Protein AF-0000000079723387 (afdb_homodimer)

InterPro domains:
  IPR004360 Glyoxalase/fosfomycin resistance/dioxygenase domain [PF00903] (166-286)
  IPR029068 Glyoxalase/Bleomycin resistance protein/Dihydroxybiphenyl dioxygenase [G3DSA:3.10.180.10] (162-319)
  IPR029068 Glyoxalase/Bleomycin resistance protein/Dihydroxybiphenyl dioxygenase [SSF54593] (18-131)
  IPR029068 Glyoxalase/Bleomycin resistance protein/Dihydroxybiphenyl dioxygenase [SSF54593] (160-302)
  IPR037523 Vicinal oxygen chelate (VOC), core domain [PS51819] (166-290)

Secondary structure (DSSP, 8-state):
------------SS-S--EEEEEEEEEEES--TTHHHHHHHHT-EEEEE-SSEEEEE-SSBSSEEEEEEE-SSSEEEEEEEEE--HHHHHHHHTSTT-EEETT-SSSSS-EEEEE-TT--EEEEEE--GGGGB----------BTTB--SBSSPPP---S-----EEEEEEEEESSHHHHHHHHHHHH--EEEEEEE-TTT--EEEEEEE---TTS-EES-SEEEEE-SS-EEEEEEEE-SSHHHHHHHHHHHHHTT-EEEEEEEE-SSS--EEEEEE-TTS-EEEEEE---EE-TTSPPEEEE--GGGS-SEESPPPTTTSTT---HHHHHHHHHHHHTT----HHHHHHHHHHHHS-S-TT---/------------SS-S--EEEEEEEEEEES--TTHHHHHHHHT-EEEEE-SSEEEEE-SSBSSEEEEEEE-SSSEEEEEEEEE--HHHHHHHHTSTT-EEETT-SSSSS-EEEEE-TT--EEEEEE--GGGGB----------BTTB--SBSSPPP---S-----EEEEEEEEESSHHHHHHHHHHHH--EEEEEEE-TTT--EEEEEEE---TTS-EES-SEEEEE-SS-EEEEEEEE-SSHHHHHHHHHHHHHTT-EEEEEEEE-SSS--EEEEEE-TTS-EEEEEE---EE-TTSPPEEEE--GGGS-SEESPPPTTTS-----HHHHHHHHHHHHTT----HHHHHHHHHHHHS-S-TT---

Radius of gyration: 29.68 Å; Cα contacts (8 Å, |Δi|>4): 1756; chains: 2; bounding box: 65×93×73 Å

Nearest PDB structures (foldseek):
  1mpy-assembly1_D  TM=8.059E-01  e=2.944E-20  Pseudomonas putida
  3hpv-assembly1_D  TM=8.175E-01  e=1.078E-18  Pseudomonas alkylphenolica
  5znh-assembly1_A  TM=8.063E-01  e=7.223E-19  Diaphorobacter sp. DS2
  5zsz-assembly1_A  TM=7.938E-01  e=6.443E-19  Diaphorobacter sp. DS2
  6l3w-assembly1_A  TM=8.016E-01  e=1.802E-18  metagenome

Solvent-accessible surface area (backbone atoms only — not comparable to full-atom values): 38103 Å² total; per-residue (Å²): 128,80,80,78,72,58,71,68,64,52,60,44,92,73,35,52,22,51,27,71,45,60,46,30,42,33,34,24,27,61,67,70,71,66,46,65,62,48,42,43,37,61,13,40,40,87,72,45,78,56,99,52,34,41,32,24,17,31,61,26,26,80,55,63,32,43,34,45,26,64,35,98,46,76,46,68,61,31,38,30,29,28,28,76,45,67,67,34,54,55,48,46,58,65,39,87,83,40,42,79,31,77,46,28,98,82,66,80,35,33,25,32,32,38,61,48,85,87,61,48,40,36,30,42,28,52,45,74,68,77,81,30,60,35,92,70,80,82,88,75,69,65,26,35,88,90,42,79,66,38,71,66,44,69,65,82,80,74,83,49,50,22,66,25,36,36,73,46,31,39,34,31,27,22,62,58,40,52,65,40,48,31,46,46,7,38,46,34,24,23,31,42,40,37,34,28,19,39,78,82,84,52,35,62,42,35,36,30,25,10,50,41,51,51,86,44,71,31,51,36,39,34,39,32,41,26,58,32,96,48,75,43,68,55,34,42,31,31,28,30,65,38,68,67,42,48,45,35,18,49,49,34,28,32,70,72,67,47,44,82,48,33,68,60,28,24,28,49,74,44,26,26,34,36,37,34,27,34,48,93,88,59,47,42,38,29,42,30,26,40,46,22,28,29,35,63,80,62,68,65,41,78,40,69,58,43,52,67,53,53,41,67,38,56,66,72,82,44,79,74,57,53,77,62,69,65,42,70,66,51,52,49,49,53,51,53,40,56,72,68,67,51,80,62,58,55,67,57,51,53,50,50,49,60,44,60,67,50,72,75,52,79,62,68,76,130,129,79,82,78,72,59,71,68,64,52,62,43,93,74,34,52,23,52,26,71,45,61,45,30,43,33,34,24,27,61,67,69,71,66,46,64,61,48,42,44,38,62,14,40,40,84,72,45,78,56,98,52,33,41,33,23,17,32,62,25,27,78,57,63,32,43,34,45,28,64,35,98,46,75,44,69,62,31,38,31,30,29,27,71,46,68,67,36,53,55,49,46,57,64,40,88,82,40,43,79,31,76,45,28,97,82,65,79,36,34,24,33,33,39,61,48,88,87,60,50,40,36,29,41,29,50,45,73,72,77,82,34,61,37,92,72,80,84,90,77,69,66,26,35,87,90,43,80,66,39,73,68,43,69,64,80,82,76,84,50,50,22,68,26,38,36,72,46,32,39,32,30,27,23,62,59,39,54,64,40,47,30,46,46,7,38,46,33,25,22,32,43,39,38,34,28,20,40,79,81,84,53,36,63,42,34,37,29,24,11,49,42,50,50,86,43,71,32,51,37,38,34,39,31,42,24,55,33,93,49,75,46,69,55,35,41,30,31,30,28,66,39,69,67,42,47,44,35,18,50,48,34,28,31,71,72,66,47,44,82,49,35,68,59,30,25,28,50,75,45,25,27,35,35,36,33,27,36,48,93,88,61,48,41,38,30,43,30,24,42,47,22,28,30,35,63,81,62,69,65,42,79,39,69,59,42,54,68,52,53,39,67,37,55,66,70,82,42,81,75,59,54,79,64,71,71,41,71,65,52,51,48,49,50,50,53,40,53,72,69,69,50,79,62,55,56,66,56,50,51,51,50,49,60,45,60,69,51,72,76,52,82,62,65,76,131

Organism: NCBI:txid2484901

Structure (mmCIF, N/CA/C/O backbone):
data_AF-0000000079723387-model_v1
#
loop_
_entity.id
_entity.type
_entity.pdbx_description
1 polymer 'Extradiol dioxygenase'
#
loop_
_atom_site.group_PDB
_atom_site.id
_atom_site.type_symbol
_atom_site.label_atom_id
_atom_site.label_alt_id
_atom_site.label_comp_id
_atom_site.label_asym_id
_atom_site.label_entity_id
_atom_site.label_seq_id
_atom_site.pdbx_PDB_ins_code
_atom_site.Cartn_x
_atom_site.Cartn_y
_atom_site.Cartn_z
_atom_site.occupancy
_atom_site.B_iso_or_equiv
_atom_site.auth_seq_id
_atom_site.auth_comp_id
_atom_site.auth_asym_id
_atom_site.auth_atom_id
_atom_site.pdbx_PDB_model_num
ATOM 1 N N . MET A 1 1 ? -34.625 -29.281 -24.125 1 26.25 1 MET A N 1
ATOM 2 C CA . MET A 1 1 ? -33.219 -28.984 -24.266 1 26.25 1 MET A CA 1
ATOM 3 C C . MET A 1 1 ? -32.5 -29.141 -22.938 1 26.25 1 MET A C 1
ATOM 5 O O . MET A 1 1 ? -32.844 -28.5 -21.938 1 26.25 1 MET A O 1
ATOM 9 N N . ARG A 1 2 ? -32.062 -30.219 -22.562 1 32.34 2 ARG A N 1
ATOM 10 C CA . ARG A 1 2 ? -31.438 -30.516 -21.281 1 32.34 2 ARG A CA 1
ATOM 11 C C . ARG A 1 2 ? -30.359 -29.484 -20.938 1 32.34 2 ARG A C 1
ATOM 13 O O . ARG A 1 2 ? -29.5 -29.188 -21.766 1 32.34 2 ARG A O 1
ATOM 20 N N . LYS A 1 3 ? -30.641 -28.562 -20.141 1 44.81 3 LYS A N 1
ATOM 21 C CA . LYS A 1 3 ? -29.734 -27.531 -19.641 1 44.81 3 LYS A CA 1
ATOM 22 C C . LYS A 1 3 ? -28.344 -28.125 -19.359 1 44.81 3 LYS A C 1
ATOM 24 O O . LYS A 1 3 ? -28.203 -28.969 -18.469 1 44.81 3 LYS A O 1
ATOM 29 N N . HIS A 1 4 ? -27.547 -28.531 -20.391 1 45.47 4 HIS A N 1
ATOM 30 C CA . HIS A 1 4 ? -26.172 -29.016 -20.266 1 45.47 4 HIS A CA 1
ATOM 31 C C . HIS A 1 4 ? -25.391 -28.172 -19.25 1 45.47 4 HIS A C 1
ATOM 33 O O . HIS A 1 4 ? -25.109 -27 -19.5 1 45.47 4 HIS A O 1
ATOM 39 N N . ILE A 1 5 ? -25.422 -28.5 -18.031 1 60.56 5 ILE A N 1
ATOM 40 C CA . ILE A 1 5 ? -24.656 -27.828 -16.984 1 60.56 5 ILE A CA 1
ATOM 41 C C . ILE A 1 5 ? -23.172 -28.203 -17.109 1 60.56 5 ILE A C 1
ATOM 43 O O . ILE A 1 5 ? -22.828 -29.391 -17.062 1 60.56 5 ILE A O 1
ATOM 47 N N . SER A 1 6 ? -22.328 -27.328 -17.672 1 78.06 6 SER A N 1
ATOM 48 C CA . SER A 1 6 ? -20.891 -27.547 -17.766 1 78.06 6 SER A CA 1
ATOM 49 C C . SER A 1 6 ? -20.312 -28.016 -16.438 1 78.06 6 SER A C 1
ATOM 51 O O . SER A 1 6 ? -20.672 -27.5 -15.375 1 78.06 6 SER A O 1
ATOM 53 N N . PRO A 1 7 ? -19.609 -29.141 -16.5 1 89.62 7 PRO A N 1
ATOM 54 C CA . PRO A 1 7 ? -19.062 -29.656 -15.25 1 89.62 7 PRO A CA 1
ATOM 55 C C . PRO A 1 7 ? -18.094 -28.688 -14.594 1 89.62 7 PRO A C 1
ATOM 57 O O . PRO A 1 7 ? -17.406 -27.922 -15.281 1 89.62 7 PRO A O 1
ATOM 60 N N . CYS A 1 8 ? -18.062 -28.734 -13.289 1 93.25 8 CYS A N 1
ATOM 61 C CA . CYS A 1 8 ? -17.141 -27.953 -12.484 1 93.25 8 CYS A CA 1
ATOM 62 C C . CYS A 1 8 ? -16.094 -28.844 -11.836 1 93.25 8 CYS A C 1
ATOM 64 O O . CYS A 1 8 ? -16.406 -29.922 -11.352 1 93.25 8 CYS A O 1
ATOM 66 N N . PRO A 1 9 ? -14.875 -28.375 -11.883 1 97.19 9 PRO A N 1
ATOM 67 C CA . PRO A 1 9 ? -13.852 -29.125 -11.156 1 97.19 9 PRO A CA 1
ATOM 68 C C . PRO A 1 9 ? -14.18 -29.281 -9.672 1 97.19 9 PRO A C 1
ATOM 70 O O . PRO A 1 9 ? -14.75 -28.375 -9.062 1 97.19 9 PRO A O 1
ATOM 73 N N . LYS A 1 10 ? -13.828 -30.375 -9.125 1 97.94 10 LYS A N 1
ATOM 74 C CA . LYS A 1 10 ? -14.125 -30.656 -7.719 1 97.94 10 LYS A CA 1
ATOM 75 C C . LYS A 1 10 ? -12.984 -31.438 -7.07 1 97.94 10 LYS A C 1
ATOM 77 O O . LYS A 1 10 ? -12.172 -32.062 -7.762 1 97.94 10 LYS A O 1
ATOM 82 N N . LYS A 1 11 ? -12.953 -31.391 -5.836 1 98.19 11 LYS A N 1
ATOM 83 C CA . LYS A 1 11 ? -12.031 -32.219 -5.055 1 98.19 11 LYS A CA 1
ATOM 84 C C . LYS A 1 11 ? -12.211 -33.688 -5.359 1 98.19 11 LYS A C 1
ATOM 86 O O . LYS A 1 11 ? -13.336 -34.188 -5.41 1 98.19 11 LYS A O 1
ATOM 91 N N . SER A 1 12 ? -11.109 -34.344 -5.586 1 97.69 12 SER A N 1
ATOM 92 C CA . SER A 1 12 ? -11.156 -35.781 -5.871 1 97.69 12 SER A CA 1
ATOM 93 C C . SER A 1 12 ? -11.336 -36.594 -4.594 1 97.69 12 SER A C 1
ATOM 95 O O . SER A 1 12 ? -10.719 -36.281 -3.57 1 97.69 12 SER A O 1
ATOM 97 N N . ASP A 1 13 ? -12.094 -37.625 -4.672 1 96.75 13 ASP A N 1
ATOM 98 C CA . ASP A 1 13 ? -12.266 -38.531 -3.541 1 96.75 13 ASP A CA 1
ATOM 99 C C . ASP A 1 13 ? -11.031 -39.375 -3.332 1 96.75 13 ASP A C 1
ATOM 101 O O . ASP A 1 13 ? -10.703 -39.75 -2.199 1 96.75 13 ASP A O 1
ATOM 105 N N . HIS A 1 14 ? -10.383 -39.719 -4.367 1 95.75 14 HIS A N 1
ATOM 106 C CA . HIS A 1 14 ? -9.219 -40.594 -4.32 1 95.75 14 HIS A CA 1
ATOM 107 C C . HIS A 1 14 ? -8.125 -40.125 -5.266 1 95.75 14 HIS A C 1
ATOM 109 O O . HIS A 1 14 ? -7.84 -40.75 -6.277 1 95.75 14 HIS A O 1
ATOM 115 N N . PRO A 1 15 ? -7.496 -39.062 -4.879 1 96.69 15 PRO A N 1
ATOM 116 C CA . PRO A 1 15 ? -6.402 -38.594 -5.738 1 96.69 15 PRO A CA 1
ATOM 117 C C . PRO A 1 15 ? -5.215 -39.562 -5.75 1 96.69 15 PRO A C 1
ATOM 119 O O . PRO A 1 15 ? -5.035 -40.344 -4.809 1 96.69 15 PRO A O 1
ATOM 122 N N . SER A 1 16 ? -4.469 -39.5 -6.824 1 95.69 16 SER A N 1
ATOM 123 C CA . SER A 1 16 ? -3.291 -40.344 -6.934 1 95.69 16 SER A CA 1
ATOM 124 C C . SER A 1 16 ? -2.275 -40.031 -5.84 1 95.69 16 SER A C 1
ATOM 126 O O . SER A 1 16 ? -1.616 -40.938 -5.316 1 95.69 16 SER A O 1
ATOM 128 N N . CYS A 1 17 ? -2.096 -38.812 -5.551 1 95.38 17 CYS A N 1
ATOM 129 C CA . CYS A 1 17 ? -1.263 -38.312 -4.457 1 95.38 17 CYS A CA 1
ATOM 130 C C . CYS A 1 17 ? -1.723 -36.938 -3.994 1 95.38 17 CYS A C 1
ATOM 132 O O . CYS A 1 17 ? -2.623 -36.344 -4.594 1 95.38 17 CYS A O 1
ATOM 134 N N . LYS A 1 18 ? -1.138 -36.531 -2.902 1 95.81 18 LYS A N 1
ATOM 135 C CA . LYS A 1 18 ? -1.377 -35.156 -2.424 1 95.81 18 LYS A CA 1
ATOM 136 C C . LYS A 1 18 ? -0.082 -34.344 -2.385 1 95.81 18 LYS A C 1
ATOM 138 O O . LYS A 1 18 ? 0.837 -34.688 -1.631 1 95.81 18 LYS A O 1
ATOM 143 N N . VAL A 1 19 ? -0.05 -33.344 -3.229 1 96 19 VAL A N 1
ATOM 144 C CA . VAL A 1 19 ? 1.096 -32.438 -3.215 1 96 19 VAL A CA 1
ATOM 145 C C . VAL A 1 19 ? 0.913 -31.406 -2.121 1 96 19 VAL A C 1
ATOM 147 O O . VAL A 1 19 ? -0.211 -31.141 -1.686 1 96 19 VAL A O 1
ATOM 150 N N . TYR A 1 20 ? 2.014 -30.734 -1.664 1 94.31 20 TYR A N 1
ATOM 151 C CA . TYR A 1 20 ? 1.826 -29.812 -0.544 1 94.31 20 TYR A CA 1
ATOM 152 C C . TYR A 1 20 ? 2.238 -28.406 -0.924 1 94.31 20 TYR A C 1
ATOM 154 O O . TYR A 1 20 ? 1.963 -27.453 -0.19 1 94.31 20 TYR A O 1
ATOM 162 N N . ASP A 1 21 ? 2.885 -28.297 -2.113 1 95.44 21 ASP A N 1
ATOM 163 C CA . ASP A 1 21 ? 3.242 -26.953 -2.566 1 95.44 21 ASP A CA 1
ATOM 164 C C . ASP A 1 21 ? 3.799 -26.984 -3.988 1 95.44 21 ASP A C 1
ATOM 166 O O . ASP A 1 21 ? 4.156 -28.047 -4.496 1 95.44 21 ASP A O 1
ATOM 170 N N . ILE A 1 22 ? 3.789 -25.844 -4.629 1 97.25 22 ILE A N 1
ATOM 171 C CA . ILE A 1 22 ? 4.496 -25.688 -5.895 1 97.25 22 ILE A CA 1
ATOM 172 C C . ILE A 1 22 ? 6 -25.609 -5.641 1 97.25 22 ILE A C 1
ATOM 174 O O . ILE A 1 22 ? 6.441 -24.984 -4.672 1 97.25 22 ILE A O 1
ATOM 178 N N . ALA A 1 23 ? 6.758 -26.219 -6.516 1 95.56 23 ALA A N 1
ATOM 179 C CA . ALA A 1 23 ? 8.203 -26.297 -6.312 1 95.56 23 ALA A CA 1
ATOM 180 C C . ALA A 1 23 ? 8.938 -25.328 -7.23 1 95.56 23 ALA A C 1
ATOM 182 O O . ALA A 1 23 ? 9.781 -24.547 -6.777 1 95.56 23 ALA A O 1
ATOM 183 N N . TYR A 1 24 ? 8.656 -25.422 -8.508 1 97.31 24 TYR A N 1
ATOM 184 C CA . TYR A 1 24 ? 9.367 -24.594 -9.461 1 97.31 24 TYR A CA 1
ATOM 185 C C . TYR A 1 24 ? 8.602 -24.469 -10.773 1 97.31 24 TYR A C 1
ATOM 187 O O . TYR A 1 24 ? 7.668 -25.234 -11.023 1 97.31 24 TYR A O 1
ATOM 195 N N . ILE A 1 25 ? 8.977 -23.484 -11.523 1 98.75 25 ILE A N 1
ATOM 196 C CA . ILE A 1 25 ? 8.547 -23.312 -12.906 1 98.75 25 ILE A CA 1
ATOM 197 C C . ILE A 1 25 ? 9.766 -23.297 -13.82 1 98.75 25 ILE A C 1
ATOM 199 O O . ILE A 1 25 ? 10.797 -22.719 -13.492 1 98.75 25 ILE A O 1
ATOM 203 N N . ARG A 1 26 ? 9.633 -23.969 -14.938 1 98.56 26 ARG A N 1
ATOM 204 C CA . ARG A 1 26 ? 10.641 -23.922 -15.992 1 98.56 26 ARG A CA 1
ATOM 205 C C . ARG A 1 26 ? 10.125 -23.188 -17.219 1 98.56 26 ARG A C 1
ATOM 207 O O . ARG A 1 26 ? 9.094 -23.547 -17.781 1 98.56 26 ARG A O 1
ATOM 214 N N . LEU A 1 27 ? 10.938 -22.203 -17.594 1 98.44 27 LEU A N 1
ATOM 215 C CA . LEU A 1 27 ? 10.57 -21.375 -18.75 1 98.44 27 LEU A CA 1
ATOM 216 C C . LEU A 1 27 ? 11.547 -21.578 -19.891 1 98.44 27 LEU A C 1
ATOM 218 O O . LEU A 1 27 ? 12.758 -21.688 -19.688 1 98.44 27 LEU A O 1
ATOM 222 N N . GLY A 1 28 ? 10.953 -21.672 -21.062 1 98.19 28 GLY A N 1
ATOM 223 C CA . GLY A 1 28 ? 11.742 -21.578 -22.281 1 98.19 28 GLY A CA 1
ATOM 224 C C . GLY A 1 28 ? 11.773 -20.188 -22.875 1 98.19 28 GLY A C 1
ATOM 225 O O . GLY A 1 28 ? 10.734 -19.531 -22.984 1 98.19 28 GLY A O 1
ATOM 226 N N . ARG A 1 29 ? 12.945 -19.719 -23.219 1 97.31 29 ARG A N 1
ATOM 227 C CA . ARG A 1 29 ? 13.094 -18.406 -23.844 1 97.31 29 ARG A CA 1
ATOM 228 C C . ARG A 1 29 ? 13.992 -18.5 -25.078 1 97.31 29 ARG A C 1
ATOM 230 O O . ARG A 1 29 ? 15.016 -19.188 -25.062 1 97.31 29 ARG A O 1
ATOM 237 N N . LYS A 1 30 ? 13.57 -17.766 -26.062 1 94.94 30 LYS A N 1
ATOM 238 C CA . LYS A 1 30 ? 14.383 -17.672 -27.266 1 94.94 30 LYS A CA 1
ATOM 239 C C . LYS A 1 30 ? 15.648 -16.859 -27.016 1 94.94 30 LYS A C 1
ATOM 241 O O . LYS A 1 30 ? 16.719 -17.188 -27.547 1 94.94 30 LYS A O 1
ATOM 246 N N . ASN A 1 31 ? 15.516 -15.805 -26.25 1 92.62 31 ASN A N 1
ATOM 247 C CA . ASN A 1 31 ? 16.594 -14.891 -25.906 1 92.62 31 ASN A CA 1
ATOM 248 C C . ASN A 1 31 ? 16.734 -14.719 -24.406 1 92.62 31 ASN A C 1
ATOM 250 O O . ASN A 1 31 ? 15.805 -14.242 -23.734 1 92.62 31 ASN A O 1
ATOM 254 N N . LEU A 1 32 ? 17.938 -15.07 -23.922 1 94.38 32 LEU A N 1
ATOM 255 C CA . LEU A 1 32 ? 18.156 -15 -22.469 1 94.38 32 LEU A CA 1
ATOM 256 C C . LEU A 1 32 ? 18.766 -13.648 -22.094 1 94.38 32 LEU A C 1
ATOM 258 O O . LEU A 1 32 ? 19.062 -13.406 -20.922 1 94.38 32 LEU A O 1
ATOM 262 N N . LYS A 1 33 ? 18.766 -12.766 -23.047 1 89.06 33 LYS A N 1
ATOM 263 C CA . LYS A 1 33 ? 19.359 -11.453 -22.781 1 89.06 33 LYS A CA 1
ATOM 264 C C . LYS A 1 33 ? 18.609 -10.719 -21.672 1 89.06 33 LYS A C 1
ATOM 266 O O . LYS A 1 33 ? 17.391 -10.703 -21.656 1 89.06 33 LYS A O 1
ATOM 271 N N . ASN A 1 34 ? 19.25 -10.133 -20.703 1 93.25 34 ASN A N 1
ATOM 272 C CA . ASN A 1 34 ? 18.781 -9.281 -19.625 1 93.25 34 ASN A CA 1
ATOM 273 C C . ASN A 1 34 ? 17.969 -10.07 -18.594 1 93.25 34 ASN A C 1
ATOM 275 O O . ASN A 1 34 ? 17.438 -9.5 -17.641 1 93.25 34 ASN A O 1
ATOM 279 N N . THR A 1 35 ? 17.859 -11.367 -18.875 1 96.31 35 THR A N 1
ATOM 280 C CA . THR A 1 35 ? 17.062 -12.203 -17.984 1 96.31 35 THR A CA 1
ATOM 281 C C . THR A 1 35 ? 17.688 -12.281 -16.594 1 96.31 35 THR A C 1
ATOM 283 O O . THR A 1 35 ? 17 -12.117 -15.586 1 96.31 35 THR A O 1
ATOM 286 N N . LEU A 1 36 ? 18.953 -12.531 -16.625 1 97.5 36 LEU A N 1
ATOM 287 C CA . LEU A 1 36 ? 19.641 -12.664 -15.352 1 97.5 36 LEU A CA 1
ATOM 288 C C . LEU A 1 36 ? 19.469 -11.406 -14.5 1 97.5 36 LEU A C 1
ATOM 290 O O . LEU A 1 36 ? 18.984 -11.477 -13.375 1 97.5 36 LEU A O 1
ATOM 294 N N . GLN A 1 37 ? 19.812 -10.273 -15.047 1 98.06 37 GLN A N 1
ATOM 295 C CA . GLN A 1 37 ? 19.766 -9.031 -14.297 1 98.06 37 GLN A CA 1
ATOM 296 C C . GLN A 1 37 ? 18.344 -8.711 -13.852 1 98.06 37 GLN A C 1
ATOM 298 O O . GLN A 1 37 ? 18.125 -8.219 -12.742 1 98.06 37 GLN A O 1
ATOM 303 N N . TYR A 1 38 ? 17.422 -8.961 -14.703 1 98.25 38 TYR A N 1
ATOM 304 C CA . TYR A 1 38 ? 16.031 -8.664 -14.367 1 98.25 38 TYR A CA 1
ATOM 305 C C . TYR A 1 38 ? 15.602 -9.422 -13.117 1 98.25 38 TYR A C 1
ATOM 307 O O . TYR A 1 38 ? 15.023 -8.836 -12.195 1 98.25 38 TYR A O 1
ATOM 315 N N . TYR A 1 39 ? 15.875 -10.68 -13.109 1 98.69 39 TYR A N 1
ATOM 316 C CA . TYR A 1 39 ? 15.336 -11.477 -12.016 1 98.69 39 TYR A CA 1
ATOM 317 C C . TYR A 1 39 ? 16.156 -11.305 -10.75 1 98.69 39 TYR A C 1
ATOM 319 O O . TYR A 1 39 ? 15.68 -11.555 -9.641 1 98.69 39 TYR A O 1
ATOM 327 N N . LEU A 1 40 ? 17.422 -10.875 -10.875 1 98.62 40 LEU A N 1
ATOM 328 C CA . LEU A 1 40 ? 18.141 -10.391 -9.703 1 98.62 40 LEU A CA 1
ATOM 329 C C . LEU A 1 40 ? 17.484 -9.148 -9.125 1 98.62 40 LEU A C 1
ATOM 331 O O . LEU A 1 40 ? 17.266 -9.055 -7.914 1 98.62 40 LEU A O 1
ATOM 335 N N . ASP A 1 41 ? 17.094 -8.234 -10.016 1 98.38 41 ASP A N 1
ATOM 336 C CA . ASP A 1 41 ? 16.422 -7.012 -9.594 1 98.38 41 ASP A CA 1
ATOM 337 C C . ASP A 1 41 ? 15.008 -7.309 -9.086 1 98.38 41 ASP A C 1
ATOM 339 O O . ASP A 1 41 ? 14.492 -6.594 -8.227 1 98.38 41 ASP A O 1
ATOM 343 N N . PHE A 1 42 ? 14.469 -8.359 -9.617 1 98.56 42 PHE A N 1
ATOM 344 C CA . PHE A 1 42 ? 13.148 -8.805 -9.195 1 98.56 42 PHE A CA 1
ATOM 345 C C . PHE A 1 42 ? 13.18 -9.328 -7.766 1 98.56 42 PHE A C 1
ATOM 347 O O . PHE A 1 42 ? 12.188 -9.234 -7.043 1 98.56 42 PHE A O 1
ATOM 354 N N . GLY A 1 43 ? 14.266 -9.852 -7.414 1 98.44 43 GLY A N 1
ATOM 355 C CA . GLY A 1 43 ? 14.414 -10.211 -6.012 1 98.44 43 GLY A CA 1
ATOM 356 C C . GLY A 1 43 ? 14.797 -11.664 -5.809 1 98.44 43 GLY A C 1
ATOM 357 O O . GLY A 1 43 ? 14.805 -12.156 -4.68 1 98.44 43 GLY A O 1
ATOM 358 N N . LEU A 1 44 ? 15.125 -12.352 -6.863 1 98.56 44 LEU A N 1
ATOM 359 C CA . LEU A 1 44 ? 15.562 -13.742 -6.75 1 98.56 44 LEU A CA 1
ATOM 360 C C . LEU A 1 44 ? 17.078 -13.82 -6.602 1 98.56 44 LEU A C 1
ATOM 362 O O . LEU A 1 44 ? 17.781 -12.812 -6.727 1 98.56 44 LEU A O 1
ATOM 366 N N . ILE A 1 45 ? 17.547 -15.023 -6.25 1 97.75 45 ILE A N 1
ATOM 367 C CA . ILE A 1 45 ? 18.969 -15.273 -6.055 1 97.75 45 ILE A CA 1
ATOM 368 C C . ILE A 1 45 ? 19.469 -16.234 -7.121 1 97.75 45 ILE A C 1
ATOM 370 O O . ILE A 1 45 ? 18.844 -17.266 -7.391 1 97.75 45 ILE A O 1
ATOM 374 N N . LEU A 1 46 ? 20.625 -15.961 -7.711 1 98.19 46 LEU A N 1
ATOM 375 C CA . LEU A 1 46 ? 21.219 -16.828 -8.727 1 98.19 46 LEU A CA 1
ATOM 376 C C . LEU A 1 46 ? 21.75 -18.109 -8.109 1 98.19 46 LEU A C 1
ATOM 378 O O . LEU A 1 46 ? 22.5 -18.062 -7.133 1 98.19 46 LEU A O 1
ATOM 382 N N . CYS A 1 47 ? 21.359 -19.219 -8.719 1 96 47 CYS A N 1
ATOM 383 C CA . CYS A 1 47 ? 21.906 -20.516 -8.336 1 96 47 CYS A CA 1
ATOM 384 C C . CYS A 1 47 ? 22.984 -20.953 -9.32 1 96 47 CYS A C 1
ATOM 386 O O . CYS A 1 47 ? 24.047 -21.438 -8.914 1 96 47 CYS A O 1
ATOM 388 N N . GLU A 1 48 ? 22.609 -20.844 -10.555 1 95.69 48 GLU A N 1
ATOM 389 C CA . GLU A 1 48 ? 23.469 -21.312 -11.633 1 95.69 48 GLU A CA 1
ATOM 390 C C . GLU A 1 48 ? 23.203 -20.562 -12.93 1 95.69 48 GLU A C 1
ATOM 392 O O . GLU A 1 48 ? 22.062 -20.234 -13.242 1 95.69 48 GLU A O 1
ATOM 397 N N . GLU A 1 49 ? 24.312 -20.312 -13.641 1 96.81 49 GLU A N 1
ATOM 398 C CA . GLU A 1 49 ? 24.203 -19.734 -14.984 1 96.81 49 GLU A CA 1
ATOM 399 C C . GLU A 1 49 ? 25.047 -20.516 -15.984 1 96.81 49 GLU A C 1
ATOM 401 O O . GLU A 1 49 ? 26.25 -20.656 -15.805 1 96.81 49 GLU A O 1
ATOM 406 N N . THR A 1 50 ? 24.391 -21.031 -16.922 1 95.56 50 THR A N 1
ATOM 407 C CA . THR A 1 50 ? 25.047 -21.672 -18.047 1 95.56 50 THR A CA 1
ATOM 408 C C . THR A 1 50 ? 24.672 -20.984 -19.359 1 95.56 50 THR A C 1
ATOM 410 O O . THR A 1 50 ? 23.938 -19.984 -19.344 1 95.56 50 THR A O 1
ATOM 413 N N . GLU A 1 51 ? 25.234 -21.484 -20.469 1 94.5 51 GLU A N 1
ATOM 414 C CA . GLU A 1 51 ? 24.891 -20.938 -21.766 1 94.5 51 GLU A CA 1
ATOM 415 C C . GLU A 1 51 ? 23.422 -21.188 -22.109 1 94.5 51 GLU A C 1
ATOM 417 O O . GLU A 1 51 ? 22.812 -20.406 -22.859 1 94.5 51 GLU A O 1
ATOM 422 N N . SER A 1 52 ? 22.859 -22.219 -21.469 1 96.19 52 SER A N 1
ATOM 423 C CA . SER A 1 52 ? 21.516 -22.609 -21.922 1 96.19 52 SER A CA 1
ATOM 424 C C . SER A 1 52 ? 20.5 -22.469 -20.781 1 96.19 52 SER A C 1
ATOM 426 O O . SER A 1 52 ? 19.312 -22.703 -20.984 1 96.19 52 SER A O 1
ATOM 428 N N . ARG A 1 53 ? 20.969 -22.094 -19.562 1 97.12 53 ARG A N 1
ATOM 429 C CA . ARG A 1 53 ? 20.031 -22.047 -18.453 1 97.12 53 ARG A CA 1
ATOM 430 C C . ARG A 1 53 ? 20.484 -21.062 -17.391 1 97.12 53 ARG A C 1
ATOM 432 O O . ARG A 1 53 ? 21.672 -20.984 -17.062 1 97.12 53 ARG A O 1
ATOM 439 N N . ILE A 1 54 ? 19.578 -20.328 -16.891 1 98.44 54 ILE A N 1
ATOM 440 C CA . ILE A 1 54 ? 19.75 -19.531 -15.68 1 98.44 54 ILE A CA 1
ATOM 441 C C . ILE A 1 54 ? 18.812 -20.031 -14.594 1 98.44 54 ILE A C 1
ATOM 443 O O . ILE A 1 54 ? 17.594 -20.094 -14.789 1 98.44 54 ILE A O 1
ATOM 447 N N . LEU A 1 55 ? 19.375 -20.469 -13.508 1 97.81 55 LEU A N 1
ATOM 448 C CA . LEU A 1 55 ? 18.625 -21.047 -12.406 1 97.81 55 LEU A CA 1
ATOM 449 C C . LEU A 1 55 ? 18.625 -20.125 -11.195 1 97.81 55 LEU A C 1
ATOM 451 O O . LEU A 1 55 ? 19.672 -19.625 -10.781 1 97.81 55 LEU A O 1
ATOM 455 N N . PHE A 1 56 ? 17.375 -19.859 -10.648 1 98.38 56 PHE A N 1
ATOM 456 C CA . PHE A 1 56 ? 17.234 -18.984 -9.492 1 98.38 56 PHE A CA 1
ATOM 457 C C . PHE A 1 56 ? 16.562 -19.703 -8.336 1 98.38 56 PHE A C 1
ATOM 459 O O . PHE A 1 56 ? 15.789 -20.641 -8.547 1 98.38 56 PHE A O 1
ATOM 466 N N . ARG A 1 57 ? 16.875 -19.219 -7.148 1 96.31 57 ARG A N 1
ATOM 467 C CA . ARG A 1 57 ? 16.156 -19.609 -5.938 1 96.31 57 ARG A CA 1
ATOM 468 C C . ARG A 1 57 ? 15.609 -18.375 -5.215 1 96.31 57 ARG A C 1
ATOM 470 O O . ARG A 1 57 ? 15.945 -17.25 -5.562 1 96.31 57 ARG A O 1
ATOM 477 N N . SER A 1 58 ? 14.719 -18.672 -4.305 1 96.38 58 SER A N 1
ATOM 478 C CA . SER A 1 58 ? 14.227 -17.609 -3.432 1 96.38 58 SER A CA 1
ATOM 479 C C . SER A 1 58 ? 15.094 -17.484 -2.18 1 96.38 58 SER A C 1
ATOM 481 O O . SER A 1 58 ? 16.031 -18.25 -1.984 1 96.38 58 SER A O 1
ATOM 483 N N . HIS A 1 59 ? 14.797 -16.453 -1.343 1 95.19 59 HIS A N 1
ATOM 484 C CA . HIS A 1 59 ? 15.5 -16.266 -0.075 1 95.19 59 HIS A CA 1
ATOM 485 C C . HIS A 1 59 ? 15.016 -17.266 0.969 1 95.19 59 HIS A C 1
ATOM 487 O O . HIS A 1 59 ? 15.711 -17.531 1.952 1 95.19 59 HIS A O 1
ATOM 493 N N . GLY A 1 60 ? 13.883 -17.844 0.73 1 93.06 60 GLY A N 1
ATOM 494 C CA . GLY A 1 60 ? 13.281 -18.703 1.742 1 93.06 60 GLY A CA 1
ATOM 495 C C . GLY A 1 60 ? 13.656 -20.172 1.58 1 93.06 60 GLY A C 1
ATOM 496 O O . GLY A 1 60 ? 13.32 -21 2.428 1 93.06 60 GLY A O 1
ATOM 497 N N . SER A 1 61 ? 14.32 -20.484 0.506 1 90.88 61 SER A N 1
ATOM 498 C CA . SER A 1 61 ? 14.664 -21.875 0.248 1 90.88 61 SER A CA 1
ATOM 499 C C . SER A 1 61 ? 15.953 -21.984 -0.558 1 90.88 61 SER A C 1
ATOM 501 O O . SER A 1 61 ? 16.219 -21.172 -1.441 1 90.88 61 SER A O 1
ATOM 503 N N . SER A 1 62 ? 16.656 -23.047 -0.296 1 90.62 62 SER A N 1
ATOM 504 C CA . SER A 1 62 ? 17.844 -23.312 -1.085 1 90.62 62 SER A CA 1
ATOM 505 C C . SER A 1 62 ? 17.5 -24.078 -2.365 1 90.62 62 SER A C 1
ATOM 507 O O . SER A 1 62 ? 18.344 -24.188 -3.268 1 90.62 62 SER A O 1
ATOM 509 N N . PHE A 1 63 ? 16.328 -24.609 -2.445 1 92.62 63 PHE A N 1
ATOM 510 C CA . PHE A 1 63 ? 15.898 -25.312 -3.641 1 92.62 63 PHE A CA 1
ATOM 511 C C . PHE A 1 63 ? 15.539 -24.328 -4.754 1 92.62 63 PHE A C 1
ATOM 513 O O . PHE A 1 63 ? 14.82 -23.359 -4.523 1 92.62 63 PHE A O 1
ATOM 520 N N . PRO A 1 64 ? 16 -24.562 -6.016 1 94.88 64 PRO A N 1
ATOM 521 C CA . PRO A 1 64 ? 15.648 -23.656 -7.109 1 94.88 64 PRO A CA 1
ATOM 522 C C . PRO A 1 64 ? 14.148 -23.625 -7.391 1 94.88 64 PRO A C 1
ATOM 524 O O . PRO A 1 64 ? 13.484 -24.672 -7.309 1 94.88 64 PRO A O 1
ATOM 527 N N . CYS A 1 65 ? 13.672 -22.438 -7.668 1 96.75 65 CYS A N 1
ATOM 528 C CA . CYS A 1 65 ? 12.234 -22.344 -7.898 1 96.75 65 CYS A CA 1
ATOM 529 C C . CYS A 1 65 ? 11.93 -21.703 -9.25 1 96.75 65 CYS A C 1
ATOM 531 O O . CYS A 1 65 ? 10.781 -21.656 -9.672 1 96.75 65 CYS A O 1
ATOM 533 N N . TRP A 1 66 ? 12.914 -21.203 -9.938 1 98.44 66 TRP A N 1
ATOM 534 C CA . TRP A 1 66 ? 12.727 -20.469 -11.18 1 98.44 66 TRP A CA 1
ATOM 535 C C . TRP A 1 66 ? 13.844 -20.797 -12.172 1 98.44 66 TRP A C 1
ATOM 537 O O . TRP A 1 66 ? 15 -20.422 -11.961 1 98.44 66 TRP A O 1
ATOM 547 N N . SER A 1 67 ? 13.516 -21.531 -13.219 1 98.38 67 SER A N 1
ATOM 548 C CA . SER A 1 67 ? 14.477 -21.938 -14.242 1 98.38 67 SER A CA 1
ATOM 549 C C . SER A 1 67 ? 14.133 -21.312 -15.594 1 98.38 67 SER A C 1
ATOM 551 O O . SER A 1 67 ? 13.031 -21.516 -16.109 1 98.38 67 SER A O 1
ATOM 553 N N . VAL A 1 68 ? 15.055 -20.547 -16.125 1 98.5 68 VAL A N 1
ATOM 554 C CA . VAL A 1 68 ? 14.906 -20 -17.469 1 98.5 68 VAL A CA 1
ATOM 555 C C . VAL A 1 68 ? 15.898 -20.656 -18.422 1 98.5 68 VAL A C 1
ATOM 557 O O . VAL A 1 68 ? 17.109 -20.531 -18.25 1 98.5 68 VAL A O 1
ATOM 560 N N . GLU A 1 69 ? 15.336 -21.328 -19.422 1 98.25 69 GLU A N 1
ATOM 561 C CA . GLU A 1 69 ? 16.141 -22.188 -20.281 1 98.25 69 GLU A CA 1
ATOM 562 C C . GLU A 1 69 ? 16 -21.766 -21.75 1 98.25 69 GLU A C 1
ATOM 564 O O . GLU A 1 69 ? 14.922 -21.375 -22.188 1 98.25 69 GLU A O 1
ATOM 569 N N . LYS A 1 70 ? 17.141 -21.922 -22.453 1 97.75 70 LYS A N 1
ATOM 570 C CA . LYS A 1 70 ? 17.109 -21.641 -23.891 1 97.75 70 LYS A CA 1
ATOM 571 C C . LYS A 1 70 ? 16.156 -22.578 -24.625 1 97.75 70 LYS A C 1
ATOM 573 O O . LYS A 1 70 ? 16.156 -23.781 -24.375 1 97.75 70 LYS A O 1
ATOM 578 N N . SER A 1 71 ? 15.32 -21.953 -25.453 1 97.44 71 SER A N 1
ATOM 579 C CA . SER A 1 71 ? 14.328 -22.703 -26.234 1 97.44 71 SER A CA 1
ATOM 580 C C . SER A 1 71 ? 14.094 -22.047 -27.594 1 97.44 71 SER A C 1
ATOM 582 O O . SER A 1 71 ? 14.602 -20.953 -27.859 1 97.44 71 SER A O 1
ATOM 584 N N . ASP A 1 72 ? 13.398 -22.781 -28.516 1 96.19 72 ASP A N 1
ATOM 585 C CA . ASP A 1 72 ? 13.141 -22.297 -29.875 1 96.19 72 ASP A CA 1
ATOM 586 C C . ASP A 1 72 ? 12.109 -21.172 -29.875 1 96.19 72 ASP A C 1
ATOM 588 O O . ASP A 1 72 ? 12.062 -20.359 -30.797 1 96.19 72 ASP A O 1
ATOM 592 N N . ARG A 1 73 ? 11.258 -21.109 -28.797 1 95 73 ARG A N 1
ATOM 593 C CA . ARG A 1 73 ? 10.258 -20.062 -28.609 1 95 73 ARG A CA 1
ATOM 594 C C . ARG A 1 73 ? 9.977 -19.828 -27.125 1 95 73 ARG A C 1
ATOM 596 O O . ARG A 1 73 ? 10.391 -20.625 -26.281 1 95 73 ARG A O 1
ATOM 603 N N . ASP A 1 74 ? 9.383 -18.734 -26.891 1 95.5 74 ASP A N 1
ATOM 604 C CA . ASP A 1 74 ? 8.961 -18.469 -25.531 1 95.5 74 ASP A CA 1
ATOM 605 C C . ASP A 1 74 ? 7.789 -19.375 -25.141 1 95.5 74 ASP A C 1
ATOM 607 O O . ASP A 1 74 ? 6.73 -19.328 -25.766 1 95.5 74 ASP A O 1
ATOM 611 N N . LYS A 1 75 ? 7.977 -20.188 -24.141 1 96.38 75 LYS A N 1
ATOM 612 C CA . LYS A 1 75 ? 6.949 -21.125 -23.672 1 96.38 75 LYS A CA 1
ATOM 613 C C . LYS A 1 75 ? 7.25 -21.625 -22.266 1 96.38 75 LYS A C 1
ATOM 615 O O . LYS A 1 75 ? 8.344 -21.406 -21.75 1 96.38 75 LYS A O 1
ATOM 620 N N . VAL A 1 76 ? 6.277 -22.203 -21.656 1 98.12 76 VAL A N 1
ATOM 621 C CA . VAL A 1 76 ? 6.52 -22.922 -20.406 1 98.12 76 VAL A CA 1
ATOM 622 C C . VAL A 1 76 ? 6.992 -24.344 -20.703 1 98.12 76 VAL A C 1
ATOM 624 O O . VAL A 1 76 ? 6.434 -25.016 -21.562 1 98.12 76 VAL A O 1
ATOM 627 N N . LEU A 1 77 ? 8.016 -24.719 -20.031 1 98.19 77 LEU A N 1
ATOM 628 C CA . LEU A 1 77 ? 8.594 -26.047 -20.266 1 98.19 77 LEU A CA 1
ATOM 629 C C . LEU A 1 77 ? 8.023 -27.062 -19.281 1 98.19 77 LEU A C 1
ATOM 631 O O . LEU A 1 77 ? 8.031 -28.266 -19.562 1 98.19 77 LEU A O 1
ATOM 635 N N . GLY A 1 78 ? 7.598 -26.609 -18.188 1 98.31 78 GLY A N 1
ATOM 636 C CA . GLY A 1 78 ? 7.027 -27.5 -17.188 1 98.31 78 GLY A CA 1
ATOM 637 C C . GLY A 1 78 ? 6.945 -26.859 -15.812 1 98.31 78 GLY A C 1
ATOM 638 O O . GLY A 1 78 ? 7.363 -25.719 -15.625 1 98.31 78 GLY A O 1
ATOM 639 N N . LEU A 1 79 ? 6.348 -27.625 -14.852 1 98.12 79 LEU A N 1
ATOM 640 C CA . LEU A 1 79 ? 6.297 -27.203 -13.461 1 98.12 79 LEU A CA 1
ATOM 641 C C . LEU A 1 79 ? 6.609 -28.359 -12.523 1 98.12 79 LEU A C 1
ATOM 643 O O . LEU A 1 79 ? 6.527 -29.531 -12.93 1 98.12 79 LEU A O 1
ATOM 647 N N . GLY A 1 80 ? 7.078 -28 -11.375 1 97.19 80 GLY A N 1
ATOM 648 C CA . GLY A 1 80 ? 7.289 -28.953 -10.312 1 97.19 80 GLY A CA 1
ATOM 649 C C . GLY A 1 80 ? 6.336 -28.781 -9.148 1 97.19 80 GLY A C 1
ATOM 650 O O . GLY A 1 80 ? 5.992 -27.656 -8.781 1 97.19 80 GLY A O 1
ATOM 651 N N . LEU A 1 81 ? 5.914 -29.906 -8.57 1 97.06 81 LEU A N 1
ATOM 652 C CA . LEU A 1 81 ? 5.094 -29.953 -7.363 1 97.06 81 LEU A CA 1
ATOM 653 C C . LEU A 1 81 ? 5.734 -30.828 -6.297 1 97.06 81 LEU A C 1
ATOM 655 O O . LEU A 1 81 ? 6.219 -31.922 -6.598 1 97.06 81 LEU A O 1
ATOM 659 N N . PHE A 1 82 ? 5.68 -30.375 -5.07 1 94.69 82 PHE A N 1
ATOM 660 C CA . PHE A 1 82 ? 6.277 -31.125 -3.975 1 94.69 82 PHE A CA 1
ATOM 661 C C . PHE A 1 82 ? 5.293 -32.156 -3.422 1 94.69 82 PHE A C 1
ATOM 663 O O . PHE A 1 82 ? 4.105 -31.859 -3.26 1 94.69 82 PHE A O 1
ATOM 670 N N . VAL A 1 83 ? 5.801 -33.312 -3.174 1 93.38 83 VAL A N 1
ATOM 671 C CA . VAL A 1 83 ? 5.121 -34.281 -2.318 1 93.38 83 VAL A CA 1
ATOM 672 C C . VAL A 1 83 ? 5.957 -34.531 -1.065 1 93.38 83 VAL A C 1
ATOM 674 O O . VAL A 1 83 ? 7.188 -34.531 -1.121 1 93.38 83 VAL A O 1
ATOM 677 N N . SER A 1 84 ? 5.266 -34.75 0.026 1 83.62 84 SER A N 1
ATOM 678 C CA . SER A 1 84 ? 6.012 -34.938 1.266 1 83.62 84 SER A CA 1
ATOM 679 C C . SER A 1 84 ? 6.039 -36.406 1.688 1 83.62 84 SER A C 1
ATOM 681 O O . SER A 1 84 ? 6.895 -36.812 2.475 1 83.62 84 SER A O 1
ATOM 683 N N . SER A 1 85 ? 5.227 -37.188 1.192 1 87.88 85 SER A N 1
ATOM 684 C CA . SER A 1 85 ? 5.133 -38.562 1.63 1 87.88 85 SER A CA 1
ATOM 685 C C . SER A 1 85 ? 5.785 -39.531 0.623 1 87.88 85 SER A C 1
ATOM 687 O O . SER A 1 85 ? 5.527 -39.438 -0.58 1 87.88 85 SER A O 1
ATOM 689 N N . GLN A 1 86 ? 6.551 -40.375 1.155 1 88.69 86 GLN A N 1
ATOM 690 C CA . GLN A 1 86 ? 7.121 -41.406 0.308 1 88.69 86 GLN A CA 1
ATOM 691 C C . GLN A 1 86 ? 6.027 -42.281 -0.328 1 88.69 86 GLN A C 1
ATOM 693 O O . GLN A 1 86 ? 6.152 -42.688 -1.479 1 88.69 86 GLN A O 1
ATOM 698 N N . LYS A 1 87 ? 5.094 -42.469 0.452 1 91.38 87 LYS A N 1
ATOM 699 C CA . LYS A 1 87 ? 3.959 -43.25 -0.047 1 91.38 87 LYS A CA 1
ATOM 700 C C . LYS A 1 87 ? 3.355 -42.594 -1.286 1 91.38 87 LYS A C 1
ATOM 702 O O . LYS A 1 87 ? 3.131 -43.25 -2.299 1 91.38 87 LYS A O 1
ATOM 707 N N . ASP A 1 88 ? 3.152 -41.344 -1.263 1 92.12 88 ASP A N 1
ATOM 708 C CA . ASP A 1 88 ? 2.588 -40.594 -2.385 1 92.12 88 ASP A CA 1
ATOM 709 C C . ASP A 1 88 ? 3.518 -40.656 -3.594 1 92.12 88 ASP A C 1
ATOM 711 O O . ASP A 1 88 ? 3.064 -40.812 -4.727 1 92.12 88 ASP A O 1
ATOM 715 N N . PHE A 1 89 ? 4.777 -40.5 -3.289 1 93.44 89 PHE A N 1
ATOM 716 C CA . PHE A 1 89 ? 5.762 -40.5 -4.367 1 93.44 89 PHE A CA 1
ATOM 717 C C . PHE A 1 89 ? 5.766 -41.844 -5.086 1 93.44 89 PHE A C 1
ATOM 719 O O . PHE A 1 89 ? 5.793 -41.906 -6.316 1 93.44 89 PHE A O 1
ATOM 726 N N . ILE A 1 90 ? 5.66 -42.938 -4.355 1 91.88 90 ILE A N 1
ATOM 727 C CA . ILE A 1 90 ? 5.633 -44.281 -4.926 1 91.88 90 ILE A CA 1
ATOM 728 C C . ILE A 1 90 ? 4.355 -44.469 -5.738 1 91.88 90 ILE A C 1
ATOM 730 O O . ILE A 1 90 ? 4.395 -45 -6.848 1 91.88 90 ILE A O 1
ATOM 734 N N . GLU A 1 91 ? 3.254 -44.031 -5.227 1 92.69 91 GLU A N 1
ATOM 735 C CA . GLU A 1 91 ? 1.969 -44.188 -5.895 1 92.69 91 GLU A CA 1
ATOM 736 C C . GLU A 1 91 ? 1.955 -43.469 -7.25 1 92.69 91 GLU A C 1
ATOM 738 O O . GLU A 1 91 ? 1.466 -44.031 -8.234 1 92.69 91 GLU A O 1
ATOM 743 N N . ILE A 1 92 ? 2.463 -42.312 -7.227 1 93.12 92 ILE A N 1
ATOM 744 C CA . ILE A 1 92 ? 2.449 -41.531 -8.469 1 93.12 92 ILE A CA 1
ATOM 745 C C . ILE A 1 92 ? 3.395 -42.188 -9.484 1 93.12 92 ILE A C 1
ATOM 747 O O . ILE A 1 92 ? 3.164 -42.094 -10.688 1 93.12 92 ILE A O 1
ATOM 751 N N . SER A 1 93 ? 4.418 -42.812 -9.039 1 92.69 93 SER A N 1
ATOM 752 C CA . SER A 1 93 ? 5.398 -43.438 -9.906 1 92.69 93 SER A CA 1
ATOM 753 C C . SER A 1 93 ? 4.797 -44.656 -10.633 1 92.69 93 SER A C 1
ATOM 755 O O . SER A 1 93 ? 5.344 -45.125 -11.633 1 92.69 93 SER A O 1
ATOM 757 N N . LYS A 1 94 ? 3.66 -45.094 -10.195 1 93.5 94 LYS A N 1
ATOM 758 C CA . LYS A 1 94 ? 3.031 -46.281 -10.766 1 93.5 94 LYS A CA 1
ATOM 759 C C . LYS A 1 94 ? 2.053 -45.906 -11.875 1 93.5 94 LYS A C 1
ATOM 761 O O . LYS A 1 94 ? 1.577 -46.75 -12.609 1 93.5 94 LYS A O 1
ATOM 766 N N . ILE A 1 95 ? 1.782 -44.719 -11.898 1 93.31 95 ILE A N 1
ATOM 767 C CA . ILE A 1 95 ? 0.818 -44.25 -12.898 1 93.31 95 ILE A CA 1
ATOM 768 C C . ILE A 1 95 ? 1.348 -44.562 -14.297 1 93.31 95 ILE A C 1
ATOM 770 O O . ILE A 1 95 ? 2.547 -44.406 -14.555 1 93.31 95 ILE A O 1
ATOM 774 N N . LYS A 1 96 ? 0.373 -44.781 -15.188 1 90.75 96 LYS A N 1
ATOM 775 C CA . LYS A 1 96 ? 0.728 -45.062 -16.578 1 90.75 96 LYS A CA 1
ATOM 776 C C . LYS A 1 96 ? 1.412 -43.875 -17.234 1 90.75 96 LYS A C 1
ATOM 778 O O . LYS A 1 96 ? 0.972 -42.719 -17.062 1 90.75 96 LYS A O 1
ATOM 783 N N . ASN A 1 97 ? 2.543 -44.062 -17.875 1 91.56 97 ASN A N 1
ATOM 784 C CA . ASN A 1 97 ? 3.297 -43.094 -18.672 1 91.56 97 ASN A CA 1
ATOM 785 C C . ASN A 1 97 ? 4.082 -42.156 -17.781 1 91.56 97 ASN A C 1
ATOM 787 O O . ASN A 1 97 ? 4.625 -41.156 -18.266 1 91.56 97 ASN A O 1
ATOM 791 N N . ALA A 1 98 ? 4.039 -42.469 -16.484 1 95.88 98 ALA A N 1
ATOM 792 C CA . ALA A 1 98 ? 4.918 -41.688 -15.617 1 95.88 98 ALA A CA 1
ATOM 793 C C . ALA A 1 98 ? 6.387 -41.969 -15.938 1 95.88 98 ALA A C 1
ATOM 795 O O . ALA A 1 98 ? 6.77 -43.094 -16.203 1 95.88 98 ALA A O 1
ATOM 796 N N . VAL A 1 99 ? 7.219 -40.906 -15.969 1 96.56 99 VAL A N 1
ATOM 797 C CA . VAL A 1 99 ? 8.641 -41.031 -16.281 1 96.56 99 VAL A CA 1
ATOM 798 C C . VAL A 1 99 ? 9.477 -40.688 -15.055 1 96.56 99 VAL A C 1
ATOM 800 O O . VAL A 1 99 ? 9.523 -39.5 -14.648 1 96.56 99 VAL A O 1
ATOM 803 N N . PRO A 1 100 ? 10.188 -41.625 -14.516 1 94.31 100 PRO A N 1
ATOM 804 C CA . PRO A 1 100 ? 11.023 -41.344 -13.352 1 94.31 100 PRO A CA 1
ATOM 805 C C . PRO A 1 100 ? 12.281 -40.531 -13.711 1 94.31 100 PRO A C 1
ATOM 807 O O . PRO A 1 100 ? 12.867 -40.75 -14.773 1 94.31 100 PRO A O 1
ATOM 810 N N . ASN A 1 101 ? 12.586 -39.594 -12.875 1 93.81 101 ASN A N 1
ATOM 811 C CA . ASN A 1 101 ? 13.836 -38.844 -12.906 1 93.81 101 ASN A CA 1
ATOM 812 C C . ASN A 1 101 ? 14.594 -38.969 -11.586 1 93.81 101 ASN A C 1
ATOM 814 O O . ASN A 1 101 ? 14.43 -38.125 -10.703 1 93.81 101 ASN A O 1
ATOM 818 N N . PRO A 1 102 ? 15.484 -39.875 -11.508 1 90.75 102 PRO A N 1
ATOM 819 C CA . PRO A 1 102 ? 16.125 -40.156 -10.219 1 90.75 102 PRO A CA 1
ATOM 820 C C . PRO A 1 102 ? 16.938 -39 -9.695 1 90.75 102 PRO A C 1
ATOM 822 O O . PRO A 1 102 ? 17.031 -38.781 -8.477 1 90.75 102 PRO A O 1
ATOM 825 N N . SER A 1 103 ? 17.562 -38.281 -10.516 1 90.56 103 SER A N 1
ATOM 826 C CA . SER A 1 103 ? 18.375 -37.156 -10.07 1 90.56 103 SER A CA 1
ATOM 827 C C . SER A 1 103 ? 17.547 -35.875 -10 1 90.56 103 SER A C 1
ATOM 829 O O . SER A 1 103 ? 17.969 -34.875 -9.414 1 90.56 103 SER A O 1
ATOM 831 N N . GLY A 1 104 ? 16.391 -35.938 -10.555 1 91.5 104 GLY A N 1
ATOM 832 C CA . GLY A 1 104 ? 15.547 -34.75 -10.633 1 91.5 104 GLY A CA 1
ATOM 833 C C . GLY A 1 104 ? 16 -33.75 -11.68 1 91.5 104 GLY A C 1
ATOM 834 O O . GLY A 1 104 ? 17.031 -33.938 -12.336 1 91.5 104 GLY A O 1
ATOM 835 N N . ARG A 1 105 ? 15.25 -32.688 -11.797 1 90.25 105 ARG A N 1
ATOM 836 C CA . ARG A 1 105 ? 15.508 -31.656 -12.82 1 90.25 105 ARG A CA 1
ATOM 837 C C . ARG A 1 105 ? 16.766 -30.875 -12.5 1 90.25 105 ARG A C 1
ATOM 839 O O . ARG A 1 105 ? 17.469 -30.422 -13.406 1 90.25 105 ARG A O 1
ATOM 846 N N . PHE A 1 106 ? 17.016 -30.766 -11.18 1 89.94 106 PHE A N 1
ATOM 847 C CA . PHE A 1 106 ? 18.109 -29.891 -10.789 1 89.94 106 PHE A CA 1
ATOM 848 C C . PHE A 1 106 ? 19.156 -30.656 -9.992 1 89.94 106 PHE A C 1
ATOM 850 O O . PHE A 1 106 ? 20 -30.047 -9.328 1 89.94 106 PHE A O 1
ATOM 857 N N . GLY A 1 107 ? 19.188 -32 -9.984 1 80.56 107 GLY A N 1
ATOM 858 C CA . GLY A 1 107 ? 20.234 -32.844 -9.461 1 80.56 107 GLY A CA 1
ATOM 859 C C . GLY A 1 107 ? 20.109 -33.125 -7.973 1 80.56 107 GLY A C 1
ATOM 860 O O . GLY A 1 107 ? 20.953 -33.781 -7.375 1 80.56 107 GLY A O 1
ATOM 861 N N . ASN A 1 108 ? 19.031 -32.75 -7.324 1 76.69 108 ASN A N 1
ATOM 862 C CA . ASN A 1 108 ? 19.078 -32.812 -5.871 1 76.69 108 ASN A CA 1
ATOM 863 C C . ASN A 1 108 ? 17.781 -33.406 -5.293 1 76.69 108 ASN A C 1
ATOM 865 O O . ASN A 1 108 ? 17.656 -33.562 -4.082 1 76.69 108 ASN A O 1
ATOM 869 N N . ALA A 1 109 ? 16.859 -33.781 -6.137 1 87.12 109 ALA A N 1
ATOM 870 C CA . ALA A 1 109 ? 15.586 -34.281 -5.633 1 87.12 109 ALA A CA 1
ATOM 871 C C . ALA A 1 109 ? 14.898 -35.156 -6.668 1 87.12 109 ALA A C 1
ATOM 873 O O . ALA A 1 109 ? 14.438 -34.688 -7.703 1 87.12 109 ALA A O 1
ATOM 874 N N . PRO A 1 110 ? 14.82 -36.438 -6.402 1 91.94 110 PRO A N 1
ATOM 875 C CA . PRO A 1 110 ? 14.148 -37.281 -7.371 1 91.94 110 PRO A CA 1
ATOM 876 C C . PRO A 1 110 ? 12.742 -36.812 -7.723 1 91.94 110 PRO A C 1
ATOM 878 O O . PRO A 1 110 ? 12.055 -36.219 -6.875 1 91.94 110 PRO A O 1
ATOM 881 N N . SER A 1 111 ? 12.367 -37.031 -8.953 1 95.12 111 SER A N 1
ATOM 882 C CA . SER A 1 111 ? 11.039 -36.625 -9.406 1 95.12 111 SER A CA 1
ATOM 883 C C . SER A 1 111 ? 10.453 -37.625 -10.383 1 95.12 111 SER A C 1
ATOM 885 O O . SER A 1 111 ? 11.164 -38.531 -10.867 1 95.12 111 SER A O 1
ATOM 887 N N . VAL A 1 112 ? 9.195 -37.625 -10.508 1 96.44 112 VAL A N 1
ATOM 888 C CA . VAL A 1 112 ? 8.438 -38.344 -11.523 1 96.44 112 VAL A CA 1
ATOM 889 C C . VAL A 1 112 ? 7.648 -37.375 -12.391 1 96.44 112 VAL A C 1
ATOM 891 O O . VAL A 1 112 ? 6.977 -36.469 -11.867 1 96.44 112 VAL A O 1
ATOM 894 N N . THR A 1 113 ? 7.781 -37.5 -13.703 1 97.88 113 THR A N 1
ATOM 895 C CA . THR A 1 113 ? 7.121 -36.562 -14.602 1 97.88 113 THR A CA 1
ATOM 896 C C . THR A 1 113 ? 5.859 -37.188 -15.195 1 97.88 113 THR A C 1
ATOM 898 O O . THR A 1 113 ? 5.891 -38.312 -15.703 1 97.88 113 THR A O 1
ATOM 901 N N . LEU A 1 114 ? 4.77 -36.531 -15.07 1 97.69 114 LEU A N 1
ATOM 902 C CA . LEU A 1 114 ? 3.537 -36.75 -15.805 1 97.69 114 LEU A CA 1
ATOM 903 C C . LEU A 1 114 ? 3.264 -35.625 -16.797 1 97.69 114 LEU A C 1
ATOM 905 O O . LEU A 1 114 ? 3.916 -34.594 -16.75 1 97.69 114 LEU A O 1
ATOM 909 N N . ASN A 1 115 ? 2.404 -35.875 -17.734 1 97.81 115 ASN A N 1
ATOM 910 C CA . ASN A 1 115 ? 1.93 -34.812 -18.641 1 97.81 115 ASN A CA 1
ATOM 911 C C . ASN A 1 115 ? 0.453 -34.5 -18.406 1 97.81 115 ASN A C 1
ATOM 913 O O . ASN A 1 115 ? -0.374 -35.438 -18.344 1 97.81 115 ASN A O 1
ATOM 917 N N . ASP A 1 116 ? 0.17 -33.281 -18.234 1 97.62 116 ASP A N 1
ATOM 918 C CA . ASP A 1 116 ? -1.244 -32.938 -18.078 1 97.62 116 ASP A CA 1
ATOM 919 C C . ASP A 1 116 ? -1.988 -33.094 -19.406 1 97.62 116 ASP A C 1
ATOM 921 O O . ASP A 1 116 ? -1.383 -33.438 -20.422 1 97.62 116 ASP A O 1
ATOM 925 N N . PRO A 1 117 ? -3.32 -32.906 -19.422 1 97.12 117 PRO A N 1
ATOM 926 C CA . PRO A 1 117 ? -4.098 -33.188 -20.625 1 97.12 117 PRO A CA 1
ATOM 927 C C . PRO A 1 117 ? -3.664 -32.344 -21.812 1 97.12 117 PRO A C 1
ATOM 929 O O . PRO A 1 117 ? -3.852 -32.75 -22.969 1 97.12 117 PRO A O 1
ATOM 932 N N . SER A 1 118 ? -3.049 -31.219 -21.562 1 96.62 118 SER A N 1
ATOM 933 C CA . SER A 1 118 ? -2.602 -30.328 -22.625 1 96.62 118 SER A CA 1
ATOM 934 C C . SER A 1 118 ? -1.165 -30.641 -23.031 1 96.62 118 SER A C 1
ATOM 936 O O . SER A 1 118 ? -0.61 -29.984 -23.922 1 96.62 118 SER A O 1
ATOM 938 N N . GLY A 1 119 ? -0.581 -31.531 -22.359 1 97.19 119 GLY A N 1
ATOM 939 C CA . GLY A 1 119 ? 0.754 -31.969 -22.734 1 97.19 119 GLY A CA 1
ATOM 940 C C . GLY A 1 119 ? 1.851 -31.281 -21.938 1 97.19 119 GLY A C 1
ATOM 941 O O . GLY A 1 119 ? 3.037 -31.5 -22.203 1 97.19 119 GLY A O 1
ATOM 942 N N . LEU A 1 120 ? 1.569 -30.531 -21.016 1 97.94 120 LEU A N 1
ATOM 943 C CA . LEU A 1 120 ? 2.572 -29.875 -20.188 1 97.94 120 LEU A CA 1
ATOM 944 C C . LEU A 1 120 ? 3.199 -30.859 -19.203 1 97.94 120 LEU A C 1
ATOM 946 O O . LEU A 1 120 ? 2.49 -31.5 -18.438 1 97.94 120 LEU A O 1
ATOM 950 N N . PRO A 1 121 ? 4.543 -30.938 -19.219 1 98.25 121 PRO A N 1
ATOM 951 C CA . PRO A 1 121 ? 5.199 -31.797 -18.219 1 98.25 121 PRO A CA 1
ATOM 952 C C . PRO A 1 121 ? 5.027 -31.266 -16.797 1 98.25 121 PRO A C 1
ATOM 954 O O . PRO A 1 121 ? 5.25 -30.078 -16.547 1 98.25 121 PRO A O 1
ATOM 957 N N . VAL A 1 122 ? 4.629 -32.156 -15.867 1 98.38 122 VAL A N 1
ATOM 958 C CA . VAL A 1 122 ? 4.484 -31.859 -14.445 1 98.38 122 VAL A CA 1
ATOM 959 C C . VAL A 1 122 ? 5.332 -32.812 -13.625 1 98.38 122 VAL A C 1
ATOM 961 O O . VAL A 1 122 ? 5.082 -34.031 -13.625 1 98.38 122 VAL A O 1
ATOM 964 N N . ASP A 1 123 ? 6.328 -32.25 -12.961 1 97.19 123 ASP A N 1
ATOM 965 C CA . ASP A 1 123 ? 7.215 -33.062 -12.125 1 97.19 123 ASP A CA 1
ATOM 966 C C . ASP A 1 123 ? 6.688 -33.156 -10.695 1 97.19 123 ASP A C 1
ATOM 968 O O . ASP A 1 123 ? 6.387 -32.125 -10.07 1 97.19 123 ASP A O 1
ATOM 972 N N . VAL A 1 124 ? 6.547 -34.312 -10.211 1 96.94 124 VAL A N 1
ATOM 973 C CA . VAL A 1 124 ? 6.312 -34.531 -8.789 1 96.94 124 VAL A CA 1
ATOM 974 C C . VAL A 1 124 ? 7.641 -34.75 -8.078 1 96.94 124 VAL A C 1
ATOM 976 O O . VAL A 1 124 ? 8.305 -35.781 -8.305 1 96.94 124 VAL A O 1
ATOM 979 N N . VAL A 1 125 ? 7.988 -33.875 -7.23 1 95.19 125 VAL A N 1
ATOM 980 C CA . VAL A 1 125 ? 9.312 -33.844 -6.613 1 95.19 125 VAL A CA 1
ATOM 981 C C . VAL A 1 125 ? 9.219 -34.344 -5.172 1 95.19 125 VAL A C 1
ATOM 983 O O . VAL A 1 125 ? 8.414 -33.812 -4.383 1 95.19 125 VAL A O 1
ATOM 986 N N . TYR A 1 126 ? 10.031 -35.375 -4.898 1 91.38 126 TYR A N 1
ATOM 987 C CA . TYR A 1 126 ? 10.094 -35.875 -3.523 1 91.38 126 TYR A CA 1
ATOM 988 C C . TYR A 1 126 ? 11.203 -35.156 -2.752 1 91.38 126 TYR A C 1
ATOM 990 O O . TYR A 1 126 ? 12.383 -35.312 -3.059 1 91.38 126 TYR A O 1
ATOM 998 N N . LYS A 1 127 ? 10.82 -34.219 -1.99 1 76 127 LYS A N 1
ATOM 999 C CA . LYS A 1 127 ? 11.781 -33.5 -1.162 1 76 127 LYS A CA 1
ATOM 1000 C C . LYS A 1 127 ? 11.281 -33.375 0.275 1 76 127 LYS A C 1
ATOM 1002 O O . LYS A 1 127 ? 10.102 -33.094 0.509 1 76 127 LYS A O 1
ATOM 1007 N N . HIS A 1 128 ? 12.258 -33.812 1.243 1 62.75 128 HIS A N 1
ATOM 1008 C CA . HIS A 1 128 ? 11.883 -33.531 2.627 1 62.75 128 HIS A CA 1
ATOM 1009 C C . HIS A 1 128 ? 11.859 -32.031 2.906 1 62.75 128 HIS A C 1
ATOM 1011 O O . HIS A 1 128 ? 12.797 -31.312 2.557 1 62.75 128 HIS A O 1
ATOM 1017 N N . GLN A 1 129 ? 10.68 -31.438 3.053 1 56.84 129 GLN A N 1
ATOM 1018 C CA . GLN A 1 129 ? 10.359 -30.016 3.203 1 56.84 129 GLN A CA 1
ATOM 1019 C C . GLN A 1 129 ? 11.391 -29.312 4.078 1 56.84 129 GLN A C 1
ATOM 1021 O O . GLN A 1 129 ? 11.805 -28.188 3.773 1 56.84 129 GLN A O 1
ATOM 1026 N N . VAL A 1 130 ? 11.797 -29.969 5.203 1 53.66 130 VAL A N 1
ATOM 1027 C CA . VAL A 1 130 ? 12.578 -29.312 6.258 1 53.66 130 VAL A CA 1
ATOM 1028 C C . VAL A 1 130 ? 13.922 -28.859 5.703 1 53.66 130 VAL A C 1
ATOM 1030 O O . VAL A 1 130 ? 14.438 -27.812 6.082 1 53.66 130 VAL A O 1
ATOM 1033 N N . ASP A 1 131 ? 14.445 -29.469 4.766 1 55.91 131 ASP A N 1
ATOM 1034 C CA . ASP A 1 131 ? 15.836 -29.234 4.398 1 55.91 131 ASP A CA 1
ATOM 1035 C C . ASP A 1 131 ? 15.961 -28.031 3.451 1 55.91 131 ASP A C 1
ATOM 1037 O O . ASP A 1 131 ? 17.062 -27.594 3.139 1 55.91 131 ASP A O 1
ATOM 1041 N N . LEU A 1 132 ? 14.828 -27.359 3.266 1 58.88 132 LEU A N 1
ATOM 1042 C CA . LEU A 1 132 ? 14.906 -26.406 2.168 1 58.88 132 LEU A CA 1
ATOM 1043 C C . LEU A 1 132 ? 14.531 -25 2.643 1 58.88 132 LEU A C 1
ATOM 1045 O O . LEU A 1 132 ? 14.797 -24.016 1.95 1 58.88 132 LEU A O 1
ATOM 1049 N N . GLU A 1 133 ? 14.242 -25 3.99 1 64.94 133 GLU A N 1
ATOM 1050 C CA . GLU A 1 133 ? 13.688 -23.703 4.375 1 64.94 133 GLU A CA 1
ATOM 1051 C C . GLU A 1 133 ? 14.711 -22.859 5.125 1 64.94 133 GLU A C 1
ATOM 1053 O O . GLU A 1 133 ? 15.477 -23.391 5.941 1 64.94 133 GLU A O 1
ATOM 1058 N N . HIS A 1 134 ? 14.977 -21.703 4.672 1 72 134 HIS A N 1
ATOM 1059 C CA . HIS A 1 134 ? 15.742 -20.656 5.328 1 72 134 HIS A CA 1
ATOM 1060 C C . HIS A 1 134 ? 14.828 -19.547 5.836 1 72 134 HIS A C 1
ATOM 1062 O O . HIS A 1 134 ? 14.516 -18.594 5.098 1 72 134 HIS A O 1
ATOM 1068 N N . PRO A 1 135 ? 14.43 -19.797 7.055 1 67.94 135 PRO A N 1
ATOM 1069 C CA . PRO A 1 135 ? 13.523 -18.75 7.516 1 67.94 135 PRO A CA 1
ATOM 1070 C C . PRO A 1 135 ? 14.133 -17.359 7.414 1 67.94 135 PRO A C 1
ATOM 1072 O O . PRO A 1 135 ? 15.305 -17.172 7.766 1 67.94 135 PRO A O 1
ATOM 1075 N N . PHE A 1 136 ? 13.539 -16.625 6.691 1 72.81 136 PHE A N 1
ATOM 1076 C CA . PHE A 1 136 ? 13.93 -15.234 6.453 1 72.81 136 PHE A CA 1
ATOM 1077 C C . PHE A 1 136 ? 12.789 -14.281 6.805 1 72.81 136 PHE A C 1
ATOM 1079 O O . PHE A 1 136 ? 11.648 -14.508 6.41 1 72.81 136 PHE A O 1
ATOM 1086 N N . GLU A 1 137 ? 12.984 -13.445 7.855 1 73.12 137 GLU A N 1
ATOM 1087 C CA . GLU A 1 137 ? 11.969 -12.453 8.195 1 73.12 137 GLU A CA 1
ATOM 1088 C C . GLU A 1 137 ? 12.555 -11.039 8.18 1 73.12 137 GLU A C 1
ATOM 1090 O O . GLU A 1 137 ? 13.68 -10.82 8.633 1 73.12 137 GLU A O 1
ATOM 1095 N N . ILE A 1 138 ? 11.805 -10.273 7.488 1 79.12 138 ILE A N 1
ATOM 1096 C CA . ILE A 1 138 ? 12.133 -8.852 7.578 1 79.12 138 ILE A CA 1
ATOM 1097 C C . ILE A 1 138 ? 11.414 -8.234 8.773 1 79.12 138 ILE A C 1
ATOM 1099 O O . ILE A 1 138 ? 10.188 -8.242 8.844 1 79.12 138 ILE A O 1
ATOM 1103 N N . LYS A 1 139 ? 12.172 -7.805 9.672 1 81.06 139 LYS A N 1
ATOM 1104 C CA . LYS A 1 139 ? 11.586 -7.219 10.867 1 81.06 139 LYS A CA 1
ATOM 1105 C C . LYS A 1 139 ? 11.273 -5.738 10.664 1 81.06 139 LYS A C 1
ATOM 1107 O O . LYS A 1 139 ? 12.188 -4.926 10.516 1 81.06 139 LYS A O 1
ATOM 1112 N N . ARG A 1 140 ? 10.031 -5.434 10.453 1 88.38 140 ARG A N 1
ATOM 1113 C CA . ARG A 1 140 ? 9.555 -4.055 10.367 1 88.38 140 ARG A CA 1
ATOM 1114 C C . ARG A 1 140 ? 8.508 -3.771 11.453 1 88.38 140 ARG A C 1
ATOM 1116 O O . ARG A 1 140 ? 7.645 -4.605 11.719 1 88.38 140 ARG A O 1
ATOM 1123 N N . GLU A 1 141 ? 8.734 -2.66 12.094 1 91.88 141 GLU A N 1
ATOM 1124 C CA . GLU A 1 141 ? 7.754 -2.23 13.094 1 91.88 141 GLU A CA 1
ATOM 1125 C C . GLU A 1 141 ? 6.859 -1.119 12.547 1 91.88 141 GLU A C 1
ATOM 1127 O O . GLU A 1 141 ? 7.348 -0.185 11.906 1 91.88 141 GLU A O 1
ATOM 1132 N N . TRP A 1 142 ? 5.598 -1.258 12.758 1 92.44 142 TRP A N 1
ATOM 1133 C CA . TRP A 1 142 ? 4.621 -0.288 12.266 1 92.44 142 TRP A CA 1
ATOM 1134 C C . TRP A 1 142 ? 4.027 0.513 13.422 1 92.44 142 TRP A C 1
ATOM 1136 O O . TRP A 1 142 ? 3.646 -0.055 14.445 1 92.44 142 TRP A O 1
ATOM 1146 N N . ASN A 1 143 ? 4.012 1.797 13.234 1 95.69 143 ASN A N 1
ATOM 1147 C CA . ASN A 1 143 ? 3.297 2.637 14.195 1 95.69 143 ASN A CA 1
ATOM 1148 C C . ASN A 1 143 ? 1.834 2.816 13.797 1 95.69 143 ASN A C 1
ATOM 1150 O O . ASN A 1 143 ? 1.521 2.996 12.625 1 95.69 143 ASN A O 1
ATOM 1154 N N . LYS A 1 144 ? 0.999 2.689 14.789 1 91.56 144 LYS A N 1
ATOM 1155 C CA . LYS A 1 144 ? -0.435 2.939 14.672 1 91.56 144 LYS A CA 1
ATOM 1156 C C . LYS A 1 144 ? -0.875 4.059 15.609 1 91.56 144 LYS A C 1
ATOM 1158 O O . LYS A 1 144 ? -0.129 4.449 16.516 1 91.56 144 LYS A O 1
ATOM 1163 N N . PRO A 1 145 ? -2.066 4.555 15.367 1 89.56 145 PRO A N 1
ATOM 1164 C CA . PRO A 1 145 ? -2.523 5.637 16.234 1 89.56 145 PRO A CA 1
ATOM 1165 C C . PRO A 1 145 ? -2.492 5.258 17.719 1 89.56 145 PRO A C 1
ATOM 1167 O O . PRO A 1 145 ? -2.104 6.07 18.562 1 89.56 145 PRO A O 1
ATOM 1170 N N . HIS A 1 146 ? -2.729 4.02 18.062 1 86.38 146 HIS A N 1
ATOM 1171 C CA . HIS A 1 146 ? -2.883 3.641 19.453 1 86.38 146 HIS A CA 1
ATOM 1172 C C . HIS A 1 146 ? -1.729 2.76 19.922 1 86.38 146 HIS A C 1
ATOM 1174 O O . HIS A 1 146 ? -1.722 2.285 21.062 1 86.38 146 HIS A O 1
ATOM 1180 N N . LEU A 1 147 ? -0.862 2.496 19.047 1 87.75 147 LEU A N 1
ATOM 1181 C CA . LEU A 1 147 ? 0.238 1.603 19.391 1 87.75 147 LEU A CA 1
ATOM 1182 C C . LEU A 1 147 ? 1.525 2.033 18.703 1 87.75 147 LEU A C 1
ATOM 1184 O O . LEU A 1 147 ? 1.651 1.906 17.469 1 87.75 147 LEU A O 1
ATOM 1188 N N . THR A 1 148 ? 2.434 2.51 19.516 1 93.31 148 THR A N 1
ATOM 1189 C CA . THR A 1 148 ? 3.742 2.877 18.984 1 93.31 148 THR A CA 1
ATOM 1190 C C . THR A 1 148 ? 4.766 1.782 19.266 1 93.31 148 THR A C 1
ATOM 1192 O O . THR A 1 148 ? 5.051 1.473 20.422 1 93.31 148 THR A O 1
ATOM 1195 N N . LYS A 1 149 ? 5.312 1.219 18.25 1 94 149 LYS A N 1
ATOM 1196 C CA . LYS A 1 149 ? 6.344 0.193 18.375 1 94 149 LYS A CA 1
ATOM 1197 C C . LYS A 1 149 ? 7.707 0.731 17.969 1 94 149 LYS A C 1
ATOM 1199 O O . LYS A 1 149 ? 8.727 0.406 18.578 1 94 149 LYS A O 1
ATOM 1204 N N . ARG A 1 150 ? 7.699 1.521 17 1 96.06 150 ARG A N 1
ATOM 1205 C CA . ARG A 1 150 ? 8.914 2.172 16.516 1 96.06 150 ARG A CA 1
ATOM 1206 C C . ARG A 1 150 ? 9.117 3.52 17.188 1 96.06 150 ARG A C 1
ATOM 1208 O O . ARG A 1 150 ? 8.492 4.512 16.828 1 96.06 150 ARG A O 1
ATOM 1215 N N . ILE A 1 151 ? 10.07 3.549 18.141 1 97.38 151 ILE A N 1
ATOM 1216 C CA . ILE A 1 151 ? 10.234 4.691 19.031 1 97.38 151 ILE A CA 1
ATOM 1217 C C . ILE A 1 151 ? 11.508 5.445 18.688 1 97.38 151 ILE A C 1
ATOM 1219 O O . ILE A 1 151 ? 12.594 4.859 18.641 1 97.38 151 ILE A O 1
ATOM 1223 N N . ASN A 1 152 ? 11.375 6.695 18.344 1 98 152 ASN A N 1
ATOM 1224 C CA . ASN A 1 152 ? 12.477 7.641 18.203 1 98 152 ASN A CA 1
ATOM 1225 C C . ASN A 1 152 ? 13.375 7.27 17.031 1 98 152 ASN A C 1
ATOM 1227 O O . ASN A 1 152 ? 14.547 7.668 16.984 1 98 152 ASN A O 1
ATOM 1231 N N . ILE A 1 153 ? 12.867 6.426 16.172 1 95.38 153 ILE A N 1
ATOM 1232 C CA . ILE A 1 153 ? 13.602 6.07 14.969 1 95.38 153 ILE A CA 1
ATOM 1233 C C . ILE A 1 153 ? 12.648 6.043 13.773 1 95.38 153 ILE A C 1
ATOM 1235 O O . ILE A 1 153 ? 11.5 5.617 13.898 1 95.38 153 ILE A O 1
ATOM 1239 N N . PRO A 1 154 ? 13.117 6.504 12.656 1 94.81 154 PRO A N 1
ATOM 1240 C CA . PRO A 1 154 ? 12.273 6.445 11.461 1 94.81 154 PRO A CA 1
ATOM 1241 C C . PRO A 1 154 ? 12.117 5.027 10.914 1 94.81 154 PRO A C 1
ATOM 1243 O O . PRO A 1 154 ? 12.852 4.125 11.312 1 94.81 154 PRO A O 1
ATOM 1246 N N . GLN A 1 155 ? 11.062 4.852 10.109 1 93.75 155 GLN A N 1
ATOM 1247 C CA . GLN A 1 155 ? 11.039 3.639 9.297 1 93.75 155 GLN A CA 1
ATOM 1248 C C . GLN A 1 155 ? 12.227 3.598 8.328 1 93.75 155 GLN A C 1
ATOM 1250 O O . GLN A 1 155 ? 12.461 4.551 7.586 1 93.75 155 GLN A O 1
ATOM 1255 N N . PRO A 1 156 ? 12.969 2.586 8.375 1 86.62 156 PRO A N 1
ATOM 1256 C CA . PRO A 1 156 ? 14.156 2.537 7.523 1 86.62 156 PRO A CA 1
ATOM 1257 C C . PRO A 1 156 ? 13.828 2.648 6.039 1 86.62 156 PRO A C 1
ATOM 1259 O O . PRO A 1 156 ? 12.906 1.979 5.555 1 86.62 156 PRO A O 1
ATOM 1262 N N . ALA A 1 157 ? 14.539 3.59 5.438 1 85.25 157 ALA A N 1
ATOM 1263 C CA . ALA A 1 157 ? 14.469 3.678 3.98 1 85.25 157 ALA A CA 1
ATOM 1264 C C . ALA A 1 157 ? 15.406 2.672 3.322 1 85.25 157 ALA A C 1
ATOM 1266 O O . ALA A 1 157 ? 16.625 2.818 3.393 1 85.25 157 ALA A O 1
ATOM 1267 N N . GLU A 1 158 ? 14.852 1.626 2.84 1 84.06 158 GLU A N 1
ATOM 1268 C CA . GLU A 1 158 ? 15.672 0.592 2.213 1 84.06 158 GLU A CA 1
ATOM 1269 C C . GLU A 1 158 ? 15.578 0.663 0.692 1 84.06 158 GLU A C 1
ATOM 1271 O O . GLU A 1 158 ? 14.492 0.849 0.139 1 84.06 158 GLU A O 1
ATOM 1276 N N . PHE A 1 159 ? 16.734 0.652 0.115 1 86.62 159 PHE A N 1
ATOM 1277 C CA . PHE A 1 159 ? 16.812 0.645 -1.341 1 86.62 159 PHE A CA 1
ATOM 1278 C C . PHE A 1 159 ? 17.375 -0.675 -1.845 1 86.62 159 PHE A C 1
ATOM 1280 O O . PHE A 1 159 ? 18.219 -1.288 -1.183 1 86.62 159 PHE A O 1
ATOM 1287 N N . GLY A 1 160 ? 16.891 -1.082 -3.047 1 93.38 160 GLY A N 1
ATOM 1288 C CA . GLY A 1 160 ? 17.344 -2.34 -3.625 1 93.38 160 GLY A CA 1
ATOM 1289 C C . GLY A 1 160 ? 16.203 -3.268 -3.992 1 93.38 160 GLY A C 1
ATOM 1290 O O . GLY A 1 160 ? 15.031 -2.9 -3.863 1 93.38 160 GLY A O 1
ATOM 1291 N N . PRO A 1 161 ? 16.625 -4.453 -4.445 1 97.06 161 PRO A N 1
ATOM 1292 C CA . PRO A 1 161 ? 15.578 -5.402 -4.832 1 97.06 161 PRO A CA 1
ATOM 1293 C C . PRO A 1 161 ? 14.789 -5.926 -3.633 1 97.06 161 PRO A C 1
ATOM 1295 O O . PRO A 1 161 ? 15.297 -5.945 -2.512 1 97.06 161 PRO A O 1
ATOM 1298 N N . ALA A 1 162 ? 13.562 -6.25 -3.912 1 96.88 162 ALA A N 1
ATOM 1299 C CA . ALA A 1 162 ? 12.805 -6.98 -2.896 1 96.88 162 ALA A CA 1
ATOM 1300 C C . ALA A 1 162 ? 13.492 -8.297 -2.549 1 96.88 162 ALA A C 1
ATOM 1302 O O . ALA A 1 162 ? 14.367 -8.758 -3.279 1 96.88 162 ALA A O 1
ATOM 1303 N N . LYS A 1 163 ? 13.125 -8.828 -1.472 1 96.69 163 LYS A N 1
ATOM 1304 C CA . LYS A 1 163 ? 13.57 -10.172 -1.101 1 96.69 163 LYS A CA 1
ATOM 1305 C C . LYS A 1 163 ? 12.445 -11.188 -1.262 1 96.69 163 LYS A C 1
ATOM 1307 O O . LYS A 1 163 ? 11.609 -11.336 -0.374 1 96.69 163 LYS A O 1
ATOM 1312 N N . VAL A 1 164 ? 12.492 -11.898 -2.348 1 97.56 164 VAL A N 1
ATOM 1313 C CA . VAL A 1 164 ? 11.469 -12.898 -2.643 1 97.56 164 VAL A CA 1
ATOM 1314 C C . VAL A 1 164 ? 11.594 -14.07 -1.676 1 97.56 164 VAL A C 1
ATOM 1316 O O . VAL A 1 164 ? 12.664 -14.672 -1.554 1 97.56 164 VAL A O 1
ATOM 1319 N N . ILE A 1 165 ? 10.555 -14.453 -1.105 1 96.69 165 ILE A N 1
ATOM 1320 C CA . ILE A 1 165 ? 10.594 -15.492 -0.085 1 96.69 165 ILE A CA 1
ATOM 1321 C C . ILE A 1 165 ? 10.312 -16.859 -0.722 1 96.69 165 ILE A C 1
ATOM 1323 O O . ILE A 1 165 ? 10.93 -17.859 -0.364 1 96.69 165 ILE A O 1
ATOM 1327 N N . ARG A 1 166 ? 9.359 -16.859 -1.675 1 95.94 166 ARG A N 1
ATOM 1328 C CA . ARG A 1 166 ? 9.039 -18.125 -2.33 1 95.94 166 ARG A CA 1
ATOM 1329 C C . ARG A 1 166 ? 8.18 -17.891 -3.57 1 95.94 166 ARG A C 1
ATOM 1331 O O . ARG A 1 166 ? 7.555 -16.844 -3.713 1 95.94 166 ARG A O 1
ATOM 1338 N N . LEU A 1 167 ? 8.219 -18.938 -4.461 1 97.88 167 LEU A N 1
ATOM 1339 C CA . LEU A 1 167 ? 7.211 -19.062 -5.504 1 97.88 167 LEU A CA 1
ATOM 1340 C C . LEU A 1 167 ? 5.855 -19.438 -4.91 1 97.88 167 LEU A C 1
ATOM 1342 O O . LEU A 1 167 ? 5.742 -20.438 -4.195 1 97.88 167 LEU A O 1
ATOM 1346 N N . GLY A 1 168 ? 4.84 -18.609 -5.211 1 98.31 168 GLY A N 1
ATOM 1347 C CA . GLY A 1 168 ? 3.551 -18.812 -4.566 1 98.31 168 GLY A CA 1
ATOM 1348 C C . GLY A 1 168 ? 2.555 -19.547 -5.445 1 98.31 168 GLY A C 1
ATOM 1349 O O . GLY A 1 168 ? 1.888 -20.484 -4.992 1 98.31 168 GLY A O 1
ATOM 1350 N N . HIS A 1 169 ? 2.43 -19.047 -6.688 1 98.81 169 HIS A N 1
ATOM 1351 C CA . HIS A 1 169 ? 1.47 -19.719 -7.551 1 98.81 169 HIS A CA 1
ATOM 1352 C C . HIS A 1 169 ? 1.772 -19.469 -9.023 1 98.81 169 HIS A C 1
ATOM 1354 O O . HIS A 1 169 ? 2.584 -18.594 -9.352 1 98.81 169 HIS A O 1
ATOM 1360 N N . ALA A 1 170 ? 1.135 -20.297 -9.82 1 98.81 170 ALA A N 1
ATOM 1361 C CA . ALA A 1 170 ? 1.194 -20.172 -11.273 1 98.81 170 ALA A CA 1
ATOM 1362 C C . ALA A 1 170 ? -0.201 -20.234 -11.891 1 98.81 170 ALA A C 1
ATOM 1364 O O . ALA A 1 170 ? -1.049 -21 -11.438 1 98.81 170 ALA A O 1
ATOM 1365 N N . VAL A 1 171 ? -0.394 -19.422 -12.891 1 98.38 171 VAL A N 1
ATOM 1366 C CA . VAL A 1 171 ? -1.673 -19.359 -13.594 1 98.38 171 VAL A CA 1
ATOM 1367 C C . VAL A 1 171 ? -1.5 -19.844 -15.031 1 98.38 171 VAL A C 1
ATOM 1369 O O . VAL A 1 171 ? -0.672 -19.328 -15.773 1 98.38 171 VAL A O 1
ATOM 1372 N N . PHE A 1 172 ? -2.316 -20.797 -15.406 1 97.75 172 PHE A N 1
ATOM 1373 C CA . PHE A 1 172 ? -2.26 -21.391 -16.734 1 97.75 172 PHE A CA 1
ATOM 1374 C C . PHE A 1 172 ? -3.564 -21.156 -17.5 1 97.75 172 PHE A C 1
ATOM 1376 O O . PHE A 1 172 ? -4.648 -21.328 -16.938 1 97.75 172 PHE A O 1
ATOM 1383 N N . LEU A 1 173 ? -3.383 -20.766 -18.703 1 94.38 173 LEU A N 1
ATOM 1384 C CA . LEU A 1 173 ? -4.504 -20.781 -19.641 1 94.38 173 LEU A CA 1
ATOM 1385 C C . LEU A 1 173 ? -4.598 -22.125 -20.359 1 94.38 173 LEU A C 1
ATOM 1387 O O . LEU A 1 173 ? -3.58 -22.688 -20.781 1 94.38 173 LEU A O 1
ATOM 1391 N N . LYS A 1 174 ? -5.812 -22.547 -20.422 1 94.69 174 LYS A N 1
ATOM 1392 C CA . LYS A 1 174 ? -6.039 -23.844 -21.062 1 94.69 174 LYS A CA 1
ATOM 1393 C C . LYS A 1 174 ? -7.25 -23.797 -21.984 1 94.69 174 LYS A C 1
ATOM 1395 O O . LYS A 1 174 ? -8.289 -23.234 -21.625 1 94.69 174 LYS A O 1
ATOM 1400 N N . GLN A 1 175 ? -7.086 -24.375 -23.125 1 90.75 175 GLN A N 1
ATOM 1401 C CA . GLN A 1 175 ? -8.219 -24.516 -24.031 1 90.75 175 GLN A CA 1
ATOM 1402 C C . GLN A 1 175 ? -9.25 -25.5 -23.469 1 90.75 175 GLN A C 1
ATOM 1404 O O . GLN A 1 175 ? -10.461 -25.234 -23.547 1 90.75 175 GLN A O 1
ATOM 1409 N N . GLU A 1 176 ? -8.766 -26.594 -22.969 1 93.25 176 GLU A N 1
ATOM 1410 C CA . GLU A 1 176 ? -9.625 -27.562 -22.312 1 93.25 176 GLU A CA 1
ATOM 1411 C C . GLU A 1 176 ? -9.625 -27.359 -20.797 1 93.25 176 GLU A C 1
ATOM 1413 O O . GLU A 1 176 ? -9.039 -28.156 -20.062 1 93.25 176 GLU A O 1
ATOM 1418 N N . PHE A 1 177 ? -10.422 -26.453 -20.406 1 93.75 177 PHE A N 1
ATOM 1419 C CA . PHE A 1 177 ? -10.422 -25.969 -19.031 1 93.75 177 PHE A CA 1
ATOM 1420 C C . PHE A 1 177 ? -10.758 -27.078 -18.047 1 93.75 177 PHE A C 1
ATOM 1422 O O . PHE A 1 177 ? -9.953 -27.406 -17.172 1 93.75 177 PHE A O 1
ATOM 1429 N N . PHE A 1 178 ? -11.898 -27.672 -18.188 1 96.06 178 PHE A N 1
ATOM 1430 C CA . PHE A 1 178 ? -12.391 -28.625 -17.203 1 96.06 178 PHE A CA 1
ATOM 1431 C C . PHE A 1 178 ? -11.453 -29.828 -17.094 1 96.06 178 PHE A C 1
ATOM 1433 O O . PHE A 1 178 ? -11.078 -30.234 -15.992 1 96.06 178 PHE A O 1
ATOM 1440 N N . GLU A 1 179 ? -11.023 -30.359 -18.25 1 97.19 179 GLU A N 1
ATOM 1441 C CA . GLU A 1 179 ? -10.172 -31.547 -18.266 1 97.19 179 GLU A CA 1
ATOM 1442 C C . GLU A 1 179 ? -8.859 -31.297 -17.531 1 97.19 179 GLU A C 1
ATOM 1444 O O . GLU A 1 179 ? -8.359 -32.156 -16.812 1 97.19 179 GLU A O 1
ATOM 1449 N N . ASN A 1 180 ? -8.359 -30.141 -17.734 1 97.94 180 ASN A N 1
ATOM 1450 C CA . ASN A 1 180 ? -7.105 -29.812 -17.078 1 97.94 180 ASN A CA 1
ATOM 1451 C C . ASN A 1 180 ? -7.301 -29.562 -15.578 1 97.94 180 ASN A C 1
ATOM 1453 O O . ASN A 1 180 ? -6.594 -30.141 -14.75 1 97.94 180 ASN A O 1
ATOM 1457 N N . ALA A 1 181 ? -8.273 -28.797 -15.211 1 98.56 181 ALA A N 1
ATOM 1458 C CA . ALA A 1 181 ? -8.508 -28.484 -13.805 1 98.56 181 ALA A CA 1
ATOM 1459 C C . ALA A 1 181 ? -8.789 -29.766 -13.008 1 98.56 181 ALA A C 1
ATOM 1461 O O . ALA A 1 181 ? -8.211 -29.969 -11.938 1 98.56 181 ALA A O 1
ATOM 1462 N N . GLN A 1 182 ? -9.633 -30.562 -13.555 1 98.62 182 GLN A N 1
ATOM 1463 C CA . GLN A 1 182 ? -9.992 -31.781 -12.852 1 98.62 182 GLN A CA 1
ATOM 1464 C C . GLN A 1 182 ? -8.805 -32.75 -12.773 1 98.62 182 GLN A C 1
ATOM 1466 O O . GLN A 1 182 ? -8.648 -33.469 -11.789 1 98.62 182 GLN A O 1
ATOM 1471 N N . TRP A 1 183 ? -8.031 -32.75 -13.82 1 98.31 183 TRP A N 1
ATOM 1472 C CA . TRP A 1 183 ? -6.844 -33.594 -13.828 1 98.31 183 TRP A CA 1
ATOM 1473 C C . TRP A 1 183 ? -5.93 -33.281 -12.656 1 98.31 183 TRP A C 1
ATOM 1475 O O . TRP A 1 183 ? -5.418 -34.188 -11.992 1 98.31 183 TRP A O 1
ATOM 1485 N N . TYR A 1 184 ? -5.688 -32.062 -12.328 1 98.69 184 TYR A N 1
ATOM 1486 C CA . TYR A 1 184 ? -4.852 -31.656 -11.203 1 98.69 184 TYR A CA 1
ATOM 1487 C C . TYR A 1 184 ? -5.48 -32.062 -9.875 1 98.69 184 TYR A C 1
ATOM 1489 O O . TYR A 1 184 ? -4.773 -32.406 -8.93 1 98.69 184 TYR A O 1
ATOM 1497 N N . CYS A 1 185 ? -6.809 -32.031 -9.836 1 98.69 185 CYS A N 1
ATOM 1498 C CA . CYS A 1 185 ? -7.5 -32.5 -8.648 1 98.69 185 CYS A CA 1
ATOM 1499 C C . CYS A 1 185 ? -7.359 -34.031 -8.5 1 98.69 185 CYS A C 1
ATOM 1501 O O . CYS A 1 185 ? -7.062 -34.531 -7.414 1 98.69 185 CYS A O 1
ATOM 1503 N N . ASP A 1 186 ? -7.473 -34.688 -9.578 1 97.88 186 ASP A N 1
ATOM 1504 C CA . ASP A 1 186 ? -7.512 -36.156 -9.57 1 97.88 186 ASP A CA 1
ATOM 1505 C C . ASP A 1 186 ? -6.125 -36.719 -9.305 1 97.88 186 ASP A C 1
ATOM 1507 O O . ASP A 1 186 ? -5.996 -37.75 -8.625 1 97.88 186 ASP A O 1
ATOM 1511 N N . HIS A 1 187 ? -5.117 -36.125 -9.797 1 97.19 187 HIS A N 1
ATOM 1512 C CA . HIS A 1 187 ? -3.795 -36.719 -9.703 1 97.19 187 HIS A CA 1
ATOM 1513 C C . HIS A 1 187 ? -3.023 -36.156 -8.508 1 97.19 187 HIS A C 1
ATOM 1515 O O . HIS A 1 187 ? -2.221 -36.875 -7.898 1 97.19 187 HIS A O 1
ATOM 1521 N N . PHE A 1 188 ? -3.27 -34.906 -8.188 1 97.75 188 PHE A N 1
ATOM 1522 C CA . PHE A 1 188 ? -2.375 -34.281 -7.223 1 97.75 188 PHE A CA 1
ATOM 1523 C C . PHE A 1 188 ? -3.141 -33.844 -5.977 1 97.75 188 PHE A C 1
ATOM 1525 O O . PHE A 1 188 ? -2.559 -33.281 -5.047 1 97.75 188 PHE A O 1
ATOM 1532 N N . GLY A 1 189 ? -4.445 -34 -5.961 1 98 189 GLY A N 1
ATOM 1533 C CA . GLY A 1 189 ? -5.242 -33.781 -4.766 1 98 189 GLY A CA 1
ATOM 1534 C C . GLY A 1 189 ? -5.594 -32.312 -4.547 1 98 189 GLY A C 1
ATOM 1535 O O . GLY A 1 189 ? -5.941 -31.906 -3.434 1 98 189 GLY A O 1
ATOM 1536 N N . PHE A 1 190 ? -5.496 -31.5 -5.516 1 98.75 190 PHE A N 1
ATOM 1537 C CA . PHE A 1 190 ? -5.863 -30.109 -5.363 1 98.75 190 PHE A CA 1
ATOM 1538 C C . PHE A 1 190 ? -7.344 -29.969 -5.035 1 98.75 190 PHE A C 1
ATOM 1540 O O . PHE A 1 190 ? -8.156 -30.797 -5.441 1 98.75 190 PHE A O 1
ATOM 1547 N N . ILE A 1 191 ? -7.66 -28.891 -4.281 1 98.81 191 ILE A N 1
ATOM 1548 C CA . ILE A 1 191 ? -9.031 -28.516 -3.945 1 98.81 191 ILE A CA 1
ATOM 1549 C C . ILE A 1 191 ? -9.352 -27.156 -4.559 1 98.81 191 ILE A C 1
ATOM 1551 O O . ILE A 1 191 ? -8.625 -26.188 -4.336 1 98.81 191 ILE A O 1
ATOM 1555 N N . PRO A 1 192 ? -10.391 -27.094 -5.375 1 98.81 192 PRO A N 1
ATOM 1556 C CA . PRO A 1 192 ? -10.789 -25.75 -5.797 1 98.81 192 PRO A CA 1
ATOM 1557 C C . PRO A 1 192 ? -11.211 -24.859 -4.625 1 98.81 192 PRO A C 1
ATOM 1559 O O . PRO A 1 192 ? -12.188 -25.172 -3.932 1 98.81 192 PRO A O 1
ATOM 1562 N N . SER A 1 193 ? -10.492 -23.766 -4.395 1 98.62 193 SER A N 1
ATOM 1563 C CA . SER A 1 193 ? -10.914 -22.766 -3.408 1 98.62 193 SER A CA 1
ATOM 1564 C C . SER A 1 193 ? -12.078 -21.922 -3.926 1 98.62 193 SER A C 1
ATOM 1566 O O . SER A 1 193 ? -13.086 -21.766 -3.24 1 98.62 193 SER A O 1
ATOM 1568 N N . ASP A 1 194 ? -11.891 -21.406 -5.117 1 97.69 194 ASP A N 1
ATOM 1569 C CA . ASP A 1 194 ? -12.891 -20.609 -5.809 1 97.69 194 ASP A CA 1
ATOM 1570 C C . ASP A 1 194 ? -13.008 -21 -7.277 1 97.69 194 ASP A C 1
ATOM 1572 O O . ASP A 1 194 ? -12.008 -21.344 -7.906 1 97.69 194 ASP A O 1
ATOM 1576 N N . ILE A 1 195 ? -14.172 -20.984 -7.766 1 97.19 195 ILE A N 1
ATOM 1577 C CA . ILE A 1 195 ? -14.461 -21.172 -9.18 1 97.19 195 ILE A CA 1
ATOM 1578 C C . ILE A 1 195 ? -15.258 -19.984 -9.711 1 97.19 195 ILE A C 1
ATOM 1580 O O . ILE A 1 195 ? -16.234 -19.562 -9.094 1 97.19 195 ILE A O 1
ATOM 1584 N N . GLN A 1 196 ? -14.758 -19.453 -10.75 1 94.25 196 GLN A N 1
ATOM 1585 C CA . GLN A 1 196 ? -15.5 -18.375 -11.398 1 94.25 196 GLN A CA 1
ATOM 1586 C C . GLN A 1 196 ? -16.266 -18.891 -12.609 1 94.25 196 GLN A C 1
ATOM 1588 O O . GLN A 1 196 ? -15.75 -19.688 -13.391 1 94.25 196 GLN A O 1
ATOM 1593 N N . ILE A 1 197 ? -17.5 -18.391 -12.703 1 93.69 197 ILE A N 1
ATOM 1594 C CA . ILE A 1 197 ? -18.422 -18.859 -13.727 1 93.69 197 ILE A CA 1
ATOM 1595 C C . ILE A 1 197 ? -18.906 -17.688 -14.578 1 93.69 197 ILE A C 1
ATOM 1597 O O . ILE A 1 197 ? -19.047 -16.578 -14.078 1 93.69 197 ILE A O 1
ATOM 1601 N N . LEU A 1 198 ? -19.141 -17.938 -15.875 1 89.69 198 LEU A N 1
ATOM 1602 C CA . LEU A 1 198 ? -19.672 -16.938 -16.781 1 89.69 198 LEU A CA 1
ATOM 1603 C C . LEU A 1 198 ? -21.109 -16.594 -16.422 1 89.69 198 LEU A C 1
ATOM 1605 O O . LEU A 1 198 ? -21.891 -17.469 -16.062 1 89.69 198 LEU A O 1
ATOM 1609 N N . PRO A 1 199 ? -21.438 -15.352 -16.578 1 87.81 199 PRO A N 1
ATOM 1610 C CA . PRO A 1 199 ? -22.766 -14.922 -16.125 1 87.81 199 PRO A CA 1
ATOM 1611 C C . PRO A 1 199 ? -23.891 -15.469 -17 1 87.81 199 PRO A C 1
ATOM 1613 O O . PRO A 1 199 ? -24.984 -15.773 -16.5 1 87.81 199 PRO A O 1
ATOM 1616 N N . HIS A 1 200 ? -23.688 -15.594 -18.219 1 87.62 200 HIS A N 1
ATOM 1617 C CA . HIS A 1 200 ? -24.766 -15.984 -19.125 1 87.62 200 HIS A CA 1
ATOM 1618 C C . HIS A 1 200 ? -24.781 -17.5 -19.328 1 87.62 200 HIS A C 1
ATOM 1620 O O . HIS A 1 200 ? -25.75 -18.172 -18.984 1 87.62 200 HIS A O 1
ATOM 1626 N N . SER A 1 201 ? -23.688 -18.094 -19.75 1 87.44 201 SER A N 1
ATOM 1627 C CA . SER A 1 201 ? -23.625 -19.531 -20.062 1 87.44 201 SER A CA 1
ATOM 1628 C C . SER A 1 201 ? -23.516 -20.359 -18.781 1 87.44 201 SER A C 1
ATOM 1630 O O . SER A 1 201 ? -23.734 -21.578 -18.812 1 87.44 201 SER A O 1
ATOM 1632 N N . LYS A 1 202 ? -23.062 -19.703 -17.781 1 90.56 202 LYS A N 1
ATOM 1633 C CA . LYS A 1 202 ? -22.875 -20.344 -16.469 1 90.56 202 LYS A CA 1
ATOM 1634 C C . LYS A 1 202 ? -21.766 -21.391 -16.531 1 90.56 202 LYS A C 1
ATOM 1636 O O . LYS A 1 202 ? -21.734 -22.312 -15.719 1 90.56 202 LYS A O 1
ATOM 1641 N N . GLU A 1 203 ? -20.891 -21.281 -17.453 1 91.62 203 GLU A N 1
ATOM 1642 C CA . GLU A 1 203 ? -19.734 -22.172 -17.578 1 91.62 203 GLU A CA 1
ATOM 1643 C C . GLU A 1 203 ? -18.594 -21.734 -16.672 1 91.62 203 GLU A C 1
ATOM 1645 O O . GLU A 1 203 ? -18.266 -20.547 -16.609 1 91.62 203 GLU A O 1
ATOM 1650 N N . PRO A 1 204 ? -18.047 -22.781 -15.93 1 95.12 204 PRO A N 1
ATOM 1651 C CA . PRO A 1 204 ? -16.844 -22.438 -15.188 1 95.12 204 PRO A CA 1
ATOM 1652 C C . PRO A 1 204 ? -15.656 -22.109 -16.094 1 95.12 204 PRO A C 1
ATOM 1654 O O . PRO A 1 204 ? -15.438 -22.797 -17.094 1 95.12 204 PRO A O 1
ATOM 1657 N N . VAL A 1 205 ? -14.898 -21.047 -15.695 1 92.44 205 VAL A N 1
ATOM 1658 C CA . VAL A 1 205 ? -13.852 -20.641 -16.625 1 92.44 205 VAL A CA 1
ATOM 1659 C C . VAL A 1 205 ? -12.547 -20.406 -15.867 1 92.44 205 VAL A C 1
ATOM 1661 O O . VAL A 1 205 ? -11.477 -20.312 -16.469 1 92.44 205 VAL A O 1
ATOM 1664 N N . ILE A 1 206 ? -12.539 -20.25 -14.586 1 95.69 206 ILE A N 1
ATOM 1665 C CA . ILE A 1 206 ? -11.344 -20.109 -13.766 1 95.69 206 ILE A CA 1
ATOM 1666 C C . ILE A 1 206 ? -11.484 -20.953 -12.5 1 95.69 206 ILE A C 1
ATOM 1668 O O . ILE A 1 206 ? -12.531 -20.938 -11.859 1 95.69 206 ILE A O 1
ATOM 1672 N N . SER A 1 207 ? -10.516 -21.672 -12.195 1 98.25 207 SER A N 1
ATOM 1673 C CA . SER A 1 207 ? -10.461 -22.438 -10.953 1 98.25 207 SER A CA 1
ATOM 1674 C C . SER A 1 207 ? -9.18 -22.141 -10.18 1 98.25 207 SER A C 1
ATOM 1676 O O . SER A 1 207 ? -8.078 -22.297 -10.711 1 98.25 207 SER A O 1
ATOM 1678 N N . PHE A 1 208 ? -9.344 -21.672 -8.969 1 98.56 208 PHE A N 1
ATOM 1679 C CA . PHE A 1 208 ? -8.234 -21.5 -8.039 1 98.56 208 PHE A CA 1
ATOM 1680 C C . PHE A 1 208 ? -8.016 -22.766 -7.215 1 98.56 208 PHE A C 1
ATOM 1682 O O . PHE A 1 208 ? -8.867 -23.141 -6.402 1 98.56 208 PHE A O 1
ATOM 1689 N N . LEU A 1 209 ? -6.859 -23.375 -7.363 1 98.88 209 LEU A N 1
ATOM 1690 C CA . LEU A 1 209 ? -6.629 -24.703 -6.781 1 98.88 209 LEU A CA 1
ATOM 1691 C C . LEU A 1 209 ? -5.617 -24.625 -5.641 1 98.88 209 LEU A C 1
ATOM 1693 O O . LEU A 1 209 ? -4.496 -24.141 -5.836 1 98.88 209 LEU A O 1
ATOM 1697 N N . ARG A 1 210 ? -6.016 -25.094 -4.488 1 98.88 210 ARG A N 1
ATOM 1698 C CA . ARG A 1 210 ? -5.109 -25.188 -3.35 1 98.88 210 ARG A CA 1
ATOM 1699 C C . ARG A 1 210 ? -4.688 -26.625 -3.086 1 98.88 210 ARG A C 1
ATOM 1701 O O . ARG A 1 210 ? -5.41 -27.562 -3.434 1 98.88 210 ARG A O 1
ATOM 1708 N N . CYS A 1 211 ? -3.564 -26.781 -2.436 1 98.12 211 CYS A N 1
ATOM 1709 C CA . CYS A 1 211 ? -3.129 -28.109 -2.012 1 98.12 211 CYS A CA 1
ATOM 1710 C C . CYS A 1 211 ? -4.016 -28.656 -0.896 1 98.12 211 CYS A C 1
ATOM 1712 O O . CYS A 1 211 ? -4.535 -27.875 -0.085 1 98.12 211 CYS A O 1
ATOM 1714 N N . ASP A 1 212 ? -4.227 -29.953 -0.886 1 98.12 212 ASP A N 1
ATOM 1715 C CA . ASP A 1 212 ? -4.91 -30.609 0.223 1 98.12 212 ASP A CA 1
ATOM 1716 C C . ASP A 1 212 ? -3.908 -31.094 1.269 1 98.12 212 ASP A C 1
ATOM 1718 O O . ASP A 1 212 ? -3.297 -32.156 1.104 1 98.12 212 ASP A O 1
ATOM 1722 N N . ARG A 1 213 ? -3.891 -30.312 2.355 1 96.69 213 ARG A N 1
ATOM 1723 C CA . ARG A 1 213 ? -2.955 -30.672 3.42 1 96.69 213 ARG A CA 1
ATOM 1724 C C . ARG A 1 213 ? -3.697 -31.047 4.699 1 96.69 213 ARG A C 1
ATOM 1726 O O . ARG A 1 213 ? -3.199 -30.812 5.805 1 96.69 213 ARG A O 1
ATOM 1733 N N . GLY A 1 214 ? -4.891 -31.469 4.492 1 96.69 214 GLY A N 1
ATOM 1734 C CA . GLY A 1 214 ? -5.699 -31.781 5.656 1 96.69 214 GLY A CA 1
ATOM 1735 C C . GLY A 1 214 ? -5.984 -30.578 6.527 1 96.69 214 GLY A C 1
ATOM 1736 O O . GLY A 1 214 ? -6.484 -29.562 6.039 1 96.69 214 GLY A O 1
ATOM 1737 N N . ASP A 1 215 ? -5.559 -30.625 7.809 1 97.25 215 ASP A N 1
ATOM 1738 C CA . ASP A 1 215 ? -5.828 -29.547 8.75 1 97.25 215 ASP A CA 1
ATOM 1739 C C . ASP A 1 215 ? -4.719 -28.5 8.727 1 97.25 215 ASP A C 1
ATOM 1741 O O . ASP A 1 215 ? -4.832 -27.453 9.367 1 97.25 215 ASP A O 1
ATOM 1745 N N . GLN A 1 216 ? -3.719 -28.797 7.977 1 96.38 216 GLN A N 1
ATOM 1746 C CA . GLN A 1 216 ? -2.65 -27.812 7.848 1 96.38 216 GLN A CA 1
ATOM 1747 C C . GLN A 1 216 ? -3.008 -26.75 6.816 1 96.38 216 GLN A C 1
ATOM 1749 O O . GLN A 1 216 ? -3.555 -27.047 5.758 1 96.38 216 GLN A O 1
ATOM 1754 N N . LEU A 1 217 ? -2.707 -25.5 7.148 1 97.44 217 LEU A N 1
ATOM 1755 C CA . LEU A 1 217 ? -3.045 -24.375 6.281 1 97.44 217 LEU A CA 1
ATOM 1756 C C . LEU A 1 217 ? -2.135 -24.328 5.059 1 97.44 217 LEU A C 1
ATOM 1758 O O . LEU A 1 217 ? -0.957 -24.688 5.145 1 97.44 217 LEU A O 1
ATOM 1762 N N . THR A 1 218 ? -2.715 -23.953 3.98 1 97.38 218 THR A N 1
ATOM 1763 C CA . THR A 1 218 ? -1.995 -23.719 2.734 1 97.38 218 THR A CA 1
ATOM 1764 C C . THR A 1 218 ? -2.533 -22.484 2.02 1 97.38 218 THR A C 1
ATOM 1766 O O . THR A 1 218 ? -3.539 -21.906 2.436 1 97.38 218 THR A O 1
ATOM 1769 N N . ASP A 1 219 ? -1.84 -22.078 0.989 1 98.31 219 ASP A N 1
ATOM 1770 C CA . ASP A 1 219 ? -2.271 -20.922 0.21 1 98.31 219 ASP A CA 1
ATOM 1771 C C . ASP A 1 219 ? -3.678 -21.125 -0.348 1 98.31 219 ASP A C 1
ATOM 1773 O O . ASP A 1 219 ? -4.055 -22.25 -0.698 1 98.31 219 ASP A O 1
ATOM 1777 N N . HIS A 1 220 ? -4.391 -20.016 -0.488 1 98.62 220 HIS A N 1
ATOM 1778 C CA . HIS A 1 220 ? -5.676 -20.016 -1.177 1 98.62 220 HIS A CA 1
ATOM 1779 C C . HIS A 1 220 ? -5.574 -20.719 -2.529 1 98.62 220 HIS A C 1
ATOM 1781 O O . HIS A 1 220 ? -6.5 -21.422 -2.939 1 98.62 220 HIS A O 1
ATOM 1787 N N . HIS A 1 221 ? -4.488 -20.547 -3.189 1 98.75 221 HIS A N 1
ATOM 1788 C CA . HIS A 1 221 ? -4.219 -21.266 -4.426 1 98.75 221 HIS A CA 1
ATOM 1789 C C . HIS A 1 221 ? -2.719 -21.344 -4.699 1 98.75 221 HIS A C 1
ATOM 1791 O O . HIS A 1 221 ? -1.981 -20.406 -4.418 1 98.75 221 HIS A O 1
ATOM 1797 N N . SER A 1 222 ? -2.355 -22.438 -5.254 1 98.62 222 SER A N 1
ATOM 1798 C CA . SER A 1 222 ? -0.999 -22.641 -5.75 1 98.62 222 SER A CA 1
ATOM 1799 C C . SER A 1 222 ? -0.979 -22.766 -7.27 1 98.62 222 SER A C 1
ATOM 1801 O O . SER A 1 222 ? 0.043 -22.5 -7.906 1 98.62 222 SER A O 1
ATOM 1803 N N . ILE A 1 223 ? -2.115 -23.156 -7.785 1 98.81 223 ILE A N 1
ATOM 1804 C CA . ILE A 1 223 ? -2.314 -23.25 -9.227 1 98.81 223 ILE A CA 1
ATOM 1805 C C . ILE A 1 223 ? -3.662 -22.641 -9.602 1 98.81 223 ILE A C 1
ATOM 1807 O O . ILE A 1 223 ? -4.656 -22.828 -8.898 1 98.81 223 ILE A O 1
ATOM 1811 N N . VAL A 1 224 ? -3.625 -21.922 -10.68 1 98.69 224 VAL A N 1
ATOM 1812 C CA . VAL A 1 224 ? -4.875 -21.469 -11.273 1 98.69 224 VAL A CA 1
ATOM 1813 C C . VAL A 1 224 ? -4.992 -21.984 -12.703 1 98.69 224 VAL A C 1
ATOM 1815 O O . VAL A 1 224 ? -4.031 -21.922 -13.477 1 98.69 224 VAL A O 1
ATOM 1818 N N . ILE A 1 225 ? -6.102 -22.547 -13 1 98.25 225 ILE A N 1
ATOM 1819 C CA . ILE A 1 225 ? -6.434 -22.938 -14.367 1 98.25 225 ILE A CA 1
ATOM 1820 C C . ILE A 1 225 ? -7.562 -22.062 -14.898 1 98.25 225 ILE A C 1
ATOM 1822 O O . ILE A 1 225 ? -8.625 -21.969 -14.281 1 98.25 225 ILE A O 1
ATOM 1826 N N . ALA A 1 226 ? -7.273 -21.391 -15.969 1 95 226 ALA A N 1
ATOM 1827 C CA . ALA A 1 226 ? -8.258 -20.516 -16.594 1 95 226 ALA A CA 1
ATOM 1828 C C . ALA A 1 226 ? -8.461 -20.875 -18.062 1 95 226 ALA A C 1
ATOM 1830 O O . ALA A 1 226 ? -7.535 -21.359 -18.734 1 95 226 ALA A O 1
ATOM 1831 N N . THR A 1 227 ? -9.664 -20.609 -18.5 1 92.44 227 THR A N 1
ATOM 1832 C CA . THR A 1 227 ? -9.953 -20.797 -19.922 1 92.44 227 THR A CA 1
ATOM 1833 C C . THR A 1 227 ? -9.141 -19.828 -20.766 1 92.44 227 THR A C 1
ATOM 1835 O O . THR A 1 227 ? -9.039 -18.641 -20.438 1 92.44 227 THR A O 1
ATOM 1838 N N . GLY A 1 228 ? -8.539 -20.406 -21.797 1 88.88 228 GLY A N 1
ATOM 1839 C CA . GLY A 1 228 ? -7.781 -19.578 -22.719 1 88.88 228 GLY A CA 1
ATOM 1840 C C . GLY A 1 228 ? -7.938 -20 -24.172 1 88.88 228 GLY A C 1
ATOM 1841 O O . GLY A 1 228 ? -8.445 -21.094 -24.453 1 88.88 228 GLY A O 1
ATOM 1842 N N . ILE A 1 229 ? -7.484 -19.094 -25.047 1 83.94 229 ILE A N 1
ATOM 1843 C CA . ILE A 1 229 ? -7.527 -19.375 -26.484 1 83.94 229 ILE A CA 1
ATOM 1844 C C . ILE A 1 229 ? -6.402 -20.344 -26.844 1 83.94 229 ILE A C 1
ATOM 1846 O O . ILE A 1 229 ? -6.469 -21.016 -27.875 1 83.94 229 ILE A O 1
ATOM 1850 N N . ASP A 1 230 ? -5.395 -20.344 -26.047 1 86.94 230 ASP A N 1
ATOM 1851 C CA . ASP A 1 230 ? -4.266 -21.25 -26.188 1 86.94 230 ASP A CA 1
ATOM 1852 C C . ASP A 1 230 ? -3.803 -21.781 -24.844 1 86.94 230 ASP A C 1
ATOM 1854 O O . ASP A 1 230 ? -4.348 -21.391 -23.797 1 86.94 230 ASP A O 1
ATOM 1858 N N . ASP A 1 231 ? -2.98 -22.797 -24.938 1 93.5 231 ASP A N 1
ATOM 1859 C CA . ASP A 1 231 ? -2.375 -23.344 -23.719 1 93.5 231 ASP A CA 1
ATOM 1860 C C . ASP A 1 231 ? -1.059 -22.641 -23.391 1 93.5 231 ASP A C 1
ATOM 1862 O O . ASP A 1 231 ? -0.07 -22.797 -24.109 1 93.5 231 ASP A O 1
ATOM 1866 N N . ARG A 1 232 ? -1.038 -21.875 -22.328 1 94.19 232 ARG A N 1
ATOM 1867 C CA . ARG A 1 232 ? 0.194 -21.188 -21.969 1 94.19 232 ARG A CA 1
ATOM 1868 C C . ARG A 1 232 ? 0.188 -20.781 -20.5 1 94.19 232 ARG A C 1
ATOM 1870 O O . ARG A 1 232 ? -0.842 -20.875 -19.828 1 94.19 232 ARG A O 1
ATOM 1877 N N . LEU A 1 233 ? 1.357 -20.484 -20.047 1 97.25 233 LEU A N 1
ATOM 1878 C CA . LEU A 1 233 ? 1.521 -19.859 -18.734 1 97.25 233 LEU A CA 1
ATOM 1879 C C . LEU A 1 233 ? 1.183 -18.375 -18.797 1 97.25 233 LEU A C 1
ATOM 1881 O O . LEU A 1 233 ? 1.729 -17.641 -19.625 1 97.25 233 LEU A O 1
ATOM 1885 N N . GLU A 1 234 ? 0.238 -17.969 -18 1 95.75 234 GLU A N 1
ATOM 1886 C CA . GLU A 1 234 ? -0.12 -16.547 -17.969 1 95.75 234 GLU A CA 1
ATOM 1887 C C . GLU A 1 234 ? 0.851 -15.758 -17.094 1 95.75 234 GLU A C 1
ATOM 1889 O O . GLU A 1 234 ? 1.462 -14.797 -17.562 1 95.75 234 GLU A O 1
ATOM 1894 N N . HIS A 1 235 ? 0.972 -16.156 -15.844 1 97.38 235 HIS A N 1
ATOM 1895 C CA . HIS A 1 235 ? 1.954 -15.531 -14.969 1 97.38 235 HIS A CA 1
ATOM 1896 C C . HIS A 1 235 ? 2.279 -16.422 -13.773 1 97.38 235 HIS A C 1
ATOM 1898 O O . HIS A 1 235 ? 1.631 -17.453 -13.57 1 97.38 235 HIS A O 1
ATOM 1904 N N . CYS A 1 236 ? 3.318 -16.031 -13.078 1 98.56 236 CYS A N 1
ATOM 1905 C CA . CYS A 1 236 ? 3.678 -16.594 -11.781 1 98.56 236 CYS A CA 1
ATOM 1906 C C . CYS A 1 236 ? 3.783 -15.5 -10.719 1 98.56 236 CYS A C 1
ATOM 1908 O O . CYS A 1 236 ? 4.098 -14.352 -11.039 1 98.56 236 CYS A O 1
ATOM 1910 N N . ALA A 1 237 ? 3.502 -15.953 -9.531 1 98.81 237 ALA A N 1
ATOM 1911 C CA . ALA A 1 237 ? 3.508 -15 -8.43 1 98.81 237 ALA A CA 1
ATOM 1912 C C . ALA A 1 237 ? 4.504 -15.406 -7.344 1 98.81 237 ALA A C 1
ATOM 1914 O O . ALA A 1 237 ? 4.602 -16.594 -7.004 1 98.81 237 ALA A O 1
ATOM 1915 N N . PHE A 1 238 ? 5.191 -14.414 -6.836 1 98.88 238 PHE A N 1
ATOM 1916 C CA . PHE A 1 238 ? 6.215 -14.617 -5.82 1 98.88 238 PHE A CA 1
ATOM 1917 C C . PHE A 1 238 ? 5.871 -13.859 -4.543 1 98.88 238 PHE A C 1
ATOM 1919 O O . PHE A 1 238 ? 5.465 -12.695 -4.598 1 98.88 238 PHE A O 1
ATOM 1926 N N . GLU A 1 239 ? 6.035 -14.492 -3.438 1 98 239 GLU A N 1
ATOM 1927 C CA . GLU A 1 239 ? 5.574 -13.961 -2.158 1 98 239 GLU A CA 1
ATOM 1928 C C . GLU A 1 239 ? 6.652 -13.102 -1.499 1 98 239 GLU A C 1
ATOM 1930 O O . GLU A 1 239 ? 7.82 -13.484 -1.461 1 98 239 GLU A O 1
ATOM 1935 N N . LEU A 1 240 ? 6.254 -12 -1.06 1 97.44 240 LEU A N 1
ATOM 1936 C CA . LEU A 1 240 ? 7.086 -11.102 -0.261 1 97.44 240 LEU A CA 1
ATOM 1937 C C . LEU A 1 240 ? 6.543 -10.977 1.158 1 97.44 240 LEU A C 1
ATOM 1939 O O . LEU A 1 240 ? 5.453 -11.477 1.457 1 97.44 240 LEU A O 1
ATOM 1943 N N . ASP A 1 241 ? 7.273 -10.359 1.997 1 95.62 241 ASP A N 1
ATOM 1944 C CA . ASP A 1 241 ? 6.992 -10.352 3.43 1 95.62 241 ASP A CA 1
ATOM 1945 C C . ASP A 1 241 ? 5.762 -9.5 3.74 1 95.62 241 ASP A C 1
ATOM 1947 O O . ASP A 1 241 ? 4.922 -9.891 4.555 1 95.62 241 ASP A O 1
ATOM 1951 N N . ASP A 1 242 ? 5.758 -8.312 3.133 1 93.94 242 ASP A N 1
ATOM 1952 C CA . ASP A 1 242 ? 4.668 -7.375 3.402 1 93.94 242 ASP A CA 1
ATOM 1953 C C . ASP A 1 242 ? 4.547 -6.34 2.289 1 93.94 242 ASP A C 1
ATOM 1955 O O . ASP A 1 242 ? 5.273 -6.398 1.295 1 93.94 242 ASP A O 1
ATOM 1959 N N . MET A 1 243 ? 3.633 -5.473 2.436 1 94.06 243 MET A N 1
ATOM 1960 C CA . MET A 1 243 ? 3.334 -4.484 1.406 1 94.06 243 MET A CA 1
ATOM 1961 C C . MET A 1 243 ? 4.516 -3.541 1.199 1 94.06 243 MET A C 1
ATOM 1963 O O . MET A 1 243 ? 4.758 -3.082 0.082 1 94.06 243 MET A O 1
ATOM 1967 N N . GLU A 1 244 ? 5.234 -3.193 2.301 1 94.94 244 GLU A N 1
ATOM 1968 C CA . GLU A 1 244 ? 6.418 -2.346 2.178 1 94.94 244 GLU A CA 1
ATOM 1969 C C . GLU A 1 244 ? 7.445 -2.965 1.232 1 94.94 244 GLU A C 1
ATOM 1971 O O . GLU A 1 244 ? 8.062 -2.26 0.428 1 94.94 244 GLU A O 1
ATOM 1976 N N . GLU A 1 245 ? 7.594 -4.258 1.344 1 95.94 245 GLU A N 1
ATOM 1977 C CA . GLU A 1 245 ? 8.523 -4.965 0.469 1 95.94 245 GLU A CA 1
ATOM 1978 C C . GLU A 1 245 ? 8.062 -4.914 -0.984 1 95.94 245 GLU A C 1
ATOM 1980 O O . GLU A 1 245 ? 8.883 -4.82 -1.898 1 95.94 245 GLU A O 1
ATOM 1985 N N . ILE A 1 246 ? 6.77 -5.027 -1.187 1 97.06 246 ILE A N 1
ATOM 1986 C CA . ILE A 1 246 ? 6.223 -4.918 -2.535 1 97.06 246 ILE A CA 1
ATOM 1987 C C . ILE A 1 246 ? 6.527 -3.531 -3.104 1 97.06 246 ILE A C 1
ATOM 1989 O O . ILE A 1 246 ? 7.004 -3.41 -4.234 1 97.06 246 ILE A O 1
ATOM 1993 N N . ALA A 1 247 ? 6.281 -2.537 -2.307 1 94.81 247 ALA A N 1
ATOM 1994 C CA . ALA A 1 247 ? 6.508 -1.165 -2.756 1 94.81 247 ALA A CA 1
ATOM 1995 C C . ALA A 1 247 ? 7.984 -0.922 -3.057 1 94.81 247 ALA A C 1
ATOM 1997 O O . ALA A 1 247 ? 8.328 -0.323 -4.078 1 94.81 247 ALA A O 1
ATOM 1998 N N . LYS A 1 248 ? 8.789 -1.385 -2.17 1 93.62 248 LYS A N 1
ATOM 1999 C CA . LYS A 1 248 ? 10.234 -1.275 -2.352 1 93.62 248 LYS A CA 1
ATOM 2000 C C . LYS A 1 248 ? 10.68 -1.965 -3.639 1 93.62 248 LYS A C 1
ATOM 2002 O O . LYS A 1 248 ? 11.438 -1.393 -4.426 1 93.62 248 LYS A O 1
ATOM 2007 N N . GLY A 1 249 ? 10.25 -3.186 -3.795 1 96.12 249 GLY A N 1
ATOM 2008 C CA . GLY A 1 249 ? 10.602 -3.934 -4.992 1 96.12 249 GLY A CA 1
ATOM 2009 C C . GLY A 1 249 ? 10.133 -3.268 -6.27 1 96.12 249 GLY A C 1
ATOM 2010 O O . GLY A 1 249 ? 10.852 -3.258 -7.273 1 96.12 249 GLY A O 1
ATOM 2011 N N . ARG A 1 250 ? 8.953 -2.787 -6.215 1 94.94 250 ARG A N 1
ATOM 2012 C CA . ARG A 1 250 ? 8.414 -2.068 -7.367 1 94.94 250 ARG A CA 1
ATOM 2013 C C . ARG A 1 250 ? 9.289 -0.876 -7.727 1 94.94 250 ARG A C 1
ATOM 2015 O O . ARG A 1 250 ? 9.656 -0.698 -8.891 1 94.94 250 ARG A O 1
ATOM 2022 N N . ASP A 1 251 ? 9.555 -0.081 -6.734 1 91.62 251 ASP A N 1
ATOM 2023 C CA . ASP A 1 251 ? 10.367 1.108 -6.965 1 91.62 251 ASP A CA 1
ATOM 2024 C C . ASP A 1 251 ? 11.727 0.739 -7.562 1 91.62 251 ASP A C 1
ATOM 2026 O O . ASP A 1 251 ? 12.188 1.377 -8.508 1 91.62 251 ASP A O 1
ATOM 2030 N N . TRP A 1 252 ? 12.305 -0.246 -7.043 1 93.88 252 TRP A N 1
ATOM 2031 C CA . TRP A 1 252 ? 13.617 -0.682 -7.516 1 93.88 252 TRP A CA 1
ATOM 2032 C C . TRP A 1 252 ? 13.547 -1.152 -8.961 1 93.88 252 TRP A C 1
ATOM 2034 O O . TRP A 1 252 ? 14.359 -0.738 -9.797 1 93.88 252 TRP A O 1
ATOM 2044 N N . LEU A 1 253 ? 12.594 -2.008 -9.242 1 94.88 253 LEU A N 1
ATOM 2045 C CA . LEU A 1 253 ? 12.477 -2.57 -10.578 1 94.88 253 LEU A CA 1
ATOM 2046 C C . LEU A 1 253 ? 12.211 -1.474 -11.609 1 94.88 253 LEU A C 1
ATOM 2048 O O . LEU A 1 253 ? 12.766 -1.503 -12.711 1 94.88 253 LEU A O 1
ATOM 2052 N N . LEU A 1 254 ? 11.398 -0.557 -11.258 1 91 254 LEU A N 1
ATOM 2053 C CA . LEU A 1 254 ? 11.117 0.55 -12.172 1 91 254 LEU A CA 1
ATOM 2054 C C . LEU A 1 254 ? 12.367 1.399 -12.398 1 91 254 LEU A C 1
ATOM 2056 O O . LEU A 1 254 ? 12.641 1.817 -13.523 1 91 254 LEU A O 1
ATOM 2060 N N . ARG A 1 255 ? 13.086 1.62 -11.367 1 88.19 255 ARG A N 1
ATOM 2061 C CA . ARG A 1 255 ? 14.328 2.377 -11.461 1 88.19 255 ARG A CA 1
ATOM 2062 C C . ARG A 1 255 ? 15.312 1.694 -12.398 1 88.19 255 ARG A C 1
ATOM 2064 O O . ARG A 1 255 ? 16.078 2.363 -13.102 1 88.19 255 ARG A O 1
ATOM 2071 N N . LYS A 1 256 ? 15.211 0.45 -12.43 1 92.62 256 LYS A N 1
ATOM 2072 C CA . LYS A 1 256 ? 16.141 -0.33 -13.242 1 92.62 256 LYS A CA 1
ATOM 2073 C C . LYS A 1 256 ? 15.609 -0.53 -14.656 1 92.62 256 LYS A C 1
ATOM 2075 O O . LYS A 1 256 ? 16.172 -1.3 -15.43 1 92.62 256 LYS A O 1
ATOM 2080 N N . GLY A 1 257 ? 14.5 0.085 -14.922 1 89.44 257 GLY A N 1
ATOM 2081 C CA . GLY A 1 257 ? 13.977 0.049 -16.281 1 89.44 257 GLY A CA 1
ATOM 2082 C C . GLY A 1 257 ? 12.891 -0.993 -16.469 1 89.44 257 GLY A C 1
ATOM 2083 O O . GLY A 1 257 ? 12.477 -1.263 -17.594 1 89.44 257 GLY A O 1
ATOM 2084 N N . GLY A 1 258 ? 12.484 -1.566 -15.398 1 91.06 258 GLY A N 1
ATOM 2085 C CA . GLY A 1 258 ? 11.383 -2.514 -15.492 1 91.06 258 GLY A CA 1
ATOM 2086 C C . GLY A 1 258 ? 10.078 -1.876 -15.945 1 91.06 258 GLY A C 1
ATOM 2087 O O . GLY A 1 258 ? 9.898 -0.664 -15.812 1 91.06 258 GLY A O 1
ATOM 2088 N N . LYS A 1 259 ? 9.18 -2.721 -16.406 1 90.44 259 LYS A N 1
ATOM 2089 C CA . LYS A 1 259 ? 7.891 -2.258 -16.922 1 90.44 259 LYS A CA 1
ATOM 2090 C C . LYS A 1 259 ? 6.75 -2.68 -15.992 1 90.44 259 LYS A C 1
ATOM 2092 O O . LYS A 1 259 ? 6.57 -3.867 -15.727 1 90.44 259 LYS A O 1
ATOM 2097 N N . SER A 1 260 ? 6.031 -1.708 -15.57 1 91 260 SER A N 1
ATOM 2098 C CA . SER A 1 260 ? 4.836 -1.99 -14.781 1 91 260 SER A CA 1
ATOM 2099 C C . SER A 1 260 ? 3.711 -2.535 -15.648 1 91 260 SER A C 1
ATOM 2101 O O . SER A 1 260 ? 3.521 -2.08 -16.781 1 91 260 SER A O 1
ATOM 2103 N N . ALA A 1 261 ? 2.982 -3.471 -15.141 1 92.56 261 ALA A N 1
ATOM 2104 C CA . ALA A 1 261 ? 1.832 -4.02 -15.859 1 92.56 261 ALA A CA 1
ATOM 2105 C C . ALA A 1 261 ? 0.526 -3.643 -15.164 1 92.56 261 ALA A C 1
ATOM 2107 O O . ALA A 1 261 ? -0.456 -3.291 -15.82 1 92.56 261 ALA A O 1
ATOM 2108 N N . TRP A 1 262 ? 0.417 -3.773 -13.93 1 91.56 262 TRP A N 1
ATOM 2109 C CA . TRP A 1 262 ? -0.713 -3.438 -13.07 1 91.56 262 TRP A CA 1
ATOM 2110 C C . TRP A 1 262 ? -0.239 -3.053 -11.672 1 91.56 262 TRP A C 1
ATOM 2112 O O . TRP A 1 262 ? 0.351 -3.871 -10.961 1 91.56 262 TRP A O 1
ATOM 2122 N N . GLY A 1 263 ? -0.491 -1.863 -11.266 1 90.38 263 GLY A N 1
ATOM 2123 C CA . GLY A 1 263 ? 0.038 -1.311 -10.031 1 90.38 263 GLY A CA 1
ATOM 2124 C C . GLY A 1 263 ? -0.474 -2.021 -8.797 1 90.38 263 GLY A C 1
ATOM 2125 O O . GLY A 1 263 ? -1.217 -3 -8.898 1 90.38 263 GLY A O 1
ATOM 2126 N N . ILE A 1 264 ? -0.104 -1.511 -7.656 1 93.69 264 ILE A N 1
ATOM 2127 C CA . ILE A 1 264 ? -0.374 -2.16 -6.379 1 93.69 264 ILE A CA 1
ATOM 2128 C C . ILE A 1 264 ? -1.874 -2.143 -6.098 1 93.69 264 ILE A C 1
ATOM 2130 O O . ILE A 1 264 ? -2.533 -1.117 -6.277 1 93.69 264 ILE A O 1
ATOM 2134 N N . GLY A 1 265 ? -2.393 -3.248 -5.699 1 93.25 265 GLY A N 1
ATOM 2135 C CA . GLY A 1 265 ? -3.783 -3.426 -5.312 1 93.25 265 GLY A CA 1
ATOM 2136 C C . GLY A 1 265 ? -4.016 -4.684 -4.496 1 93.25 265 GLY A C 1
ATOM 2137 O O . GLY A 1 265 ? -3.066 -5.363 -4.102 1 93.25 265 GLY A O 1
ATOM 2138 N N . ARG A 1 266 ? -5.262 -4.922 -4.191 1 95.19 266 ARG A N 1
ATOM 2139 C CA . ARG A 1 266 ? -5.641 -6.129 -3.461 1 95.19 266 ARG A CA 1
ATOM 2140 C C . ARG A 1 266 ? -6.727 -6.898 -4.203 1 95.19 266 ARG A C 1
ATOM 2142 O O . ARG A 1 266 ? -7.734 -6.32 -4.613 1 95.19 266 ARG A O 1
ATOM 2149 N N . HIS A 1 267 ? -6.492 -8.18 -4.344 1 94.88 267 HIS A N 1
ATOM 2150 C CA . HIS A 1 267 ? -7.488 -9.055 -4.957 1 94.88 267 HIS A CA 1
ATOM 2151 C C . HIS A 1 267 ? -8.664 -9.289 -4.016 1 94.88 267 HIS A C 1
ATOM 2153 O O . HIS A 1 267 ? -8.5 -9.289 -2.793 1 94.88 267 HIS A O 1
ATOM 2159 N N . LEU A 1 268 ? -9.844 -9.5 -4.609 1 92.62 268 LEU A N 1
ATOM 2160 C CA . LEU A 1 268 ? -10.984 -9.953 -3.832 1 92.62 268 LEU A CA 1
ATOM 2161 C C . LEU A 1 268 ? -10.828 -11.422 -3.432 1 92.62 268 LEU A C 1
ATOM 2163 O O . LEU A 1 268 ? -10.828 -11.742 -2.242 1 92.62 268 LEU A O 1
ATOM 2167 N N . LEU A 1 269 ? -10.609 -12.273 -4.473 1 94.75 269 LEU A N 1
ATOM 2168 C CA . LEU A 1 269 ? -10.43 -13.695 -4.211 1 94.75 269 LEU A CA 1
ATOM 2169 C C . LEU A 1 269 ? -8.977 -14.008 -3.867 1 94.75 269 LEU A C 1
ATOM 2171 O O . LEU A 1 269 ? -8.07 -13.672 -4.633 1 94.75 269 LEU A O 1
ATOM 2175 N N . GLY A 1 270 ? -8.727 -14.57 -2.695 1 96.94 270 GLY A N 1
ATOM 2176 C CA . GLY A 1 270 ? -7.395 -14.883 -2.211 1 96.94 270 GLY A CA 1
ATOM 2177 C C . GLY A 1 270 ? -6.781 -13.766 -1.392 1 96.94 270 GLY A C 1
ATOM 2178 O O . GLY A 1 270 ? -5.785 -13.977 -0.691 1 96.94 270 GLY A O 1
ATOM 2179 N N . SER A 1 271 ? -7.285 -12.523 -1.528 1 97.06 271 SER A N 1
ATOM 2180 C CA . SER A 1 271 ? -6.996 -11.352 -0.711 1 97.06 271 SER A CA 1
ATOM 2181 C C . SER A 1 271 ? -5.578 -10.844 -0.948 1 97.06 271 SER A C 1
ATOM 2183 O O . SER A 1 271 ? -5.102 -9.961 -0.237 1 97.06 271 SER A O 1
ATOM 2185 N N . GLN A 1 272 ? -4.848 -11.352 -1.858 1 97.62 272 GLN A N 1
ATOM 2186 C CA . GLN A 1 272 ? -3.449 -10.984 -2.041 1 97.62 272 GLN A CA 1
ATOM 2187 C C . GLN A 1 272 ? -3.316 -9.508 -2.4 1 97.62 272 GLN A C 1
ATOM 2189 O O . GLN A 1 272 ? -4.062 -8.992 -3.242 1 97.62 272 GLN A O 1
ATOM 2194 N N . ILE A 1 273 ? -2.465 -8.82 -1.687 1 97.44 273 ILE A N 1
ATOM 2195 C CA . ILE A 1 273 ? -1.933 -7.574 -2.234 1 97.44 273 ILE A CA 1
ATOM 2196 C C . ILE A 1 273 ? -0.951 -7.887 -3.361 1 97.44 273 ILE A C 1
ATOM 2198 O O . ILE A 1 273 ? -0.078 -8.742 -3.215 1 97.44 273 ILE A O 1
ATOM 2202 N N . PHE A 1 274 ? -1.122 -7.152 -4.469 1 97.25 274 PHE A N 1
ATOM 2203 C CA . PHE A 1 274 ? -0.357 -7.566 -5.641 1 97.25 274 PHE A CA 1
ATOM 2204 C C . PHE A 1 274 ? 0.323 -6.371 -6.297 1 97.25 274 PHE A C 1
ATOM 2206 O O . PHE A 1 274 ? -0.03 -5.223 -6.02 1 97.25 274 PHE A O 1
ATOM 2213 N N . ASP A 1 275 ? 1.326 -6.656 -7.07 1 97 275 ASP A N 1
ATOM 2214 C CA . ASP A 1 275 ? 1.975 -5.785 -8.047 1 97 275 ASP A CA 1
ATOM 2215 C C . ASP A 1 275 ? 2.479 -6.582 -9.25 1 97 275 ASP A C 1
ATOM 2217 O O . ASP A 1 275 ? 3.326 -7.465 -9.102 1 97 275 ASP A O 1
ATOM 2221 N N . TYR A 1 276 ? 1.961 -6.227 -10.43 1 96.75 276 TYR A N 1
ATOM 2222 C CA . TYR A 1 276 ? 2.316 -6.961 -11.641 1 96.75 276 TYR A CA 1
ATOM 2223 C C . TYR A 1 276 ? 3.322 -6.18 -12.477 1 96.75 276 TYR A C 1
ATOM 2225 O O . TYR A 1 276 ? 3.209 -4.961 -12.617 1 96.75 276 TYR A O 1
ATOM 2233 N N . LYS A 1 277 ? 4.227 -6.969 -13.016 1 95.88 277 LYS A N 1
ATOM 2234 C CA . LYS A 1 277 ? 5.234 -6.453 -13.938 1 95.88 277 LYS A CA 1
ATOM 2235 C C . LYS A 1 277 ? 5.367 -7.348 -15.164 1 95.88 277 LYS A C 1
ATOM 2237 O O . LYS A 1 277 ? 4.832 -8.461 -15.195 1 95.88 277 LYS A O 1
ATOM 2242 N N . ARG A 1 278 ? 6.027 -6.77 -16.109 1 95.06 278 ARG A N 1
ATOM 2243 C CA . ARG A 1 278 ? 6.398 -7.578 -17.266 1 95.06 278 ARG A CA 1
ATOM 2244 C C . ARG A 1 278 ? 7.895 -7.859 -17.281 1 95.06 278 ARG A C 1
ATOM 2246 O O . ARG A 1 278 ? 8.703 -6.949 -17.094 1 95.06 278 ARG A O 1
ATOM 2253 N N . ASP A 1 279 ? 8.227 -9.078 -17.469 1 96.19 279 ASP A N 1
ATOM 2254 C CA . ASP A 1 279 ? 9.648 -9.414 -17.578 1 96.19 279 ASP A CA 1
ATOM 2255 C C . ASP A 1 279 ? 10.18 -9.086 -18.969 1 96.19 279 ASP A C 1
ATOM 2257 O O . ASP A 1 279 ? 9.445 -8.578 -19.828 1 96.19 279 ASP A O 1
ATOM 2261 N N . PRO A 1 280 ? 11.445 -9.344 -19.266 1 94.44 280 PRO A N 1
ATOM 2262 C CA . PRO A 1 280 ? 12.039 -8.93 -20.547 1 94.44 280 PRO A CA 1
ATOM 2263 C C . PRO A 1 280 ? 11.344 -9.555 -21.75 1 94.44 280 PRO A C 1
ATOM 2265 O O . PRO A 1 280 ? 11.359 -8.984 -22.844 1 94.44 280 PRO A O 1
ATOM 2268 N N . SER A 1 281 ? 10.734 -10.688 -21.562 1 93.69 281 SER A N 1
ATOM 2269 C CA . SER A 1 281 ? 10.023 -11.344 -22.656 1 93.69 281 SER A CA 1
ATOM 2270 C C . SER A 1 281 ? 8.609 -10.789 -22.812 1 93.69 281 SER A C 1
ATOM 2272 O O . SER A 1 281 ? 7.91 -11.117 -23.766 1 93.69 281 SER A O 1
ATOM 2274 N N . GLY A 1 282 ? 8.164 -10.031 -21.797 1 93.31 282 GLY A N 1
ATOM 2275 C CA . GLY A 1 282 ? 6.812 -9.5 -21.812 1 93.31 282 GLY A CA 1
ATOM 2276 C C . GLY A 1 282 ? 5.852 -10.312 -20.953 1 93.31 282 GLY A C 1
ATOM 2277 O O . GLY A 1 282 ? 4.688 -9.93 -20.797 1 93.31 282 GLY A O 1
ATOM 2278 N N . MET A 1 283 ? 6.305 -11.344 -20.422 1 94.56 283 MET A N 1
ATOM 2279 C CA . MET A 1 283 ? 5.457 -12.172 -19.562 1 94.56 283 MET A CA 1
ATOM 2280 C C . MET A 1 283 ? 5.16 -11.477 -18.25 1 94.56 283 MET A C 1
ATOM 2282 O O . MET A 1 283 ? 6.02 -10.781 -17.703 1 94.56 283 MET A O 1
ATOM 2286 N N . LEU A 1 284 ? 4.02 -11.734 -17.75 1 96.19 284 LEU A N 1
ATOM 2287 C CA . LEU A 1 284 ? 3.629 -11.172 -16.469 1 96.19 284 LEU A CA 1
ATOM 2288 C C . LEU A 1 284 ? 4.285 -11.93 -15.32 1 96.19 284 LEU A C 1
ATOM 2290 O O . LEU A 1 284 ? 4.348 -13.164 -15.344 1 96.19 284 LEU A O 1
ATOM 2294 N N . VAL A 1 285 ? 4.77 -11.203 -14.375 1 98 285 VAL A N 1
ATOM 2295 C CA . VAL A 1 285 ? 5.23 -11.719 -13.094 1 98 285 VAL A CA 1
ATOM 2296 C C . VAL A 1 285 ? 4.66 -10.867 -11.961 1 98 285 VAL A C 1
ATOM 2298 O O . VAL A 1 285 ? 4.512 -9.648 -12.102 1 98 285 VAL A O 1
ATOM 2301 N N . GLU A 1 286 ? 4.387 -11.539 -10.891 1 98.56 286 GLU A N 1
ATOM 2302 C CA . GLU A 1 286 ? 3.646 -10.891 -9.812 1 98.56 286 GLU A CA 1
ATOM 2303 C C . GLU A 1 286 ? 4.387 -11.008 -8.484 1 98.56 286 GLU A C 1
ATOM 2305 O O . GLU A 1 286 ? 4.891 -12.086 -8.148 1 98.56 286 GLU A O 1
ATOM 2310 N N . HIS A 1 287 ? 4.523 -9.852 -7.789 1 98.75 287 HIS A N 1
ATOM 2311 C CA . HIS A 1 287 ? 4.77 -9.883 -6.352 1 98.75 287 HIS A CA 1
ATOM 2312 C C . HIS A 1 287 ? 3.461 -9.883 -5.57 1 98.75 287 HIS A C 1
ATOM 2314 O O . HIS A 1 287 ? 2.521 -9.164 -5.922 1 98.75 287 HIS A O 1
ATOM 2320 N N . PHE A 1 288 ? 3.434 -10.711 -4.461 1 98.56 288 PHE A N 1
ATOM 2321 C CA . PHE A 1 288 ? 2.221 -10.664 -3.656 1 98.56 288 PHE A CA 1
ATOM 2322 C C . PHE A 1 288 ? 2.541 -10.883 -2.182 1 98.56 288 PHE A C 1
ATOM 2324 O O . PHE A 1 288 ? 3.646 -11.305 -1.836 1 98.56 288 PHE A O 1
ATOM 2331 N N . THR A 1 289 ? 1.628 -10.516 -1.326 1 97.75 289 THR A N 1
ATOM 2332 C CA . THR A 1 289 ? 1.662 -10.82 0.101 1 97.75 289 THR A CA 1
ATOM 2333 C C . THR A 1 289 ? 0.249 -10.875 0.675 1 97.75 289 THR A C 1
ATOM 2335 O O . THR A 1 289 ? -0.723 -10.578 -0.022 1 97.75 289 THR A O 1
ATOM 2338 N N . ASP A 1 290 ? 0.115 -11.398 1.826 1 97.75 290 ASP A N 1
ATOM 2339 C CA . ASP A 1 290 ? -1.101 -11.383 2.633 1 97.75 290 ASP A CA 1
ATOM 2340 C C . ASP A 1 290 ? -2.189 -12.25 2.006 1 97.75 290 ASP A C 1
ATOM 2342 O O . ASP A 1 290 ? -3.373 -11.906 2.068 1 97.75 290 ASP A O 1
ATOM 2346 N N . GLY A 1 291 ? -1.849 -13.289 1.383 1 98.12 291 GLY A N 1
ATOM 2347 C CA . GLY A 1 291 ? -2.818 -14.203 0.812 1 98.12 291 GLY A CA 1
ATOM 2348 C C . GLY A 1 291 ? -3.584 -14.992 1.859 1 98.12 291 GLY A C 1
ATOM 2349 O O . GLY A 1 291 ? -3.078 -15.227 2.961 1 98.12 291 GLY A O 1
ATOM 2350 N N . ASP A 1 292 ? -4.727 -15.445 1.466 1 98.31 292 ASP A N 1
ATOM 2351 C CA . ASP A 1 292 ? -5.523 -16.297 2.346 1 98.31 292 ASP A CA 1
ATOM 2352 C C . ASP A 1 292 ? -4.887 -17.672 2.504 1 98.31 292 ASP A C 1
ATOM 2354 O O . ASP A 1 292 ? -4.242 -18.172 1.579 1 98.31 292 ASP A O 1
ATOM 2358 N N . ARG A 1 293 ? -5.078 -18.219 3.67 1 98.56 293 ARG A N 1
ATOM 2359 C CA . ARG A 1 293 ? -4.648 -19.578 3.98 1 98.56 293 ARG A CA 1
ATOM 2360 C C . ARG A 1 293 ? -5.828 -20.453 4.395 1 98.56 293 ARG A C 1
ATOM 2362 O O . ARG A 1 293 ? -6.594 -20.078 5.289 1 98.56 293 ARG A O 1
ATOM 2369 N N . PHE A 1 294 ? -5.918 -21.547 3.678 1 98.62 294 PHE A N 1
ATOM 2370 C CA . PHE A 1 294 ? -7.07 -22.406 3.893 1 98.62 294 PHE A CA 1
ATOM 2371 C C . PHE A 1 294 ? -6.629 -23.828 4.211 1 98.62 294 PHE A C 1
ATOM 2373 O O . PHE A 1 294 ? -5.621 -24.312 3.678 1 98.62 294 PHE A O 1
ATOM 2380 N N . ASP A 1 295 ? -7.391 -24.469 5.102 1 98.31 295 ASP A N 1
ATOM 2381 C CA . ASP A 1 295 ? -7.273 -25.922 5.211 1 98.31 295 ASP A CA 1
ATOM 2382 C C . ASP A 1 295 ? -8.359 -26.625 4.402 1 98.31 295 ASP A C 1
ATOM 2384 O O . ASP A 1 295 ? -9 -26.016 3.547 1 98.31 295 ASP A O 1
ATOM 2388 N N . ASP A 1 296 ? -8.461 -27.938 4.531 1 98.12 296 ASP A N 1
ATOM 2389 C CA . ASP A 1 296 ? -9.336 -28.688 3.639 1 98.12 296 ASP A CA 1
ATOM 2390 C C . ASP A 1 296 ? -10.789 -28.594 4.105 1 98.12 296 ASP A C 1
ATOM 2392 O O . ASP A 1 296 ? -11.68 -29.203 3.5 1 98.12 296 ASP A O 1
ATOM 2396 N N . SER A 1 297 ? -11.062 -27.812 5.188 1 98.25 297 SER A N 1
ATOM 2397 C CA . SER A 1 297 ? -12.422 -27.688 5.688 1 98.25 297 SER A CA 1
ATOM 2398 C C . SER A 1 297 ? -13.188 -26.594 4.957 1 98.25 297 SER A C 1
ATOM 2400 O O . SER A 1 297 ? -14.414 -26.531 5.02 1 98.25 297 SER A O 1
ATOM 2402 N N . VAL A 1 298 ? -12.5 -25.641 4.375 1 98.38 298 VAL A N 1
ATOM 2403 C CA . VAL A 1 298 ? -13.148 -24.547 3.672 1 98.38 298 VAL A CA 1
ATOM 2404 C C . VAL A 1 298 ? -13.789 -25.062 2.385 1 98.38 298 VAL A C 1
ATOM 2406 O O . VAL A 1 298 ? -13.117 -25.656 1.54 1 98.38 298 VAL A O 1
ATOM 2409 N N . PRO A 1 299 ? -15.023 -24.859 2.195 1 97.94 299 PRO A N 1
ATOM 2410 C CA . PRO A 1 299 ? -15.664 -25.344 0.974 1 97.94 299 PRO A CA 1
ATOM 2411 C C . PRO A 1 299 ? -15.305 -24.516 -0.256 1 97.94 299 PRO A C 1
ATOM 2413 O O . PRO A 1 299 ? -14.875 -23.375 -0.125 1 97.94 299 PRO A O 1
ATOM 2416 N N . THR A 1 300 ? -15.477 -25.156 -1.408 1 98.25 300 THR A N 1
ATOM 2417 C CA . THR A 1 300 ? -15.336 -24.422 -2.664 1 98.25 300 THR A CA 1
ATOM 2418 C C . THR A 1 300 ? -16.391 -23.328 -2.777 1 98.25 300 THR A C 1
ATOM 2420 O O . THR A 1 300 ? -17.562 -23.562 -2.482 1 98.25 300 THR A O 1
ATOM 2423 N N . ALA A 1 301 ? -15.969 -22.141 -3.16 1 96.88 301 ALA A N 1
ATOM 2424 C CA . ALA A 1 301 ? -16.922 -21.062 -3.408 1 96.88 301 ALA A CA 1
ATOM 2425 C C . ALA A 1 301 ? -17.062 -20.797 -4.902 1 96.88 301 ALA A C 1
ATOM 2427 O O . ALA A 1 301 ? -16.109 -20.922 -5.664 1 96.88 301 ALA A O 1
ATOM 2428 N N . TYR A 1 302 ? -18.266 -20.438 -5.297 1 95.81 302 TYR A N 1
ATOM 2429 C CA . TYR A 1 302 ? -18.578 -20.141 -6.691 1 95.81 302 TYR A CA 1
ATOM 2430 C C . TYR A 1 302 ? -18.953 -18.672 -6.871 1 95.81 302 TYR A C 1
ATOM 2432 O O . TYR A 1 302 ? -19.672 -18.109 -6.059 1 95.81 302 TYR A O 1
ATOM 2440 N N . HIS A 1 303 ? -18.328 -18.062 -7.914 1 93.62 303 HIS A N 1
ATOM 2441 C CA . HIS A 1 303 ? -18.531 -16.641 -8.164 1 93.62 303 HIS A CA 1
ATOM 2442 C C . HIS A 1 303 ? -18.812 -16.375 -9.641 1 93.62 303 HIS A C 1
ATOM 2444 O O . HIS A 1 303 ? -18.234 -17.031 -10.516 1 93.62 303 HIS A O 1
ATOM 2450 N N . LEU A 1 304 ? -19.656 -15.391 -9.859 1 90.94 304 LEU A N 1
ATOM 2451 C CA . LEU A 1 304 ? -19.75 -14.883 -11.227 1 90.94 304 LEU A CA 1
ATOM 2452 C C . LEU A 1 304 ? -18.5 -14.078 -11.586 1 90.94 304 LEU A C 1
ATOM 2454 O O . LEU A 1 304 ? -18.016 -13.289 -10.773 1 90.94 304 LEU A O 1
ATOM 2458 N N . ILE A 1 305 ? -18 -14.359 -12.758 1 87.88 305 ILE A N 1
ATOM 2459 C CA . ILE A 1 305 ? -16.812 -13.625 -13.18 1 87.88 305 ILE A CA 1
ATOM 2460 C C . ILE A 1 305 ? -17.188 -12.188 -13.523 1 87.88 305 ILE A C 1
ATOM 2462 O O . ILE A 1 305 ? -18.25 -11.93 -14.078 1 87.88 305 ILE A O 1
ATOM 2466 N N . GLY A 1 306 ? -16.328 -11.273 -13.141 1 79.56 306 GLY A N 1
ATOM 2467 C CA . GLY A 1 306 ? -16.469 -9.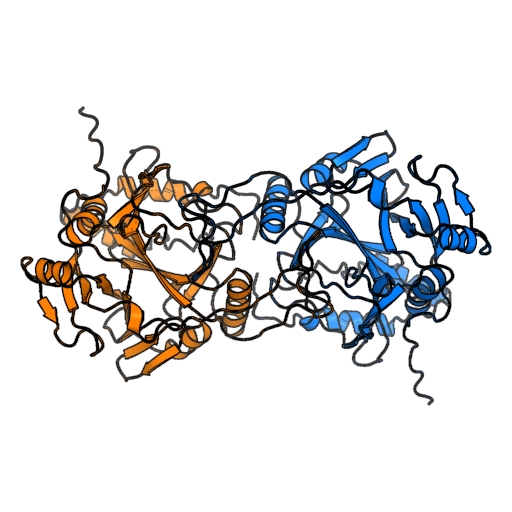859 -13.445 1 79.56 306 GLY A CA 1
ATOM 2468 C C . GLY A 1 306 ? -15.242 -9.055 -13.062 1 79.56 306 GLY A C 1
ATOM 2469 O O . GLY A 1 306 ? -14.469 -9.461 -12.188 1 79.56 306 GLY A O 1
ATOM 2470 N N . ARG A 1 307 ? -15.094 -7.957 -13.805 1 75.69 307 ARG A N 1
ATOM 2471 C CA . ARG A 1 307 ? -13.938 -7.113 -13.516 1 75.69 307 ARG A CA 1
ATOM 2472 C C . ARG A 1 307 ? -14.016 -6.555 -12.094 1 75.69 307 ARG A C 1
ATOM 2474 O O . ARG A 1 307 ? -12.984 -6.277 -11.477 1 75.69 307 ARG A O 1
ATOM 2481 N N . ASP A 1 308 ? -15.242 -6.484 -11.586 1 72.06 308 ASP A N 1
ATOM 2482 C CA . ASP A 1 308 ? -15.445 -5.93 -10.25 1 72.06 308 ASP A CA 1
ATOM 2483 C C . ASP A 1 308 ? -15.008 -6.918 -9.18 1 72.06 308 ASP A C 1
ATOM 2485 O O . ASP A 1 308 ? -14.805 -6.539 -8.023 1 72.06 308 ASP A O 1
ATOM 2489 N N . ASN A 1 309 ? -14.781 -8.141 -9.594 1 75.06 309 ASN A N 1
ATOM 2490 C CA . ASN A 1 309 ? -14.406 -9.164 -8.625 1 75.06 309 ASN A CA 1
ATOM 2491 C C . ASN A 1 309 ? -12.891 -9.352 -8.578 1 75.06 309 ASN A C 1
ATOM 2493 O O . ASN A 1 309 ? -12.391 -10.203 -7.836 1 75.06 309 ASN A O 1
ATOM 2497 N N . LEU A 1 310 ? -12.25 -8.516 -9.266 1 76.38 310 LEU A N 1
ATOM 2498 C CA . LEU A 1 310 ? -10.812 -8.719 -9.375 1 76.38 310 LEU A CA 1
ATOM 2499 C C . LEU A 1 310 ? -10.078 -8.086 -8.195 1 76.38 310 LEU A C 1
ATOM 2501 O O . LEU A 1 310 ? -9 -8.547 -7.809 1 76.38 310 LEU A O 1
ATOM 2505 N N . TYR A 1 311 ? -10.648 -6.977 -7.695 1 80.88 311 TYR A N 1
ATOM 2506 C CA . TYR A 1 311 ? -9.852 -6.266 -6.695 1 80.88 311 TYR A CA 1
ATOM 2507 C C . TYR A 1 311 ? -10.758 -5.59 -5.668 1 80.88 311 TYR A C 1
ATOM 2509 O O . TYR A 1 311 ? -11.891 -5.223 -5.977 1 80.88 311 TYR A O 1
ATOM 2517 N N . GLN A 1 312 ? -10.297 -5.535 -4.488 1 86.38 312 GLN A N 1
ATOM 2518 C CA . GLN A 1 312 ? -10.891 -4.75 -3.412 1 86.38 312 GLN A CA 1
ATOM 2519 C C . GLN A 1 312 ? -10.555 -3.268 -3.561 1 86.38 312 GLN A C 1
ATOM 2521 O O . GLN A 1 312 ? -11.43 -2.41 -3.41 1 86.38 312 GLN A O 1
ATOM 2526 N N . TRP A 1 313 ? -9.352 -2.975 -3.854 1 88.75 313 TRP A N 1
ATOM 2527 C CA . TRP A 1 313 ? -8.859 -1.625 -4.102 1 88.75 313 TRP A CA 1
ATOM 2528 C C . TRP A 1 313 ? -7.648 -1.651 -5.031 1 88.75 313 TRP A C 1
ATOM 2530 O O . TRP A 1 313 ? -7.109 -2.721 -5.328 1 88.75 313 TRP A O 1
ATOM 2540 N N . GLY A 1 314 ? -7.18 -0.517 -5.508 1 87.31 314 GLY A N 1
ATOM 2541 C CA . GLY A 1 314 ? -6.055 -0.377 -6.422 1 87.31 314 GLY A CA 1
ATOM 2542 C C . GLY A 1 314 ? -6.441 0.245 -7.75 1 87.31 314 GLY A C 1
ATOM 2543 O O . GLY A 1 314 ? -7.594 0.637 -7.949 1 87.31 314 GLY A O 1
ATOM 2544 N N . GLU A 1 315 ? -5.473 0.314 -8.594 1 79.88 315 GLU A N 1
ATOM 2545 C CA . GLU A 1 315 ? -5.746 0.806 -9.938 1 79.88 315 GLU A CA 1
ATOM 2546 C C . GLU A 1 315 ? -6.645 -0.159 -10.711 1 79.88 315 GLU A C 1
ATOM 2548 O O . GLU A 1 315 ? -6.719 -1.344 -10.375 1 79.88 315 GLU A O 1
ATOM 2553 N N . ASP A 1 316 ? -7.266 0.421 -11.641 1 80.31 316 ASP A N 1
ATOM 2554 C CA . ASP A 1 316 ? -8.008 -0.465 -12.531 1 80.31 316 ASP A CA 1
ATOM 2555 C C . ASP A 1 316 ? -7.062 -1.291 -13.398 1 80.31 316 ASP A C 1
ATOM 2557 O O . ASP A 1 316 ? -5.953 -0.853 -13.711 1 80.31 316 ASP A O 1
ATOM 2561 N N . MET A 1 317 ? -7.566 -2.465 -13.711 1 79.62 317 MET A N 1
ATOM 2562 C CA . MET A 1 317 ? -6.762 -3.301 -14.602 1 79.62 317 MET A CA 1
ATOM 2563 C C . MET A 1 317 ? -6.523 -2.605 -15.938 1 79.62 317 MET A C 1
ATOM 2565 O O . MET A 1 317 ? -7.477 -2.219 -16.609 1 79.62 317 MET A O 1
ATOM 2569 N N . PRO A 1 318 ? -5.277 -2.473 -16.297 1 78 318 PRO A N 1
ATOM 2570 C CA . PRO A 1 318 ? -5.004 -1.839 -17.578 1 78 318 PRO A CA 1
ATOM 2571 C C . PRO A 1 318 ? -5.535 -2.652 -18.766 1 78 318 PRO A C 1
ATOM 2573 O O . PRO A 1 318 ? -5.625 -3.881 -18.672 1 78 318 PRO A O 1
ATOM 2576 N N . GLU A 1 319 ? -5.773 -1.957 -19.797 1 70.88 319 GLU A N 1
ATOM 2577 C CA . GLU A 1 319 ? -6.348 -2.592 -20.984 1 70.88 319 GLU A CA 1
ATOM 2578 C C . GLU A 1 319 ? -5.367 -3.58 -21.609 1 70.88 319 GLU A C 1
ATOM 2580 O O . GLU A 1 319 ? -5.781 -4.586 -22.188 1 70.88 319 GLU A O 1
ATOM 2585 N N . ASP A 1 320 ? -4.133 -3.322 -21.453 1 70 320 ASP A N 1
ATOM 2586 C CA . ASP A 1 320 ? -3.135 -4.168 -22.094 1 70 320 ASP A CA 1
ATOM 2587 C C . ASP A 1 320 ? -2.691 -5.297 -21.172 1 70 320 ASP A C 1
ATOM 2589 O O . ASP A 1 320 ? -1.768 -6.047 -21.484 1 70 320 ASP A O 1
ATOM 2593 N N . PHE A 1 321 ? -3.367 -5.344 -20.156 1 74.94 321 PHE A N 1
ATOM 2594 C CA . PHE A 1 321 ? -2.982 -6.348 -19.172 1 74.94 321 PHE A CA 1
ATOM 2595 C C . PHE A 1 321 ? -3.293 -7.75 -19.688 1 74.94 321 PHE A C 1
ATOM 2597 O O . PHE A 1 321 ? -2.457 -8.648 -19.594 1 74.94 321 PHE A O 1
ATOM 2604 N N . LEU A 1 322 ? -4.574 -7.758 -20.125 1 62.12 322 LEU A N 1
ATOM 2605 C CA . LEU A 1 322 ? -4.965 -9.055 -20.672 1 62.12 322 LEU A CA 1
ATOM 2606 C C . LEU A 1 322 ? -4.676 -9.125 -22.172 1 62.12 322 LEU A C 1
ATOM 2608 O O . LEU A 1 322 ? -4.875 -8.141 -22.891 1 62.12 322 LEU A O 1
ATOM 2612 N N . ASP A 1 323 ? -3.564 -9.617 -22.562 1 55.56 323 ASP A N 1
ATOM 2613 C CA . ASP A 1 323 ? -3.256 -9.75 -23.984 1 55.56 323 ASP A CA 1
ATOM 2614 C C . ASP A 1 323 ? -4.516 -10.031 -24.797 1 55.56 323 ASP A C 1
ATOM 2616 O O . ASP A 1 323 ? -4.582 -11.016 -25.531 1 55.56 323 ASP A O 1
ATOM 2620 N N . THR A 1 324 ? -5.555 -9.336 -24.484 1 46.16 324 THR A N 1
ATOM 2621 C CA . THR A 1 324 ? -6.762 -9.57 -25.266 1 46.16 324 THR A CA 1
ATOM 2622 C C . THR A 1 324 ? -6.621 -8.977 -26.672 1 46.16 324 THR A C 1
ATOM 2624 O O . THR A 1 324 ? -7.566 -9 -27.453 1 46.16 324 THR A O 1
ATOM 2627 N N . LYS A 1 325 ? -5.582 -8.125 -26.828 1 42.69 325 LYS A N 1
ATOM 2628 C CA . LYS A 1 325 ? -5.516 -7.719 -28.219 1 42.69 325 LYS A CA 1
ATOM 2629 C C . LYS A 1 325 ? -5.438 -8.93 -29.141 1 42.69 325 LYS A C 1
ATOM 2631 O O . LYS A 1 325 ? -4.43 -9.648 -29.156 1 42.69 325 LYS A O 1
ATOM 2636 N N . LEU A 1 326 ? -6.574 -9.422 -29.328 1 40.62 326 LEU A N 1
ATOM 2637 C CA . LEU A 1 326 ? -6.738 -10.383 -30.422 1 40.62 326 LEU A CA 1
ATOM 2638 C C . LEU A 1 326 ? -5.805 -10.055 -31.578 1 40.62 326 LEU A C 1
ATOM 2640 O O . LEU A 1 326 ? -6.117 -9.195 -32.406 1 40.62 326 LEU A O 1
ATOM 2644 N N . SER A 1 327 ? -4.613 -10.055 -31.312 1 39.78 327 SER A N 1
ATOM 2645 C CA . SER A 1 327 ? -3.809 -9.883 -32.5 1 39.78 327 SER A CA 1
ATOM 2646 C C . SER A 1 327 ? -4.355 -10.719 -33.656 1 39.78 327 SER A C 1
ATOM 2648 O O . SER A 1 327 ? -5.055 -11.711 -33.438 1 39.78 327 SER A O 1
ATOM 2650 N N . PHE A 1 328 ? -4.277 -10.219 -34.844 1 38.06 328 PHE A N 1
ATOM 2651 C CA . PHE A 1 328 ? -4.609 -10.938 -36.062 1 38.06 328 PHE A CA 1
ATOM 2652 C C . PHE A 1 328 ? -4.141 -12.383 -36 1 38.06 328 PHE A C 1
ATOM 2654 O O . PHE A 1 328 ? -4.855 -13.297 -36.438 1 38.06 328 PHE A O 1
ATOM 2661 N N . ARG A 1 329 ? -3.078 -12.703 -35.469 1 42.03 329 ARG A N 1
ATOM 2662 C CA . ARG A 1 329 ? -2.516 -14.047 -35.438 1 42.03 329 ARG A CA 1
ATOM 2663 C C . ARG A 1 329 ? -3.307 -14.938 -34.469 1 42.03 329 ARG A C 1
ATOM 2665 O O . ARG A 1 329 ? -3.484 -16.125 -34.75 1 42.03 329 ARG A O 1
ATOM 2672 N N . LYS A 1 330 ? -3.748 -14.32 -33.438 1 50.72 330 LYS A N 1
ATOM 2673 C CA . LYS A 1 330 ? -4.566 -15.094 -32.5 1 50.72 330 LYS A CA 1
ATOM 2674 C C . LYS A 1 330 ? -5.934 -15.406 -33.125 1 50.72 330 LYS A C 1
ATOM 2676 O O . LYS A 1 330 ? -6.477 -16.5 -32.906 1 50.72 330 LYS A O 1
ATOM 2681 N N . LEU A 1 331 ? -6.398 -14.422 -33.844 1 46.19 331 LEU A N 1
ATOM 2682 C CA . LEU A 1 331 ? -7.621 -14.672 -34.594 1 46.19 331 LEU A CA 1
ATOM 2683 C C . LEU A 1 331 ? -7.422 -15.828 -35.562 1 46.19 331 LEU A C 1
ATOM 2685 O O . LEU A 1 331 ? -8.312 -16.672 -35.75 1 46.19 331 LEU A O 1
ATOM 2689 N N . LYS A 1 332 ? -6.328 -15.82 -36.094 1 44.91 332 LYS A N 1
ATOM 2690 C CA . LYS A 1 332 ? -6.023 -16.906 -37.031 1 44.91 332 LYS A CA 1
ATOM 2691 C C . LYS A 1 332 ? -5.918 -18.234 -36.312 1 44.91 332 LYS A C 1
ATOM 2693 O O . LYS A 1 332 ? -6.398 -19.266 -36.781 1 44.91 332 LYS A O 1
ATOM 2698 N N . GLU A 1 333 ? -5.262 -18.266 -35.188 1 48.22 333 GLU A N 1
ATOM 2699 C CA . GLU A 1 333 ? -5.168 -19.5 -34.438 1 48.22 333 GLU A CA 1
ATOM 2700 C C . GLU A 1 333 ? -6.539 -19.953 -33.938 1 48.22 333 GLU A C 1
ATOM 2702 O O . GLU A 1 333 ? -6.832 -21.141 -33.875 1 48.22 333 GLU A O 1
ATOM 2707 N N . LEU A 1 334 ? -7.312 -19.047 -33.5 1 48.5 334 LEU A N 1
ATOM 2708 C CA . LEU A 1 334 ? -8.711 -19.297 -33.188 1 48.5 334 LEU A CA 1
ATOM 2709 C C . LEU A 1 334 ? -9.422 -19.953 -34.375 1 48.5 334 LEU A C 1
ATOM 2711 O O . LEU A 1 334 ? -10.195 -20.891 -34.188 1 48.5 334 LEU A O 1
ATOM 2715 N N . TRP A 1 335 ? -9.102 -19.438 -35.469 1 44.56 335 TRP A N 1
ATOM 2716 C CA . TRP A 1 335 ? -9.703 -19.984 -36.656 1 44.56 335 TRP A CA 1
ATOM 2717 C C . TRP A 1 335 ? -9.219 -21.406 -36.938 1 44.56 335 TRP A C 1
ATOM 2719 O O . TRP A 1 335 ? -10 -22.281 -37.312 1 44.56 335 TRP A O 1
ATOM 2729 N N . LYS A 1 336 ? -7.996 -21.656 -36.781 1 46.03 336 LYS A N 1
ATOM 2730 C CA . LYS A 1 336 ? -7.516 -23.016 -37.031 1 46.03 336 LYS A CA 1
ATOM 2731 C C . LYS A 1 336 ? -8.086 -24 -36.031 1 46.03 336 LYS A C 1
ATOM 2733 O O . LYS A 1 336 ? -8.336 -25.172 -36.344 1 46.03 336 LYS A O 1
ATOM 2738 N N . GLY A 1 337 ? -8.219 -23.656 -34.719 1 44.31 337 GLY A N 1
ATOM 2739 C CA . GLY A 1 337 ? -8.844 -24.516 -33.75 1 44.31 337 GLY A CA 1
ATOM 2740 C C . GLY A 1 337 ? -10.289 -24.844 -34.062 1 44.31 337 GLY A C 1
ATOM 2741 O O . GLY A 1 337 ? -10.758 -25.938 -33.75 1 44.31 337 GLY A O 1
ATOM 2742 N N . ILE A 1 338 ? -10.984 -24.031 -34.688 1 43.03 338 ILE A N 1
ATOM 2743 C CA . ILE A 1 338 ? -12.344 -24.328 -35.125 1 43.03 338 ILE A CA 1
ATOM 2744 C C . ILE A 1 338 ? -12.336 -25.516 -36.094 1 43.03 338 ILE A C 1
ATOM 2746 O O . ILE A 1 338 ? -13.195 -26.391 -36 1 43.03 338 ILE A O 1
ATOM 2750 N N . PHE A 1 339 ? -11.406 -25.578 -36.906 1 40.62 339 PHE A N 1
ATOM 2751 C CA . PHE A 1 339 ? -11.453 -26.625 -37.938 1 40.62 339 PHE A CA 1
ATOM 2752 C C . PHE A 1 339 ? -10.93 -27.938 -37.375 1 40.62 339 PHE A C 1
ATOM 2754 O O . PHE A 1 339 ? -11.07 -28.984 -38 1 40.62 339 PHE A O 1
ATOM 2761 N N . SER A 1 340 ? -10.086 -27.938 -36.375 1 41.44 340 SER A N 1
ATOM 2762 C CA . SER A 1 340 ? -9.523 -29.234 -35.969 1 41.44 340 SER A CA 1
ATOM 2763 C C . SER A 1 340 ? -10.445 -29.969 -35 1 41.44 340 SER A C 1
ATOM 2765 O O . SER A 1 340 ? -10.078 -31.016 -34.469 1 41.44 340 SER A O 1
ATOM 2767 N N . GLY A 1 341 ? -11.727 -29.766 -34.844 1 43.31 341 GLY A N 1
ATOM 2768 C CA . GLY A 1 341 ? -12.688 -30.516 -34.062 1 43.31 341 GLY A CA 1
ATOM 2769 C C . GLY A 1 341 ? -12.695 -30.078 -32.594 1 43.31 341 GLY A C 1
ATOM 2770 O O . GLY A 1 341 ? -13.414 -30.672 -31.781 1 43.31 341 GLY A O 1
ATOM 2771 N N . LYS A 1 342 ? -11.609 -29.531 -32.094 1 46.91 342 LYS A N 1
ATOM 2772 C CA . LYS A 1 342 ? -11.664 -29.141 -30.688 1 46.91 342 LYS A CA 1
ATOM 2773 C C . LYS A 1 342 ? -12.766 -28.109 -30.438 1 46.91 342 LYS A C 1
ATOM 2775 O O . LYS A 1 342 ? -12.992 -27.234 -31.266 1 46.91 342 LYS A O 1
ATOM 2780 N N . GLN A 1 343 ? -13.906 -28.453 -29.766 1 48.59 343 GLN A N 1
ATOM 2781 C CA . GLN A 1 343 ? -15.016 -27.562 -29.453 1 48.59 343 GLN A CA 1
ATOM 2782 C C . GLN A 1 343 ? -14.508 -26.25 -28.859 1 48.59 343 GLN A C 1
ATOM 2784 O O . GLN A 1 343 ? -14.18 -26.188 -27.672 1 48.59 343 GLN A O 1
ATOM 2789 N N . ILE A 1 344 ? -13.742 -25.594 -29.547 1 52.75 344 ILE A N 1
ATOM 2790 C CA . ILE A 1 344 ? -13.359 -24.25 -29.125 1 52.75 344 ILE A CA 1
ATOM 2791 C C . ILE A 1 344 ? -14.602 -23.5 -28.641 1 52.75 344 ILE A C 1
ATOM 2793 O O . ILE A 1 344 ? -15.562 -23.344 -29.391 1 52.75 344 ILE A O 1
ATOM 2797 N N . ARG A 1 345 ? -14.695 -23.5 -27.312 1 65.88 345 ARG A N 1
ATOM 2798 C CA . ARG A 1 345 ? -15.797 -22.781 -26.672 1 65.88 345 ARG A CA 1
ATOM 2799 C C . ARG A 1 345 ? -15.711 -21.281 -26.953 1 65.88 345 ARG A C 1
ATOM 2801 O O . ARG A 1 345 ? -15.547 -20.484 -26.031 1 65.88 345 ARG A O 1
ATOM 2808 N N . LEU A 1 346 ? -15.656 -20.984 -28.328 1 72.5 346 LEU A N 1
ATOM 2809 C CA . LEU A 1 346 ? -15.578 -19.609 -28.812 1 72.5 346 LEU A CA 1
ATOM 2810 C C . LEU A 1 346 ? -16.609 -18.734 -28.109 1 72.5 346 LEU A C 1
ATOM 2812 O O . LEU A 1 346 ? -16.328 -17.578 -27.781 1 72.5 346 LEU A O 1
ATOM 2816 N N . GLN A 1 347 ? -17.688 -19.391 -27.891 1 76.88 347 GLN A N 1
ATOM 2817 C CA . GLN A 1 347 ? -18.734 -18.609 -27.25 1 76.88 347 GLN A CA 1
ATOM 2818 C C . GLN A 1 347 ? -18.344 -18.219 -25.828 1 76.88 347 GLN A C 1
ATOM 2820 O O . GLN A 1 347 ? -18.594 -17.094 -25.391 1 76.88 347 GLN A O 1
ATOM 2825 N N . SER A 1 348 ? -17.734 -19.156 -25.219 1 79.44 348 SER A N 1
ATOM 2826 C CA . SER A 1 348 ? -17.297 -18.891 -23.859 1 79.44 348 SER A CA 1
ATOM 2827 C C . SER A 1 348 ? -16.203 -17.828 -23.828 1 79.44 348 SER A C 1
ATOM 2829 O O . SER A 1 348 ? -16.188 -16.953 -22.953 1 79.44 348 SER A O 1
ATOM 2831 N N . ILE A 1 349 ? -15.414 -17.906 -24.75 1 81.06 349 ILE A N 1
ATOM 2832 C CA . ILE A 1 349 ? -14.305 -16.969 -24.828 1 81.06 349 ILE A CA 1
ATOM 2833 C C . ILE A 1 349 ? -14.836 -15.57 -25.141 1 81.06 349 ILE A C 1
ATOM 2835 O O . ILE A 1 349 ? -14.383 -14.586 -24.562 1 81.06 349 ILE A O 1
ATOM 2839 N N . LEU A 1 350 ? -15.711 -15.492 -26.047 1 79.81 350 LEU A N 1
ATOM 2840 C CA . LEU A 1 350 ? -16.312 -14.203 -26.406 1 79.81 350 LEU A CA 1
ATOM 2841 C C . LEU A 1 350 ? -17.047 -13.609 -25.219 1 79.81 350 LEU A C 1
ATOM 2843 O O . LEU A 1 350 ? -16.984 -12.398 -24.969 1 79.81 350 LEU A O 1
ATOM 2847 N N . GLU A 1 351 ? -17.734 -14.492 -24.578 1 83.69 351 GLU A N 1
ATOM 2848 C CA . GLU A 1 351 ? -18.422 -14.008 -23.391 1 83.69 351 GLU A CA 1
ATOM 2849 C C . GLU A 1 351 ? -17.438 -13.516 -22.328 1 83.69 351 GLU A C 1
ATOM 2851 O O . GLU A 1 351 ? -17.672 -12.492 -21.688 1 83.69 351 GLU A O 1
ATOM 2856 N N . LEU A 1 352 ? -16.438 -14.266 -22.141 1 80.31 352 LEU A N 1
ATOM 2857 C CA . LEU A 1 352 ? -15.391 -13.883 -21.188 1 80.31 352 LEU A CA 1
ATOM 2858 C C . LEU A 1 352 ? -14.797 -12.523 -21.562 1 80.31 352 LEU A C 1
ATOM 2860 O O . LEU A 1 352 ? -14.617 -11.672 -20.688 1 80.31 352 LEU A O 1
ATOM 2864 N N . LYS A 1 353 ? -14.516 -12.336 -22.781 1 78 353 LYS A N 1
ATOM 2865 C CA . LYS A 1 353 ? -13.961 -11.07 -23.266 1 78 353 LYS A CA 1
ATOM 2866 C C . LYS A 1 353 ? -14.914 -9.914 -23 1 78 353 LYS A C 1
ATOM 2868 O O . LYS A 1 353 ? -14.492 -8.836 -22.578 1 78 353 LYS A O 1
ATOM 2873 N N . LYS A 1 354 ? -16.125 -10.109 -23.234 1 78.62 354 LYS A N 1
ATOM 2874 C CA . LYS A 1 354 ? -17.141 -9.078 -23.016 1 78.62 354 LYS A CA 1
ATOM 2875 C C . LYS A 1 354 ? -17.203 -8.664 -21.547 1 78.62 354 LYS A C 1
ATOM 2877 O O . LYS A 1 354 ? -17.297 -7.477 -21.234 1 78.62 354 LYS A O 1
ATOM 2882 N N . VAL A 1 355 ? -17.047 -9.633 -20.766 1 77.5 355 VAL A N 1
ATOM 2883 C CA . VAL A 1 355 ? -17.156 -9.391 -19.328 1 77.5 355 VAL A CA 1
ATOM 2884 C C . VAL A 1 355 ? -15.93 -8.633 -18.828 1 77.5 355 VAL A C 1
ATOM 2886 O O . VAL A 1 355 ? -16.031 -7.797 -17.938 1 77.5 355 VAL A O 1
ATOM 2889 N N . MET A 1 356 ? -14.828 -8.805 -19.484 1 75.38 356 MET A N 1
ATOM 2890 C CA . MET A 1 356 ? -13.562 -8.266 -19 1 75.38 356 MET A CA 1
ATOM 2891 C C . MET A 1 356 ? -13.266 -6.914 -19.641 1 75.38 356 MET A C 1
ATOM 2893 O O . MET A 1 356 ? -12.367 -6.191 -19.203 1 75.38 356 MET A O 1
ATOM 2897 N N . ASP A 1 357 ? -13.914 -6.508 -20.719 1 71.44 357 ASP A N 1
ATOM 2898 C CA . ASP A 1 357 ? -13.609 -5.312 -21.484 1 71.44 357 ASP A CA 1
ATOM 2899 C C . ASP A 1 357 ? -14.086 -4.051 -20.766 1 71.44 357 ASP A C 1
ATOM 2901 O O . ASP A 1 357 ? -13.445 -3 -20.859 1 71.44 357 ASP A O 1
ATOM 2905 N N . LYS A 1 358 ? -15.125 -4.164 -20.031 1 65.94 358 LYS A N 1
ATOM 2906 C CA . LYS A 1 358 ? -15.68 -2.947 -19.438 1 65.94 358 LYS A CA 1
ATOM 2907 C C . LYS A 1 358 ? -15.141 -2.729 -18.031 1 65.94 358 LYS A C 1
ATOM 2909 O O . LYS A 1 358 ? -15.258 -3.604 -17.172 1 65.94 358 LYS A O 1
ATOM 2914 N N . SER A 1 359 ? -14.445 -1.538 -17.984 1 68.25 359 SER A N 1
ATOM 2915 C CA . SER A 1 359 ? -14.023 -1.182 -16.625 1 68.25 359 SER A CA 1
ATOM 2916 C C . SER A 1 359 ? -15.227 -0.964 -15.719 1 68.25 359 SER A C 1
ATOM 2918 O O . SER A 1 359 ? -16.172 -0.247 -16.078 1 68.25 359 SER A O 1
ATOM 2920 N N . PRO A 1 360 ? -15.141 -1.671 -14.625 1 67.44 360 PRO A N 1
ATOM 2921 C CA . PRO A 1 360 ? -16.219 -1.426 -13.672 1 67.44 360 PRO A CA 1
ATOM 2922 C C . PRO A 1 360 ? -16.016 -0.149 -12.859 1 67.44 360 PRO A C 1
ATOM 2924 O O . PRO A 1 360 ? -16.891 0.244 -12.086 1 67.44 360 PRO A O 1
ATOM 2927 N N . ARG A 1 361 ? -14.883 0.478 -13.086 1 71.5 361 ARG A N 1
ATOM 2928 C CA . ARG A 1 361 ? -14.539 1.647 -12.281 1 71.5 361 ARG A CA 1
ATOM 2929 C C . ARG A 1 361 ? -14.156 2.828 -13.172 1 71.5 361 ARG A C 1
ATOM 2931 O O . ARG A 1 361 ? -13.023 3.307 -13.117 1 71.5 361 ARG A O 1
ATOM 2938 N N . PRO A 1 362 ? -15.117 3.342 -13.898 1 64.81 362 PRO A N 1
ATOM 2939 C CA . PRO A 1 362 ? -14.812 4.398 -14.859 1 64.81 362 PRO A CA 1
ATOM 2940 C C . PRO A 1 362 ? -14.273 5.664 -14.203 1 64.81 362 PRO A C 1
ATOM 2942 O O . PRO A 1 362 ? -13.688 6.516 -14.875 1 64.81 362 PRO A O 1
ATOM 2945 N N . TRP A 1 363 ? -14.328 5.652 -12.875 1 63 363 TRP A N 1
ATOM 2946 C CA . TRP A 1 363 ? -13.898 6.859 -12.172 1 63 363 TRP A CA 1
ATOM 2947 C C . TRP A 1 363 ? -12.398 6.832 -11.906 1 63 363 TRP A C 1
ATOM 2949 O O . TRP A 1 363 ? -11.805 7.848 -11.531 1 63 363 TRP A O 1
ATOM 2959 N N . ILE A 1 364 ? -11.836 5.73 -12 1 57.19 364 ILE A N 1
ATOM 2960 C CA . ILE A 1 364 ? -10.391 5.664 -11.82 1 57.19 364 ILE A CA 1
ATOM 2961 C C . ILE A 1 364 ? -9.695 6.074 -13.117 1 57.19 364 ILE A C 1
ATOM 2963 O O . ILE A 1 364 ? -9.859 5.43 -14.148 1 57.19 364 ILE A O 1
ATOM 2967 N N . LYS A 1 365 ? -9.242 7.363 -13.242 1 54.44 365 LYS A N 1
ATOM 2968 C CA . LYS A 1 365 ? -8.586 7.879 -14.438 1 54.44 365 LYS A CA 1
ATOM 2969 C C . LYS A 1 365 ? -7.066 7.879 -14.266 1 54.44 365 LYS A C 1
ATOM 2971 O O . LYS A 1 365 ? -6.559 8.117 -13.172 1 54.44 365 LYS A O 1
ATOM 2976 N N . TYR A 1 366 ? -6.438 7.012 -14.977 1 46.41 366 TYR A N 1
ATOM 2977 C CA . TYR A 1 366 ? -4.984 7.121 -14.953 1 46.41 366 TYR A CA 1
ATOM 2978 C C . TYR A 1 366 ? -4.508 8.219 -15.898 1 46.41 366 TYR A C 1
ATOM 2980 O O . TYR A 1 366 ? -5.172 8.516 -16.906 1 46.41 366 TYR A O 1
ATOM 2988 N N . MET B 1 1 ? 33.156 39.594 3.543 1 26.36 1 MET B N 1
ATOM 2989 C CA . MET B 1 1 ? 31.703 39.375 3.379 1 26.36 1 MET B CA 1
ATOM 2990 C C . MET B 1 1 ? 31.188 38.375 4.383 1 26.36 1 MET B C 1
ATOM 2992 O O . MET B 1 1 ? 31.641 37.219 4.402 1 26.36 1 MET B O 1
ATOM 2996 N N . ARG B 1 2 ? 30.859 38.656 5.527 1 32.75 2 ARG B N 1
ATOM 2997 C CA . ARG B 1 2 ? 30.484 37.781 6.621 1 32.75 2 ARG B CA 1
ATOM 2998 C C . ARG B 1 2 ? 29.391 36.812 6.184 1 32.75 2 ARG B C 1
ATOM 3000 O O . ARG B 1 2 ? 28.391 37.219 5.59 1 32.75 2 ARG B O 1
ATOM 3007 N N . LYS B 1 3 ? 29.688 35.625 5.91 1 45.09 3 LYS B N 1
ATOM 3008 C CA . LYS B 1 3 ? 28.797 34.531 5.543 1 45.09 3 LYS B CA 1
ATOM 3009 C C . LYS B 1 3 ? 27.516 34.562 6.371 1 45.09 3 LYS B C 1
ATOM 3011 O O . LYS B 1 3 ? 27.562 34.375 7.586 1 45.09 3 LYS B O 1
ATOM 3016 N N . HIS B 1 4 ? 26.594 35.562 6.188 1 45.19 4 HIS B N 1
ATOM 3017 C CA . HIS B 1 4 ? 25.281 35.656 6.832 1 45.19 4 HIS B CA 1
ATOM 3018 C C . HIS B 1 4 ? 24.594 34.312 6.898 1 45.19 4 HIS B C 1
ATOM 3020 O O . HIS B 1 4 ? 24.188 33.75 5.871 1 45.19 4 HIS B O 1
ATOM 3026 N N . ILE B 1 5 ? 24.828 33.531 7.883 1 60.75 5 ILE B N 1
ATOM 3027 C CA . ILE B 1 5 ? 24.172 32.25 8.078 1 60.75 5 ILE B CA 1
ATOM 3028 C C . ILE B 1 5 ? 22.719 32.469 8.531 1 60.75 5 ILE B C 1
ATOM 3030 O O . ILE B 1 5 ? 22.469 33.125 9.539 1 60.75 5 ILE B O 1
ATOM 3034 N N . SER B 1 6 ? 21.734 32.281 7.645 1 78.06 6 SER B N 1
ATOM 3035 C CA . SER B 1 6 ? 20.312 32.375 7.977 1 78.06 6 SER B CA 1
ATOM 3036 C C . SER B 1 6 ? 19.984 31.594 9.227 1 78.06 6 SER B C 1
ATOM 3038 O O . SER B 1 6 ? 20.453 30.469 9.398 1 78.06 6 SER B O 1
ATOM 3040 N N . PRO B 1 7 ? 19.359 32.281 10.18 1 89.62 7 PRO B N 1
ATOM 3041 C CA . PRO B 1 7 ? 19.031 31.562 11.414 1 89.62 7 PRO B CA 1
ATOM 3042 C C . PRO B 1 7 ? 18.109 30.375 11.188 1 89.62 7 PRO B C 1
ATOM 3044 O O . PRO B 1 7 ? 17.281 30.391 10.273 1 89.62 7 PRO B O 1
ATOM 3047 N N . CYS B 1 8 ? 18.297 29.375 12.008 1 93.19 8 CYS B N 1
ATOM 3048 C CA . CYS B 1 8 ? 17.438 28.188 12.008 1 93.19 8 CYS B CA 1
ATOM 3049 C C . CYS B 1 8 ? 16.562 28.141 13.25 1 93.19 8 CYS B C 1
ATOM 3051 O O . CYS B 1 8 ? 17.031 28.453 14.352 1 93.19 8 CYS B O 1
ATOM 3053 N N . PRO B 1 9 ? 15.336 27.812 13.039 1 97.12 9 PRO B N 1
ATOM 3054 C CA . PRO B 1 9 ? 14.492 27.609 14.227 1 97.12 9 PRO B CA 1
ATOM 3055 C C . PRO B 1 9 ? 15.055 26.562 15.18 1 97.12 9 PRO B C 1
ATOM 3057 O O . PRO B 1 9 ? 15.641 25.562 14.742 1 97.12 9 PRO B O 1
ATOM 3060 N N . LYS B 1 10 ? 14.883 26.75 16.406 1 97.94 10 LYS B N 1
ATOM 3061 C CA . LYS B 1 10 ? 15.398 25.844 17.422 1 97.94 10 LYS B CA 1
ATOM 3062 C C . LYS B 1 10 ? 14.438 25.734 18.609 1 97.94 10 LYS B C 1
ATOM 3064 O O . LYS B 1 10 ? 13.586 26.594 18.812 1 97.94 10 LYS B O 1
ATOM 3069 N N . LYS B 1 11 ? 14.594 24.734 19.312 1 98.19 11 LYS B N 1
ATOM 3070 C CA . LYS B 1 11 ? 13.859 24.547 20.547 1 98.19 11 LYS B CA 1
ATOM 3071 C C . LYS B 1 11 ? 14.102 25.703 21.516 1 98.19 11 LYS B C 1
ATOM 3073 O O . LYS B 1 11 ? 15.234 26.141 21.703 1 98.19 11 LYS B O 1
ATOM 3078 N N . SER B 1 12 ? 13.031 26.203 22.078 1 97.69 12 SER B N 1
ATOM 3079 C CA . SER B 1 12 ? 13.141 27.297 23.031 1 97.69 12 SER B CA 1
ATOM 3080 C C . SER B 1 12 ? 13.57 26.797 24.406 1 97.69 12 SER B C 1
ATOM 3082 O O . SER B 1 12 ? 13.094 25.766 24.875 1 97.69 12 SER B O 1
ATOM 3084 N N . ASP B 1 13 ? 14.367 27.547 25.062 1 96.75 13 ASP B N 1
ATOM 3085 C CA . ASP B 1 13 ? 14.781 27.219 26.422 1 96.75 13 ASP B CA 1
ATOM 3086 C C . ASP B 1 13 ? 13.664 27.484 27.422 1 96.75 13 ASP B C 1
ATOM 3088 O O . ASP B 1 13 ? 13.539 26.797 28.438 1 96.75 13 ASP B O 1
ATOM 3092 N N . HIS B 1 14 ? 12.891 28.469 27.172 1 95.75 14 HIS B N 1
ATOM 3093 C CA . HIS B 1 14 ? 11.812 28.859 28.062 1 95.75 14 HIS B CA 1
ATOM 3094 C C . HIS B 1 14 ? 10.555 29.234 27.281 1 95.75 14 HIS B C 1
ATOM 3096 O O . HIS B 1 14 ? 10.172 30.406 27.234 1 95.75 14 HIS B O 1
ATOM 3102 N N . PRO B 1 15 ? 9.906 28.234 26.766 1 96.69 15 PRO B N 1
ATOM 3103 C CA . PRO B 1 15 ? 8.672 28.547 26.062 1 96.69 15 PRO B CA 1
ATOM 3104 C C . PRO B 1 15 ? 7.566 29.047 26.984 1 96.69 15 PRO B C 1
ATOM 3106 O O . PRO B 1 15 ? 7.59 28.766 28.188 1 96.69 15 PRO B O 1
ATOM 3109 N N . SER B 1 16 ? 6.668 29.812 26.422 1 95.62 16 SER B N 1
ATOM 3110 C CA . SER B 1 16 ? 5.555 30.328 27.203 1 95.62 16 SER B CA 1
ATOM 3111 C C . SER B 1 16 ? 4.695 29.203 27.75 1 95.62 16 SER B C 1
ATOM 3113 O O . SER B 1 16 ? 4.191 29.281 28.875 1 95.62 16 SER B O 1
ATOM 3115 N N . CYS B 1 17 ? 4.48 28.203 27 1 95.44 17 CYS B N 1
ATOM 3116 C CA . CYS B 1 17 ? 3.789 26.984 27.391 1 95.44 17 CYS B CA 1
ATOM 3117 C C . CYS B 1 17 ? 4.211 25.812 26.5 1 95.44 17 CYS B C 1
ATOM 3119 O O . CYS B 1 17 ? 4.973 26 25.547 1 95.44 17 CYS B O 1
ATOM 3121 N N . LYS B 1 18 ? 3.75 24.641 26.891 1 96 18 LYS B N 1
ATOM 3122 C CA . LYS B 1 18 ? 3.959 23.453 26.078 1 96 18 LYS B CA 1
ATOM 3123 C C . LYS B 1 18 ? 2.631 22.828 25.656 1 96 18 LYS B C 1
ATOM 3125 O O . LYS B 1 18 ? 1.866 22.375 26.5 1 96 18 LYS B O 1
ATOM 3130 N N . VAL B 1 19 ? 2.4 22.891 24.375 1 96.12 19 VAL B N 1
ATOM 3131 C CA . VAL B 1 19 ? 1.211 22.234 23.844 1 96.12 19 VAL B CA 1
ATOM 3132 C C . VAL B 1 19 ? 1.487 20.75 23.625 1 96.12 19 VAL B C 1
ATOM 3134 O O . VAL B 1 19 ? 2.645 20.344 23.516 1 96.12 19 VAL B O 1
ATOM 3137 N N . TYR B 1 20 ? 0.419 19.891 23.531 1 94.44 20 TYR B N 1
ATOM 3138 C CA . TYR B 1 20 ? 0.712 18.469 23.453 1 94.44 20 TYR B CA 1
ATOM 3139 C C . TYR B 1 20 ? 0.139 17.875 22.172 1 94.44 20 TYR B C 1
ATOM 3141 O O . TYR B 1 20 ? 0.446 16.734 21.812 1 94.44 20 TYR B O 1
ATOM 3149 N N . ASP B 1 21 ? -0.691 18.703 21.469 1 95.56 21 ASP B N 1
ATOM 3150 C CA . ASP B 1 21 ? -1.219 18.219 20.203 1 95.56 21 ASP B CA 1
ATOM 3151 C C . ASP B 1 21 ? -1.982 19.328 19.469 1 95.56 21 ASP B C 1
ATOM 3153 O O . ASP B 1 21 ? -2.324 20.344 20.062 1 95.56 21 ASP B O 1
ATOM 3157 N N . ILE B 1 22 ? -2.156 19.141 18.188 1 97.38 22 ILE B N 1
ATOM 3158 C CA . ILE B 1 22 ? -3.055 19.984 17.422 1 97.38 22 ILE B CA 1
ATOM 3159 C C . ILE B 1 22 ? -4.504 19.625 17.734 1 97.38 22 ILE B C 1
ATOM 3161 O O . ILE B 1 22 ? -4.844 18.453 17.875 1 97.38 22 ILE B O 1
ATOM 3165 N N . ALA B 1 23 ? -5.336 20.641 17.812 1 95.62 23 ALA B N 1
ATOM 3166 C CA . ALA B 1 23 ? -6.723 20.422 18.219 1 95.62 23 ALA B CA 1
ATOM 3167 C C . ALA B 1 23 ? -7.66 20.484 17.016 1 95.62 23 ALA B C 1
ATOM 3169 O O . ALA B 1 23 ? -8.484 19.594 16.797 1 95.62 23 ALA B O 1
ATOM 3170 N N . TYR B 1 24 ? -7.562 21.578 16.281 1 97.31 24 TYR B N 1
ATOM 3171 C CA . TYR B 1 24 ? -8.477 21.781 15.156 1 97.31 24 TYR B CA 1
ATOM 3172 C C . TYR B 1 24 ? -7.922 22.797 14.172 1 97.31 24 TYR B C 1
ATOM 3174 O O . TYR B 1 24 ? -6.984 23.531 14.492 1 97.31 24 TYR B O 1
ATOM 3182 N N . ILE B 1 25 ? -8.477 22.75 13.008 1 98.75 25 ILE B N 1
ATOM 3183 C CA . ILE B 1 25 ? -8.281 23.781 11.992 1 98.75 25 ILE B CA 1
ATOM 3184 C C . ILE B 1 25 ? -9.625 24.391 11.609 1 98.75 25 ILE B C 1
ATOM 3186 O O . ILE B 1 25 ? -10.625 23.688 11.5 1 98.75 25 ILE B O 1
ATOM 3190 N N . ARG B 1 26 ? -9.617 25.703 11.453 1 98.5 26 ARG B N 1
ATOM 3191 C CA . ARG B 1 26 ? -10.773 26.422 10.953 1 98.5 26 ARG B CA 1
ATOM 3192 C C . ARG B 1 26 ? -10.508 26.984 9.555 1 98.5 26 ARG B C 1
ATOM 3194 O O . ARG B 1 26 ? -9.555 27.719 9.352 1 98.5 26 ARG B O 1
ATOM 3201 N N . LEU B 1 27 ? -11.438 26.609 8.664 1 98.44 27 LEU B N 1
ATOM 3202 C CA . LEU B 1 27 ? -11.312 27.047 7.281 1 98.44 27 LEU B CA 1
ATOM 3203 C C . LEU B 1 27 ? -12.438 28 6.906 1 98.44 27 LEU B C 1
ATOM 3205 O O . LEU B 1 27 ? -13.586 27.797 7.289 1 98.44 27 LEU B O 1
ATOM 3209 N N . GLY B 1 28 ? -12.016 29.047 6.203 1 98.19 28 GLY B N 1
ATOM 3210 C CA . GLY B 1 28 ? -12.984 29.875 5.527 1 98.19 28 GLY B CA 1
ATOM 3211 C C . GLY B 1 28 ? -13.211 29.484 4.078 1 98.19 28 GLY B C 1
ATOM 3212 O O . GLY B 1 28 ? -12.25 29.266 3.34 1 98.19 28 GLY B O 1
ATOM 3213 N N . ARG B 1 29 ? -14.453 29.375 3.68 1 97.25 29 ARG B N 1
ATOM 3214 C CA . ARG B 1 29 ? -14.797 29.078 2.295 1 97.25 29 ARG B CA 1
ATOM 3215 C C . ARG B 1 29 ? -15.859 30.031 1.767 1 97.25 29 ARG B C 1
ATOM 3217 O O . ARG B 1 29 ? -16.812 30.359 2.477 1 97.25 29 ARG B O 1
ATOM 3224 N N . LYS B 1 30 ? -15.648 30.391 0.542 1 94.81 30 LYS B N 1
ATOM 3225 C CA . LYS B 1 30 ? -16.641 31.234 -0.125 1 94.81 30 LYS B CA 1
ATOM 3226 C C . LYS B 1 30 ? -17.906 30.438 -0.427 1 94.81 30 LYS B C 1
ATOM 3228 O O . LYS B 1 30 ? -19.016 30.969 -0.323 1 94.81 30 LYS B O 1
ATOM 3233 N N . ASN B 1 31 ? -17.734 29.203 -0.823 1 92.5 31 ASN B N 1
ATOM 3234 C CA . ASN B 1 31 ? -18.828 28.297 -1.184 1 92.5 31 ASN B CA 1
ATOM 3235 C C . ASN B 1 31 ? -18.734 27 -0.398 1 92.5 31 ASN B C 1
ATOM 3237 O O . ASN B 1 31 ? -17.766 26.25 -0.522 1 92.5 31 ASN B O 1
ATOM 3241 N N . LEU B 1 32 ? -19.828 26.719 0.354 1 94.31 32 LEU B N 1
ATOM 3242 C CA . LEU B 1 32 ? -19.844 25.531 1.186 1 94.31 32 LEU B CA 1
ATOM 3243 C C . LEU B 1 32 ? -20.469 24.359 0.441 1 94.31 32 LEU B C 1
ATOM 3245 O O . LEU B 1 32 ? -20.594 23.266 0.995 1 94.31 32 LEU B O 1
ATOM 3249 N N . LYS B 1 33 ? -20.688 24.562 -0.82 1 89 33 LYS B N 1
ATOM 3250 C CA . LYS B 1 33 ? -21.328 23.516 -1.614 1 89 33 LYS B CA 1
ATOM 3251 C C . LYS B 1 33 ? -20.484 22.25 -1.65 1 89 33 LYS B C 1
ATOM 3253 O O . LYS B 1 33 ? -19.266 22.328 -1.835 1 89 33 LYS B O 1
ATOM 3258 N N . ASN B 1 34 ? -21.016 21.078 -1.44 1 93.06 34 ASN B N 1
ATOM 3259 C CA . ASN B 1 34 ? -20.438 19.734 -1.543 1 93.06 34 ASN B CA 1
ATOM 3260 C C . ASN B 1 34 ? -19.422 19.469 -0.429 1 93.06 34 ASN B C 1
ATOM 3262 O O . ASN B 1 34 ? -18.797 18.422 -0.393 1 93.06 34 ASN B O 1
ATOM 3266 N N . THR B 1 35 ? -19.266 20.484 0.416 1 96.25 35 THR B N 1
ATOM 3267 C CA . THR B 1 35 ? -18.281 20.359 1.484 1 96.25 35 THR B CA 1
ATOM 3268 C C . THR B 1 35 ? -18.688 19.266 2.471 1 96.25 35 THR B C 1
ATOM 3270 O O . THR B 1 35 ? -17.859 18.422 2.838 1 96.25 35 THR B O 1
ATOM 3273 N N . LEU B 1 36 ? -19.906 19.344 2.84 1 97.44 36 LEU B N 1
ATOM 3274 C CA . LEU B 1 36 ? -20.391 18.359 3.807 1 97.44 36 LEU B CA 1
ATOM 3275 C C . LEU B 1 36 ? -20.188 16.938 3.297 1 97.44 36 LEU B C 1
ATOM 3277 O O . LEU B 1 36 ? -19.531 16.141 3.947 1 97.44 36 LEU B O 1
ATOM 3281 N N . GLN B 1 37 ? -20.688 16.656 2.127 1 98 37 GLN B N 1
ATOM 3282 C CA . GLN B 1 37 ? -20.609 15.312 1.586 1 98 37 GLN B CA 1
ATOM 3283 C C . GLN B 1 37 ? -19.172 14.875 1.379 1 98 37 GLN B C 1
ATOM 3285 O O . GLN B 1 37 ? -18.828 13.719 1.62 1 98 37 GLN B O 1
ATOM 3290 N N . TYR B 1 38 ? -18.375 15.766 0.932 1 98.19 38 TYR B N 1
ATOM 3291 C CA . TYR B 1 38 ? -16.984 15.422 0.688 1 98.19 38 TYR B CA 1
ATOM 3292 C C . TYR B 1 38 ? -16.312 14.93 1.964 1 98.19 38 TYR B C 1
ATOM 3294 O O . TYR B 1 38 ? -15.641 13.891 1.961 1 98.19 38 TYR B O 1
ATOM 3302 N N . TYR B 1 39 ? -16.484 15.672 3.006 1 98.69 39 TYR B N 1
ATOM 3303 C CA . TYR B 1 39 ? -15.719 15.336 4.203 1 98.69 39 TYR B CA 1
ATOM 3304 C C . TYR B 1 39 ? -16.359 14.172 4.945 1 98.69 39 TYR B C 1
ATOM 3306 O O . TYR B 1 39 ? -15.688 13.484 5.723 1 98.69 39 TYR B O 1
ATOM 3314 N N . LEU B 1 40 ? -17.656 13.914 4.719 1 98.62 40 LEU B N 1
ATOM 3315 C CA . LEU B 1 40 ? -18.219 12.641 5.148 1 98.62 40 LEU B CA 1
ATOM 3316 C C . LEU B 1 40 ? -17.562 11.477 4.406 1 98.62 40 LEU B C 1
ATOM 3318 O O . LEU B 1 40 ? -17.172 10.484 5.023 1 98.62 40 LEU B O 1
ATOM 3322 N N . ASP B 1 41 ? -17.406 11.648 3.1 1 98.31 41 ASP B N 1
ATOM 3323 C CA . ASP B 1 41 ? -16.766 10.625 2.281 1 98.31 41 ASP B CA 1
ATOM 3324 C C . ASP B 1 41 ? -15.281 10.508 2.605 1 98.31 41 ASP B C 1
ATOM 3326 O O . ASP B 1 41 ? -14.688 9.438 2.475 1 98.31 41 ASP B O 1
ATOM 3330 N N . PHE B 1 42 ? -14.742 11.609 3.035 1 98.5 42 PHE B N 1
ATOM 3331 C CA . PHE B 1 42 ? -13.344 11.656 3.438 1 98.5 42 PHE B CA 1
ATOM 3332 C C . PHE B 1 42 ? -13.117 10.844 4.707 1 98.5 42 PHE B C 1
ATOM 3334 O O . PHE B 1 42 ? -12.031 10.297 4.918 1 98.5 42 PHE B O 1
ATOM 3341 N N . GLY B 1 43 ? -14.094 10.797 5.5 1 98.38 43 GLY B N 1
ATOM 3342 C CA . GLY B 1 43 ? -14 9.898 6.641 1 98.38 43 GLY B CA 1
ATOM 3343 C C . GLY B 1 43 ? -14.242 10.594 7.965 1 98.38 43 GLY B C 1
ATOM 3344 O O . GLY B 1 43 ? -14.047 10.008 9.031 1 98.38 43 GLY B O 1
ATOM 3345 N N . LEU B 1 44 ? -14.672 11.836 7.93 1 98.56 44 LEU B N 1
ATOM 3346 C CA . LEU B 1 44 ? -14.977 12.555 9.156 1 98.56 44 LEU B CA 1
ATOM 3347 C C . LEU B 1 44 ? -16.438 12.375 9.547 1 98.56 44 LEU B C 1
ATOM 3349 O O . LEU B 1 44 ? -17.219 11.805 8.781 1 98.56 44 LEU B O 1
ATOM 3353 N N . ILE B 1 45 ? -16.766 12.797 10.773 1 97.69 45 ILE B N 1
ATOM 3354 C CA . ILE B 1 45 ? -18.109 12.688 11.305 1 97.69 45 ILE B CA 1
ATOM 3355 C C . ILE B 1 45 ? -18.703 14.078 11.508 1 97.69 45 ILE B C 1
ATOM 3357 O O . ILE B 1 45 ? -18.047 14.969 12.055 1 97.69 45 ILE B O 1
ATOM 3361 N N . LEU B 1 46 ? -19.953 14.281 11.109 1 98.12 46 LEU B N 1
ATOM 3362 C CA . LEU B 1 46 ? -20.625 15.562 11.266 1 98.12 46 LEU B CA 1
ATOM 3363 C C . LEU B 1 46 ? -20.969 15.828 12.734 1 98.12 46 LEU B C 1
ATOM 3365 O O . LEU B 1 46 ? -21.547 14.969 13.398 1 98.12 46 LEU B O 1
ATOM 3369 N N . CYS B 1 47 ? -20.578 17 13.188 1 95.88 47 CYS B N 1
ATOM 3370 C CA . CYS B 1 47 ? -20.969 17.453 14.516 1 95.88 47 CYS B CA 1
ATOM 3371 C C . CYS B 1 47 ? -22.156 18.422 14.445 1 95.88 47 CYS B C 1
ATOM 3373 O O . CYS B 1 47 ? -23.109 18.297 15.219 1 95.88 47 CYS B O 1
ATOM 3375 N N . GLU B 1 48 ? -21.969 19.359 13.562 1 95.62 48 GLU B N 1
ATOM 3376 C CA . GLU B 1 48 ? -22.953 20.438 13.43 1 95.62 48 GLU B CA 1
ATOM 3377 C C . GLU B 1 48 ? -22.938 21.016 12.023 1 95.62 48 GLU B C 1
ATOM 3379 O O . GLU B 1 48 ? -21.875 21.156 11.406 1 95.62 48 GLU B O 1
ATOM 3384 N N . GLU B 1 49 ? -24.156 21.344 11.555 1 96.69 49 GLU B N 1
ATOM 3385 C CA . GLU B 1 49 ? -24.297 22.062 10.289 1 96.69 49 GLU B CA 1
ATOM 3386 C C . GLU B 1 49 ? -25.219 23.25 10.438 1 96.69 49 GLU B C 1
ATOM 3388 O O . GLU B 1 49 ? -26.375 23.109 10.852 1 96.69 49 GLU B O 1
ATOM 3393 N N . THR B 1 50 ? -24.672 24.359 10.195 1 95.5 50 THR B N 1
ATOM 3394 C CA . THR B 1 50 ? -25.453 25.578 10.117 1 95.5 50 THR B CA 1
ATOM 3395 C C . THR B 1 50 ? -25.328 26.219 8.734 1 95.5 50 THR B C 1
ATOM 3397 O O . THR B 1 50 ? -24.688 25.656 7.844 1 95.5 50 THR B O 1
ATOM 3400 N N . GLU B 1 51 ? -26 27.375 8.562 1 94.44 51 GLU B N 1
ATOM 3401 C CA . GLU B 1 51 ? -25.906 28.078 7.297 1 94.44 51 GLU B CA 1
ATOM 3402 C C . GLU B 1 51 ? -24.484 28.609 7.07 1 94.44 51 GLU B C 1
ATOM 3404 O O . GLU B 1 51 ? -24.062 28.781 5.93 1 94.44 51 GLU B O 1
ATOM 3409 N N . SER B 1 52 ? -23.766 28.797 8.18 1 96.12 52 SER B N 1
ATOM 3410 C CA . SER B 1 52 ? -22.484 29.469 8.023 1 96.12 52 SER B CA 1
ATOM 3411 C C . SER B 1 52 ? -21.328 28.578 8.445 1 96.12 52 SER B C 1
ATOM 3413 O O . SER B 1 52 ? -20.156 28.969 8.328 1 96.12 52 SER B O 1
ATOM 3415 N N . ARG B 1 53 ? -21.625 27.344 8.93 1 97.06 53 ARG B N 1
ATOM 3416 C CA . ARG B 1 53 ? -20.531 26.516 9.414 1 97.06 53 ARG B CA 1
ATOM 3417 C C . ARG B 1 53 ? -20.891 25.031 9.336 1 97.06 53 ARG B C 1
ATOM 3419 O O . ARG B 1 53 ? -22.016 24.641 9.641 1 97.06 53 ARG B O 1
ATOM 3426 N N . ILE B 1 54 ? -19.984 24.266 8.914 1 98.38 54 ILE B N 1
ATOM 3427 C CA . ILE B 1 54 ? -20.031 22.812 9.039 1 98.38 54 ILE B CA 1
ATOM 3428 C C . ILE B 1 54 ? -18.891 22.328 9.945 1 98.38 54 ILE B C 1
ATOM 3430 O O . ILE B 1 54 ? -17.719 22.609 9.688 1 98.38 54 ILE B O 1
ATOM 3434 N N . LEU B 1 55 ? -19.266 21.688 11.016 1 97.75 55 LEU B N 1
ATOM 3435 C CA . LEU B 1 55 ? -18.312 21.234 12.023 1 97.75 55 LEU B CA 1
ATOM 3436 C C . LEU B 1 55 ? -18.188 19.719 12.016 1 97.75 55 LEU B C 1
ATOM 3438 O O . LEU B 1 55 ? -19.203 19.016 12.023 1 97.75 55 LEU B O 1
ATOM 3442 N N . PHE B 1 56 ? -16.906 19.219 11.945 1 98.31 56 PHE B N 1
ATOM 3443 C CA . PHE B 1 56 ? -16.656 17.781 11.914 1 98.31 56 PHE B CA 1
ATOM 3444 C C . PHE B 1 56 ? -15.766 17.375 13.078 1 98.31 56 PHE B C 1
ATOM 3446 O O . PHE B 1 56 ? -14.961 18.172 13.57 1 98.31 56 PHE B O 1
ATOM 3453 N N . ARG B 1 57 ? -15.922 16.109 13.453 1 96.19 57 ARG B N 1
ATOM 3454 C CA . ARG B 1 57 ? -15 15.445 14.367 1 96.19 57 ARG B CA 1
ATOM 3455 C C . ARG B 1 57 ? -14.445 14.172 13.742 1 96.19 57 ARG B C 1
ATOM 3457 O O . ARG B 1 57 ? -14.914 13.734 12.695 1 96.19 57 ARG B O 1
ATOM 3464 N N . SER B 1 58 ? -13.414 13.688 14.383 1 96.25 58 SER B N 1
ATOM 3465 C CA . SER B 1 58 ? -12.875 12.391 13.984 1 96.25 58 SER B CA 1
ATOM 3466 C C . SER B 1 58 ? -13.539 11.258 14.758 1 96.25 58 SER B C 1
ATOM 3468 O O . SER B 1 58 ? -14.383 11.5 15.633 1 96.25 58 SER B O 1
ATOM 3470 N N . HIS B 1 59 ? -13.211 10 14.398 1 94.94 59 HIS B N 1
ATOM 3471 C CA . HIS B 1 59 ? -13.711 8.836 15.117 1 94.94 59 HIS B CA 1
ATOM 3472 C C . HIS B 1 59 ? -13 8.656 16.453 1 94.94 59 HIS B C 1
ATOM 3474 O O . HIS B 1 59 ? -13.516 7.98 17.344 1 94.94 59 HIS B O 1
ATOM 3480 N N . GLY B 1 60 ? -11.883 9.289 16.594 1 92.62 60 GLY B N 1
ATOM 3481 C CA . GLY B 1 60 ? -11.078 9.055 17.781 1 92.62 60 GLY B CA 1
ATOM 3482 C C . GLY B 1 60 ? -11.367 10.047 18.906 1 92.62 60 GLY B C 1
ATOM 3483 O O . GLY B 1 60 ? -10.852 9.898 20.016 1 92.62 60 GLY B O 1
ATOM 3484 N N . SER B 1 61 ? -12.156 11.031 18.609 1 90.44 61 SER B N 1
ATOM 3485 C CA . SER B 1 61 ? -12.43 12.055 19.609 1 90.44 61 SER B CA 1
ATOM 3486 C C . SER B 1 61 ? -13.812 12.672 19.406 1 90.44 61 SER B C 1
ATOM 3488 O O . SER B 1 61 ? -14.266 12.852 18.281 1 90.44 61 SER B O 1
ATOM 3490 N N . SER B 1 62 ? -14.391 13.055 20.5 1 90.31 62 SER B N 1
ATOM 3491 C CA . SER B 1 62 ? -15.672 13.758 20.438 1 90.31 62 SER B CA 1
ATOM 3492 C C . SER B 1 62 ? -15.461 15.258 20.219 1 90.31 62 SER B C 1
ATOM 3494 O O . SER B 1 62 ? -16.406 15.977 19.891 1 90.31 62 SER B O 1
ATOM 3496 N N . PHE B 1 63 ? -14.281 15.727 20.406 1 92.5 63 PHE B N 1
ATOM 3497 C CA . PHE B 1 63 ? -13.977 17.141 20.188 1 92.5 63 PHE B CA 1
ATOM 3498 C C . PHE B 1 63 ? -13.867 17.438 18.703 1 92.5 63 PHE B C 1
ATOM 3500 O O . PHE B 1 63 ? -13.203 16.719 17.969 1 92.5 63 PHE B O 1
ATOM 3507 N N . PRO B 1 64 ? -14.484 18.547 18.219 1 94.81 64 PRO B N 1
ATOM 3508 C CA . PRO B 1 64 ? -14.375 18.875 16.797 1 94.81 64 PRO B CA 1
ATOM 3509 C C . PRO B 1 64 ? -12.938 19.188 16.375 1 94.81 64 PRO B C 1
ATOM 3511 O O . PRO B 1 64 ? -12.188 19.812 17.141 1 94.81 64 PRO B O 1
ATOM 3514 N N . CYS B 1 65 ? -12.594 18.734 15.188 1 96.75 65 CYS B N 1
ATOM 3515 C CA . CYS B 1 65 ? -11.219 18.969 14.766 1 96.75 65 CYS B CA 1
ATOM 3516 C C . CYS B 1 65 ? -11.18 19.656 13.406 1 96.75 65 CYS B C 1
ATOM 3518 O O . CYS B 1 65 ? -10.109 20.047 12.938 1 96.75 65 CYS B O 1
ATOM 3520 N N . TRP B 1 66 ? -12.289 19.812 12.75 1 98.44 66 TRP B N 1
ATOM 3521 C CA . TRP B 1 66 ? -12.359 20.375 11.398 1 98.44 66 TRP B CA 1
ATOM 3522 C C . TRP B 1 66 ? -13.586 21.266 11.234 1 98.44 66 TRP B C 1
ATOM 3524 O O . TRP B 1 66 ? -14.719 20.781 11.234 1 98.44 66 TRP B O 1
ATOM 3534 N N . SER B 1 67 ? -13.359 22.562 11.148 1 98.38 67 SER B N 1
ATOM 3535 C CA . SER B 1 67 ? -14.438 23.531 11 1 98.38 67 SER B CA 1
ATOM 3536 C C . SER B 1 67 ? -14.344 24.25 9.656 1 98.38 67 SER B C 1
ATOM 3538 O O . SER B 1 67 ? -13.328 24.859 9.336 1 98.38 67 SER B O 1
ATOM 3540 N N . VAL B 1 68 ? -15.391 24.141 8.867 1 98.5 68 VAL B N 1
ATOM 3541 C CA . VAL B 1 68 ? -15.492 24.875 7.605 1 98.5 68 VAL B CA 1
ATOM 3542 C C . VAL B 1 68 ? -16.562 25.953 7.711 1 98.5 68 VAL B C 1
ATOM 3544 O O . VAL B 1 68 ? -17.75 25.641 7.891 1 98.5 68 VAL B O 1
ATOM 3547 N N . GLU B 1 69 ? -16.109 27.188 7.566 1 98.19 69 GLU B N 1
ATOM 3548 C CA . GLU B 1 69 ? -16.969 28.328 7.848 1 98.19 69 GLU B CA 1
ATOM 3549 C C . GLU B 1 69 ? -17.094 29.25 6.633 1 98.19 69 GLU B C 1
ATOM 3551 O O . GLU B 1 69 ? -16.125 29.438 5.895 1 98.19 69 GLU B O 1
ATOM 3556 N N . LYS B 1 70 ? -18.312 29.812 6.512 1 97.69 70 LYS B N 1
ATOM 3557 C CA . LYS B 1 70 ? -18.516 30.766 5.426 1 97.69 70 LYS B CA 1
ATOM 3558 C C . LYS B 1 70 ? -17.609 32 5.59 1 97.69 70 LYS B C 1
ATOM 3560 O O . LYS B 1 70 ? -17.484 32.531 6.691 1 97.69 70 LYS B O 1
ATOM 3565 N N . SER B 1 71 ? -16.953 32.344 4.48 1 97.38 71 SER B N 1
ATOM 3566 C CA . SER B 1 71 ? -16.047 33.469 4.449 1 97.38 71 SER B CA 1
ATOM 3567 C C . SER B 1 71 ? -16.062 34.156 3.092 1 97.38 71 SER B C 1
ATOM 3569 O O . SER B 1 71 ? -16.688 33.656 2.146 1 97.38 71 SER B O 1
ATOM 3571 N N . ASP B 1 72 ? -15.484 35.406 3.01 1 96.06 72 ASP B N 1
ATOM 3572 C CA . ASP B 1 72 ? -15.477 36.188 1.783 1 96.06 72 ASP B CA 1
ATOM 3573 C C . ASP B 1 72 ? -14.547 35.594 0.739 1 96.06 72 ASP B C 1
ATOM 3575 O O . ASP B 1 72 ? -14.703 35.812 -0.459 1 96.06 72 ASP B O 1
ATOM 3579 N N . ARG B 1 73 ? -13.547 34.75 1.193 1 94.94 73 ARG B N 1
ATOM 3580 C CA . ARG B 1 73 ? -12.617 34.031 0.327 1 94.94 73 ARG B CA 1
ATOM 3581 C C . ARG B 1 73 ? -12.125 32.75 0.99 1 94.94 73 ARG B C 1
ATOM 3583 O O . ARG B 1 73 ? -12.344 32.562 2.184 1 94.94 73 ARG B O 1
ATOM 3590 N N . ASP B 1 74 ? -11.594 31.953 0.173 1 95.44 74 ASP B N 1
ATOM 3591 C CA . ASP B 1 74 ? -10.977 30.75 0.725 1 95.44 74 ASP B CA 1
ATOM 3592 C C . ASP B 1 74 ? -9.703 31.094 1.489 1 95.44 74 ASP B C 1
ATOM 3594 O O . ASP B 1 74 ? -8.758 31.641 0.92 1 95.44 74 ASP B O 1
ATOM 3598 N N . LYS B 1 75 ? -9.664 30.781 2.758 1 96.31 75 LYS B N 1
ATOM 3599 C CA . LYS B 1 75 ? -8.516 31.062 3.609 1 96.31 75 LYS B CA 1
ATOM 3600 C C . LYS B 1 75 ? -8.562 30.234 4.891 1 96.31 75 LYS B C 1
ATOM 3602 O O . LYS B 1 75 ? -9.578 29.609 5.188 1 96.31 75 LYS B O 1
ATOM 3607 N N . VAL B 1 76 ? -7.465 30.188 5.562 1 98.12 76 VAL B N 1
ATOM 3608 C CA . VAL B 1 76 ? -7.461 29.609 6.902 1 98.12 76 VAL B CA 1
ATOM 3609 C C . VAL B 1 76 ? -7.863 30.672 7.926 1 98.12 76 VAL B C 1
ATOM 3611 O O . VAL B 1 76 ? -7.398 31.812 7.859 1 98.12 76 VAL B O 1
ATOM 3614 N N . LEU B 1 77 ? -8.734 30.297 8.789 1 98.19 77 LEU B N 1
ATOM 3615 C CA . LEU B 1 77 ? -9.242 31.234 9.781 1 98.19 77 LEU B CA 1
ATOM 3616 C C . LEU B 1 77 ? -8.453 31.125 11.078 1 98.19 77 LEU B C 1
ATOM 3618 O O . LEU B 1 77 ? -8.414 32.094 11.867 1 98.19 77 LEU B O 1
ATOM 3622 N N . GLY B 1 78 ? -7.902 30.016 11.312 1 98.31 78 GLY B N 1
ATOM 3623 C CA . GLY B 1 78 ? -7.121 29.812 12.523 1 98.31 78 GLY B CA 1
ATOM 3624 C C . GLY B 1 78 ? -6.879 28.344 12.836 1 98.31 78 GLY B C 1
ATOM 3625 O O . GLY B 1 78 ? -7.352 27.469 12.109 1 98.31 78 GLY B O 1
ATOM 3626 N N . LEU B 1 79 ? -6.094 28.094 13.906 1 98.12 79 LEU B N 1
ATOM 3627 C CA . LEU B 1 79 ? -5.863 26.734 14.391 1 98.12 79 LEU B CA 1
ATOM 3628 C C . LEU B 1 79 ? -5.949 26.688 15.914 1 98.12 79 LEU B C 1
ATOM 3630 O O . LEU B 1 79 ? -5.84 27.719 16.578 1 98.12 79 LEU B O 1
ATOM 3634 N N . GLY B 1 80 ? -6.25 25.516 16.391 1 97.19 80 GLY B N 1
ATOM 3635 C CA . GLY B 1 80 ? -6.227 25.25 17.812 1 97.19 80 GLY B CA 1
ATOM 3636 C C . GLY B 1 80 ? -5.117 24.297 18.219 1 97.19 80 GLY B C 1
ATOM 3637 O O . GLY B 1 80 ? -4.801 23.359 17.484 1 97.19 80 GLY B O 1
ATOM 3638 N N . LEU B 1 81 ? -4.531 24.562 19.391 1 97.12 81 LEU B N 1
ATOM 3639 C CA . LEU B 1 81 ? -3.537 23.703 20.016 1 97.12 81 LEU B CA 1
ATOM 3640 C C . LEU B 1 81 ? -3.939 23.344 21.438 1 97.12 81 LEU B C 1
ATOM 3642 O O . LEU B 1 81 ? -4.383 24.203 22.188 1 97.12 81 LEU B O 1
ATOM 3646 N N . PHE B 1 82 ? -3.729 22.094 21.797 1 94.81 82 PHE B N 1
ATOM 3647 C CA . PHE B 1 82 ? -4.102 21.656 23.141 1 94.81 82 PHE B CA 1
ATOM 3648 C C . PHE B 1 82 ? -2.975 21.906 24.125 1 94.81 82 PHE B C 1
ATOM 3650 O O . PHE B 1 82 ? -1.803 21.688 23.828 1 94.81 82 PHE B O 1
ATOM 3657 N N . VAL B 1 83 ? -3.352 22.391 25.281 1 93.62 83 VAL B N 1
ATOM 3658 C CA . VAL B 1 83 ? -2.494 22.344 26.469 1 93.62 83 VAL B CA 1
ATOM 3659 C C . VAL B 1 83 ? -3.135 21.469 27.531 1 93.62 83 VAL B C 1
ATOM 3661 O O . VAL B 1 83 ? -4.359 21.438 27.672 1 93.62 83 VAL B O 1
ATOM 3664 N N . SER B 1 84 ? -2.291 20.781 28.266 1 85.25 84 SER B N 1
ATOM 3665 C CA . SER B 1 84 ? -2.848 19.891 29.281 1 85.25 84 SER B CA 1
ATOM 3666 C C . SER B 1 84 ? -2.666 20.438 30.688 1 85.25 84 SER B C 1
ATOM 3668 O O . SER B 1 84 ? -3.348 20.016 31.625 1 85.25 84 SER B O 1
ATOM 3670 N N . SER B 1 85 ? -1.873 21.375 30.859 1 88.12 85 SER B N 1
ATOM 3671 C CA . SER B 1 85 ? -1.565 21.906 32.188 1 88.12 85 SER B CA 1
ATOM 3672 C C . SER B 1 85 ? -2.297 23.219 32.438 1 88.12 85 SER B C 1
ATOM 3674 O O . SER B 1 85 ? -2.24 24.125 31.609 1 88.12 85 SER B O 1
ATOM 3676 N N . GLN B 1 86 ? -2.887 23.266 33.531 1 88.88 86 GLN B N 1
ATOM 3677 C CA . GLN B 1 86 ? -3.5 24.516 33.938 1 88.88 86 GLN B CA 1
ATOM 3678 C C . GLN B 1 86 ? -2.455 25.625 34.062 1 88.88 86 GLN B C 1
ATOM 3680 O O . GLN B 1 86 ? -2.723 26.781 33.719 1 88.88 86 GLN B O 1
ATOM 3685 N N . LYS B 1 87 ? -1.403 25.219 34.562 1 91.31 87 LYS B N 1
ATOM 3686 C CA . LYS B 1 87 ? -0.302 26.172 34.688 1 91.31 87 LYS B CA 1
ATOM 3687 C C . LYS B 1 87 ? 0.055 26.781 33.344 1 91.31 87 LYS B C 1
ATOM 3689 O O . LYS B 1 87 ? 0.17 28 33.219 1 91.31 87 LYS B O 1
ATOM 3694 N N . ASP B 1 88 ? 0.162 26.016 32.344 1 92 88 ASP B N 1
ATOM 3695 C CA . ASP B 1 88 ? 0.488 26.484 31 1 92 88 ASP B CA 1
ATOM 3696 C C . ASP B 1 88 ? -0.61 27.391 30.453 1 92 88 ASP B C 1
ATOM 3698 O O . ASP B 1 88 ? -0.322 28.422 29.828 1 92 88 ASP B O 1
ATOM 3702 N N . PHE B 1 89 ? -1.811 26.969 30.719 1 93.44 89 PHE B N 1
ATOM 3703 C CA . PHE B 1 89 ? -2.943 27.75 30.219 1 93.44 89 PHE B CA 1
ATOM 3704 C C . PHE B 1 89 ? -2.957 29.141 30.859 1 93.44 89 PHE B C 1
ATOM 3706 O O . PHE B 1 89 ? -3.174 30.141 30.172 1 93.44 89 PHE B O 1
ATOM 3713 N N . ILE B 1 90 ? -2.656 29.219 32.125 1 91.81 90 ILE B N 1
ATOM 3714 C CA . ILE B 1 90 ? -2.617 30.484 32.844 1 91.81 90 ILE B CA 1
ATOM 3715 C C . ILE B 1 90 ? -1.468 31.344 32.312 1 91.81 90 ILE B C 1
ATOM 3717 O O . ILE B 1 90 ? -1.635 32.531 32.062 1 91.81 90 ILE B O 1
ATOM 3721 N N . GLU B 1 91 ? -0.336 30.75 32.094 1 92.69 91 GLU B N 1
ATOM 3722 C CA . GLU B 1 91 ? 0.841 31.484 31.625 1 92.69 91 GLU B CA 1
ATOM 3723 C C . GLU B 1 91 ? 0.594 32.125 30.266 1 92.69 91 GLU B C 1
ATOM 3725 O O . GLU B 1 91 ? 0.972 33.281 30.031 1 92.69 91 GLU B O 1
ATOM 3730 N N . ILE B 1 92 ? -0.007 31.344 29.422 1 93.06 92 ILE B N 1
ATOM 3731 C CA . ILE B 1 92 ? -0.242 31.859 28.078 1 93.06 92 ILE B CA 1
ATOM 3732 C C . ILE B 1 92 ? -1.277 32.969 28.125 1 93.06 92 ILE B C 1
ATOM 3734 O O . ILE B 1 92 ? -1.245 33.906 27.312 1 93.06 92 ILE B O 1
ATOM 3738 N N . SER B 1 93 ? -2.166 32.938 29.047 1 92.62 93 SER B N 1
ATOM 3739 C CA . SER B 1 93 ? -3.219 33.938 29.188 1 92.62 93 SER B CA 1
ATOM 3740 C C . SER B 1 93 ? -2.645 35.281 29.609 1 92.62 93 SER B C 1
ATOM 3742 O O . SER B 1 93 ? -3.299 36.312 29.453 1 92.62 93 SER B O 1
ATOM 3744 N N . LYS B 1 94 ? -1.425 35.281 30.031 1 93.31 94 LYS B N 1
ATOM 3745 C CA . LYS B 1 94 ? -0.8 36.5 30.531 1 93.31 94 LYS B CA 1
ATOM 3746 C C . LYS B 1 94 ? -0.035 37.219 29.422 1 93.31 94 LYS B C 1
ATOM 3748 O O . LYS B 1 94 ? 0.384 38.375 29.594 1 93.31 94 LYS B O 1
ATOM 3753 N N . ILE B 1 95 ? 0.14 36.531 28.438 1 93.19 95 ILE B N 1
ATOM 3754 C CA . ILE B 1 95 ? 0.902 37.125 27.344 1 93.19 95 ILE B CA 1
ATOM 3755 C C . ILE B 1 95 ? 0.188 38.375 26.812 1 93.19 95 ILE B C 1
ATOM 3757 O O . ILE B 1 95 ? -1.043 38.406 26.734 1 93.19 95 ILE B O 1
ATOM 3761 N N . LYS B 1 96 ? 1.022 39.281 26.312 1 90.69 96 LYS B N 1
ATOM 3762 C CA . LYS B 1 96 ? 0.482 40.531 25.781 1 90.69 96 LYS B CA 1
ATOM 3763 C C . LYS B 1 96 ? -0.384 40.25 24.547 1 90.69 96 LYS B C 1
ATOM 3765 O O . LYS B 1 96 ? -0.012 39.469 23.672 1 90.69 96 LYS B O 1
ATOM 3770 N N . ASN B 1 97 ? -1.58 40.812 24.5 1 91.5 97 ASN B N 1
ATOM 3771 C CA . ASN B 1 97 ? -2.52 40.781 23.391 1 91.5 97 ASN B CA 1
ATOM 3772 C C . ASN B 1 97 ? -3.227 39.438 23.281 1 91.5 97 ASN B C 1
ATOM 3774 O O . ASN B 1 97 ? -3.908 39.156 22.281 1 91.5 97 ASN B O 1
ATOM 3778 N N . ALA B 1 98 ? -2.965 38.625 24.297 1 95.75 98 ALA B N 1
ATOM 3779 C CA . ALA B 1 98 ? -3.756 37.375 24.344 1 95.75 98 ALA B CA 1
ATOM 3780 C C . ALA B 1 98 ? -5.23 37.688 24.594 1 95.75 98 ALA B C 1
ATOM 3782 O O . ALA B 1 98 ? -5.562 38.562 25.391 1 95.75 98 ALA B O 1
ATOM 3783 N N . VAL B 1 99 ? -6.129 37 23.875 1 96.5 99 VAL B N 1
ATOM 3784 C CA . VAL B 1 99 ? -7.562 37.219 24 1 96.5 99 VAL B CA 1
ATOM 3785 C C . VAL B 1 99 ? -8.234 35.969 24.562 1 96.5 99 VAL B C 1
ATOM 3787 O O . VAL B 1 99 ? -8.305 34.938 23.906 1 96.5 99 VAL B O 1
ATOM 3790 N N . PRO B 1 100 ? -8.781 36.062 25.75 1 94.25 100 PRO B N 1
ATOM 3791 C CA . PRO B 1 100 ? -9.453 34.906 26.328 1 94.25 100 PRO B CA 1
ATOM 3792 C C . PRO B 1 100 ? -10.805 34.625 25.688 1 94.25 100 PRO B C 1
ATOM 3794 O O . PRO B 1 100 ? -11.531 35.531 25.328 1 94.25 100 PRO B O 1
ATOM 3797 N N . ASN B 1 101 ? -11.031 33.344 25.484 1 93.69 101 ASN B N 1
ATOM 3798 C CA . ASN B 1 101 ? -12.328 32.844 25.062 1 93.69 101 ASN B CA 1
ATOM 3799 C C . ASN B 1 101 ? -12.859 31.797 26.047 1 93.69 101 ASN B C 1
ATOM 3801 O O . ASN B 1 101 ? -12.633 30.594 25.875 1 93.69 101 ASN B O 1
ATOM 3805 N N . PRO B 1 102 ? -13.664 32.219 26.969 1 90.69 102 PRO B N 1
ATOM 3806 C CA . PRO B 1 102 ? -14.07 31.312 28.047 1 90.69 102 PRO B CA 1
ATOM 3807 C C . PRO B 1 102 ? -14.891 30.125 27.547 1 90.69 102 PRO B C 1
ATOM 3809 O O . PRO B 1 102 ? -14.805 29.031 28.125 1 90.69 102 PRO B O 1
ATOM 3812 N N . SER B 1 103 ? -15.688 30.312 26.594 1 90.31 103 SER B N 1
ATOM 3813 C CA . SER B 1 103 ? -16.5 29.203 26.078 1 90.31 103 SER B CA 1
ATOM 3814 C C . SER B 1 103 ? -15.773 28.438 24.984 1 90.31 103 SER B C 1
ATOM 3816 O O . SER B 1 103 ? -16.188 27.344 24.609 1 90.31 103 SER B O 1
ATOM 3818 N N . GLY B 1 104 ? -14.711 29 24.531 1 91.31 104 GLY B N 1
ATOM 3819 C CA . GLY B 1 104 ? -13.984 28.406 23.422 1 91.31 104 GLY B CA 1
ATOM 3820 C C . GLY B 1 104 ? -14.672 28.609 22.078 1 91.31 104 GLY B C 1
ATOM 3821 O O . GLY B 1 104 ? -15.758 29.172 22.016 1 91.31 104 GLY B O 1
ATOM 3822 N N . ARG B 1 105 ? -14.016 28.094 21.062 1 90 105 ARG B N 1
ATOM 3823 C CA . ARG B 1 105 ? -14.508 28.266 19.688 1 90 105 ARG B CA 1
ATOM 3824 C C . ARG B 1 105 ? -15.766 27.438 19.453 1 90 105 ARG B C 1
ATOM 3826 O O . ARG B 1 105 ? -16.625 27.812 18.656 1 90 105 ARG B O 1
ATOM 3833 N N . PHE B 1 106 ? -15.805 26.312 20.203 1 89.81 106 PHE B N 1
ATOM 3834 C CA . PHE B 1 106 ? -16.891 25.391 19.906 1 89.81 106 PHE B CA 1
ATOM 3835 C C . PHE B 1 106 ? -17.75 25.141 21.141 1 89.81 106 PHE B C 1
ATOM 3837 O O . PHE B 1 106 ? -18.5 24.172 21.188 1 89.81 106 PHE B O 1
ATOM 3844 N N . GLY B 1 107 ? -17.672 25.953 22.203 1 80.25 107 GLY B N 1
ATOM 3845 C CA . GLY B 1 107 ? -18.562 25.969 23.344 1 80.25 107 GLY B CA 1
ATOM 3846 C C . GLY B 1 107 ? -18.188 24.969 24.422 1 80.25 107 GLY B C 1
ATOM 3847 O O . GLY B 1 107 ? -18.875 24.844 25.422 1 80.25 107 GLY B O 1
ATOM 3848 N N . ASN B 1 108 ? -17.047 24.312 24.359 1 76.69 108 ASN B N 1
ATOM 3849 C CA . ASN B 1 108 ? -16.859 23.219 25.297 1 76.69 108 ASN B CA 1
ATOM 3850 C C . ASN B 1 108 ? -15.461 23.203 25.891 1 76.69 108 ASN B C 1
ATOM 3852 O O . ASN B 1 108 ? -15.141 22.359 26.734 1 76.69 108 ASN B O 1
ATOM 3856 N N . ALA B 1 109 ? -14.656 24.156 25.547 1 86.5 109 ALA B N 1
ATOM 3857 C CA . ALA B 1 109 ? -13.289 24.172 26.047 1 86.5 109 ALA B CA 1
ATOM 3858 C C . ALA B 1 109 ? -12.703 25.578 26.031 1 86.5 109 ALA B C 1
ATOM 3860 O O . ALA B 1 109 ? -12.453 26.141 24.969 1 86.5 109 ALA B O 1
ATOM 3861 N N . PRO B 1 110 ? -12.484 26.141 27.172 1 92 110 PRO B N 1
ATOM 3862 C CA . PRO B 1 110 ? -11.906 27.484 27.188 1 92 110 PRO B CA 1
ATOM 3863 C C . PRO B 1 110 ? -10.617 27.578 26.359 1 92 110 PRO B C 1
ATOM 3865 O O . PRO B 1 11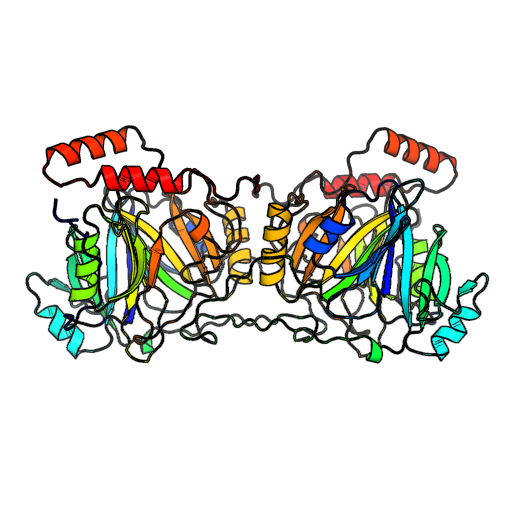0 ? -9.844 26.609 26.312 1 92 110 PRO B O 1
ATOM 3868 N N . SER B 1 111 ? -10.414 28.703 25.766 1 95.06 111 SER B N 1
ATOM 3869 C CA . SER B 1 111 ? -9.211 28.922 24.969 1 95.06 111 SER B CA 1
ATOM 3870 C C . SER B 1 111 ? -8.711 30.359 25.094 1 95.06 111 SER B C 1
ATOM 3872 O O . SER B 1 111 ? -9.414 31.219 25.609 1 95.06 111 SER B O 1
ATOM 3874 N N . VAL B 1 112 ? -7.48 30.547 24.812 1 96.44 112 VAL B N 1
ATOM 3875 C CA . VAL B 1 112 ? -6.84 31.859 24.672 1 96.44 112 VAL B CA 1
ATOM 3876 C C . VAL B 1 112 ? -6.27 32 23.266 1 96.44 112 VAL B C 1
ATOM 3878 O O . VAL B 1 112 ? -5.586 31.094 22.766 1 96.44 112 VAL B O 1
ATOM 3881 N N . THR B 1 113 ? -6.582 33.094 22.609 1 97.81 113 THR B N 1
ATOM 3882 C CA . THR B 1 113 ? -6.141 33.312 21.234 1 97.81 113 THR B CA 1
ATOM 3883 C C . THR B 1 113 ? -4.941 34.25 21.172 1 97.81 113 THR B C 1
ATOM 3885 O O . THR B 1 113 ? -4.961 35.312 21.781 1 97.81 113 THR B O 1
ATOM 3888 N N . LEU B 1 114 ? -3.896 33.812 20.562 1 97.69 114 LEU B N 1
ATOM 3889 C CA . LEU B 1 114 ? -2.773 34.625 20.125 1 97.69 114 LEU B CA 1
ATOM 3890 C C . LEU B 1 114 ? -2.736 34.75 18.609 1 97.69 114 LEU B C 1
ATOM 3892 O O . LEU B 1 114 ? -3.445 34.031 17.906 1 97.69 114 LEU B O 1
ATOM 3896 N N . ASN B 1 115 ? -2.025 35.688 18.094 1 97.81 115 ASN B N 1
ATOM 3897 C CA . ASN B 1 115 ? -1.77 35.812 16.672 1 97.81 115 ASN B CA 1
ATOM 3898 C C . ASN B 1 115 ? -0.302 35.531 16.344 1 97.81 115 ASN B C 1
ATOM 3900 O O . ASN B 1 115 ? 0.589 36.125 16.969 1 97.81 115 ASN B O 1
ATOM 3904 N N . ASP B 1 116 ? -0.091 34.688 15.422 1 97.62 116 ASP B N 1
ATOM 3905 C CA . ASP B 1 116 ? 1.301 34.469 15.039 1 97.62 116 ASP B CA 1
ATOM 3906 C C . ASP B 1 116 ? 1.846 35.656 14.266 1 97.62 116 ASP B C 1
ATOM 3908 O O . ASP B 1 116 ? 1.117 36.625 14 1 97.62 116 ASP B O 1
ATOM 3912 N N . PRO B 1 117 ? 3.141 35.656 13.906 1 97 117 PRO B N 1
ATOM 3913 C CA . PRO B 1 117 ? 3.746 36.844 13.289 1 97 117 PRO B CA 1
ATOM 3914 C C . PRO B 1 117 ? 3.078 37.219 11.977 1 97 117 PRO B C 1
ATOM 3916 O O . PRO B 1 117 ? 3.123 38.406 11.578 1 97 117 PRO B O 1
ATOM 3919 N N . SER B 1 118 ? 2.418 36.281 11.336 1 96.5 118 SER B N 1
ATOM 3920 C CA . SER B 1 118 ? 1.748 36.562 10.07 1 96.5 118 SER B CA 1
ATOM 3921 C C . SER B 1 118 ? 0.294 36.969 10.281 1 96.5 118 SER B C 1
ATOM 3923 O O . SER B 1 118 ? -0.432 37.219 9.328 1 96.5 118 SER B O 1
ATOM 3925 N N . GLY B 1 119 ? -0.109 36.938 11.469 1 97.06 119 GLY B N 1
ATOM 3926 C CA . GLY B 1 119 ? -1.449 37.375 11.789 1 97.06 119 GLY B CA 1
ATOM 3927 C C . GLY B 1 119 ? -2.461 36.25 11.898 1 97.06 119 GLY B C 1
ATOM 3928 O O . GLY B 1 119 ? -3.652 36.5 12.086 1 97.06 119 GLY B O 1
ATOM 3929 N N . LEU B 1 120 ? -2.1 35.094 11.805 1 97.88 120 LEU B N 1
ATOM 3930 C CA . LEU B 1 120 ? -3.01 33.969 11.93 1 97.88 120 LEU B CA 1
ATOM 3931 C C . LEU B 1 120 ? -3.406 33.75 13.391 1 97.88 120 LEU B C 1
ATOM 3933 O O . LEU B 1 120 ? -2.541 33.594 14.25 1 97.88 120 LEU B O 1
ATOM 3937 N N . PRO B 1 121 ? -4.719 33.719 13.664 1 98.19 121 PRO B N 1
ATOM 3938 C CA . PRO B 1 121 ? -5.152 33.406 15.023 1 98.19 121 PRO B CA 1
ATOM 3939 C C . PRO B 1 121 ? -4.809 31.969 15.43 1 98.19 121 PRO B C 1
ATOM 3941 O O . PRO B 1 121 ? -5.082 31.016 14.688 1 98.19 121 PRO B O 1
ATOM 3944 N N . VAL B 1 122 ? -4.203 31.781 16.625 1 98.38 122 VAL B N 1
ATOM 3945 C CA . VAL B 1 122 ? -3.869 30.484 17.203 1 98.38 122 VAL B CA 1
ATOM 3946 C C . VAL B 1 122 ? -4.512 30.375 18.594 1 98.38 122 VAL B C 1
ATOM 3948 O O . VAL B 1 122 ? -4.172 31.125 19.5 1 98.38 122 VAL B O 1
ATOM 3951 N N . ASP B 1 123 ? -5.43 29.438 18.688 1 97.12 123 ASP B N 1
ATOM 3952 C CA . ASP B 1 123 ? -6.121 29.188 19.953 1 97.12 123 ASP B CA 1
ATOM 3953 C C . ASP B 1 123 ? -5.375 28.156 20.781 1 97.12 123 ASP B C 1
ATOM 3955 O O . ASP B 1 123 ? -5.074 27.062 20.312 1 97.12 123 ASP B O 1
ATOM 3959 N N . VAL B 1 124 ? -5.078 28.484 21.969 1 96.94 124 VAL B N 1
ATOM 3960 C CA . VAL B 1 124 ? -4.613 27.516 22.938 1 96.94 124 VAL B CA 1
ATOM 3961 C C . VAL B 1 124 ? -5.797 27 23.75 1 96.94 124 VAL B C 1
ATOM 3963 O O . VAL B 1 124 ? -6.41 27.734 24.516 1 96.94 124 VAL B O 1
ATOM 3966 N N . VAL B 1 125 ? -6.074 25.766 23.594 1 95.25 125 VAL B N 1
ATOM 3967 C CA . VAL B 1 125 ? -7.281 25.156 24.141 1 95.25 125 VAL B CA 1
ATOM 3968 C C . VAL B 1 125 ? -6.93 24.328 25.375 1 95.25 125 VAL B C 1
ATOM 3970 O O . VAL B 1 125 ? -6.078 23.438 25.312 1 95.25 125 VAL B O 1
ATOM 3973 N N . TYR B 1 126 ? -7.617 24.703 26.516 1 91.88 126 TYR B N 1
ATOM 3974 C CA . TYR B 1 126 ? -7.422 23.906 27.719 1 91.88 126 TYR B CA 1
ATOM 3975 C C . TYR B 1 126 ? -8.391 22.734 27.766 1 91.88 126 TYR B C 1
ATOM 3977 O O . TYR B 1 126 ? -9.609 22.922 27.797 1 91.88 126 TYR B O 1
ATOM 3985 N N . LYS B 1 127 ? -7.898 21.672 27.547 1 76.19 127 LYS B N 1
ATOM 3986 C CA . LYS B 1 127 ? -8.742 20.469 27.594 1 76.19 127 LYS B CA 1
ATOM 3987 C C . LYS B 1 127 ? -8.031 19.328 28.328 1 76.19 127 LYS B C 1
ATOM 3989 O O . LYS B 1 127 ? -6.859 19.062 28.062 1 76.19 127 LYS B O 1
ATOM 3994 N N . HIS B 1 128 ? -8.789 18.828 29.359 1 60.22 128 HIS B N 1
ATOM 3995 C CA . HIS B 1 128 ? -8.266 17.625 30.016 1 60.22 128 HIS B CA 1
ATOM 3996 C C . HIS B 1 128 ? -8.305 16.422 29.078 1 60.22 128 HIS B C 1
ATOM 3998 O O . HIS B 1 128 ? -9.312 16.188 28.406 1 60.22 128 HIS B O 1
ATOM 4004 N N . GLN B 1 129 ? -7.195 15.977 28.453 1 55.03 129 GLN B N 1
ATOM 4005 C CA . GLN B 1 129 ? -6.906 14.984 27.422 1 55.03 129 GLN B CA 1
ATOM 4006 C C . GLN B 1 129 ? -7.895 13.82 27.5 1 55.03 129 GLN B C 1
ATOM 4008 O O . GLN B 1 129 ? -8.375 13.352 26.469 1 55.03 129 GLN B O 1
ATOM 4013 N N . VAL B 1 130 ? -8.164 13.227 28.703 1 50.22 130 VAL B N 1
ATOM 4014 C CA . VAL B 1 130 ? -8.797 11.93 28.906 1 50.22 130 VAL B CA 1
ATOM 4015 C C . VAL B 1 130 ? -10.227 11.961 28.375 1 50.22 130 VAL B C 1
ATOM 4017 O O . VAL B 1 130 ? -10.719 10.961 27.859 1 50.22 130 VAL B O 1
ATOM 4020 N N . ASP B 1 131 ? -10.859 13.039 28.344 1 54.03 131 ASP B N 1
ATOM 4021 C CA . ASP B 1 131 ? -12.312 13.016 28.172 1 54.03 131 ASP B CA 1
ATOM 4022 C C . ASP B 1 131 ? -12.68 12.891 26.703 1 54.03 131 ASP B C 1
ATOM 4024 O O . ASP B 1 131 ? -13.836 12.602 26.375 1 54.03 131 ASP B O 1
ATOM 4028 N N . LEU B 1 132 ? -11.711 12.828 25.844 1 55.91 132 LEU B N 1
ATOM 4029 C CA . LEU B 1 132 ? -12.195 13.023 24.484 1 55.91 132 LEU B CA 1
ATOM 4030 C C . LEU B 1 132 ? -11.758 11.875 23.578 1 55.91 132 LEU B C 1
ATOM 4032 O O . LEU B 1 132 ? -12.195 11.781 22.422 1 55.91 132 LEU B O 1
ATOM 4036 N N . GLU B 1 133 ? -11.188 10.859 24.312 1 64.12 133 GLU B N 1
ATOM 4037 C CA . GLU B 1 133 ? -10.664 9.844 23.406 1 64.12 133 GLU B CA 1
ATOM 4038 C C . GLU B 1 133 ? -11.602 8.641 23.328 1 64.12 133 GLU B C 1
ATOM 4040 O O . GLU B 1 133 ? -12.141 8.203 24.344 1 64.12 133 GLU B O 1
ATOM 4045 N N . HIS B 1 134 ? -12.086 8.367 22.172 1 69.06 134 HIS B N 1
ATOM 4046 C CA . HIS B 1 134 ? -12.797 7.137 21.828 1 69.06 134 HIS B CA 1
ATOM 4047 C C . HIS B 1 134 ? -11.883 6.152 21.109 1 69.06 134 HIS B C 1
ATOM 4049 O O . HIS B 1 134 ? -11.727 6.219 19.891 1 69.06 134 HIS B O 1
ATOM 4055 N N . PRO B 1 135 ? -11.297 5.355 21.969 1 67.12 135 PRO B N 1
ATOM 4056 C CA . PRO B 1 135 ? -10.406 4.434 21.266 1 67.12 135 PRO B CA 1
ATOM 4057 C C . PRO B 1 135 ? -11.133 3.627 20.188 1 67.12 135 PRO B C 1
ATOM 4059 O O . PRO B 1 135 ? -12.242 3.137 20.422 1 67.12 135 PRO B O 1
ATOM 4062 N N . PHE B 1 136 ? -10.734 3.838 19.078 1 72.44 136 PHE B N 1
ATOM 4063 C CA . PHE B 1 136 ? -11.258 3.156 17.906 1 72.44 136 PHE B CA 1
ATOM 4064 C C . PHE B 1 136 ? -10.156 2.389 17.188 1 72.44 136 PHE B C 1
ATOM 4066 O O . PHE B 1 136 ? -9.078 2.93 16.938 1 72.44 136 PHE B O 1
ATOM 4073 N N . GLU B 1 137 ? -10.266 1.044 17.219 1 72.75 137 GLU B N 1
ATOM 4074 C CA . GLU B 1 137 ? -9.289 0.241 16.484 1 72.75 137 GLU B CA 1
ATOM 4075 C C . GLU B 1 137 ? -9.969 -0.649 15.445 1 72.75 137 GLU B C 1
ATOM 4077 O O . GLU B 1 137 ? -11.031 -1.219 15.711 1 72.75 137 GLU B O 1
ATOM 4082 N N . ILE B 1 138 ? -9.398 -0.514 14.312 1 78.62 138 ILE B N 1
ATOM 4083 C CA . ILE B 1 138 ? -9.805 -1.478 13.297 1 78.62 138 ILE B CA 1
ATOM 4084 C C . ILE B 1 138 ? -8.961 -2.742 13.414 1 78.62 138 ILE B C 1
ATOM 4086 O O . ILE B 1 138 ? -7.738 -2.693 13.273 1 78.62 138 ILE B O 1
ATOM 4090 N N . LYS B 1 139 ? -9.602 -3.773 13.727 1 81.19 139 LYS B N 1
ATOM 4091 C CA . LYS B 1 139 ? -8.875 -5.027 13.891 1 81.19 139 LYS B CA 1
ATOM 4092 C C . LYS B 1 139 ? -8.711 -5.754 12.562 1 81.19 139 LYS B C 1
ATOM 4094 O O . LYS B 1 139 ? -9.688 -6.219 11.977 1 81.19 139 LYS B O 1
ATOM 4099 N N . ARG B 1 140 ? -7.535 -5.656 11.992 1 88.38 140 ARG B N 1
ATOM 4100 C CA . ARG B 1 140 ? -7.176 -6.398 10.789 1 88.38 140 ARG B CA 1
ATOM 4101 C C . ARG B 1 140 ? -6.008 -7.34 11.055 1 88.38 140 ARG B C 1
ATOM 4103 O O . ARG B 1 140 ? -5.047 -6.973 11.734 1 88.38 140 ARG B O 1
ATOM 4110 N N . GLU B 1 141 ? -6.211 -8.547 10.609 1 91.88 141 GLU B N 1
ATOM 4111 C CA . GLU B 1 141 ? -5.129 -9.523 10.711 1 91.88 141 GLU B CA 1
ATOM 4112 C C . GLU B 1 141 ? -4.418 -9.703 9.375 1 91.88 141 GLU B C 1
ATOM 4114 O O . GLU B 1 141 ? -5.066 -9.797 8.328 1 91.88 141 GLU B O 1
ATOM 4119 N N . TRP B 1 142 ? -3.137 -9.695 9.406 1 92.62 142 TRP B N 1
ATOM 4120 C CA . TRP B 1 142 ? -2.322 -9.836 8.203 1 92.62 142 TRP B CA 1
ATOM 4121 C C . TRP B 1 142 ? -1.625 -11.195 8.172 1 92.62 142 TRP B C 1
ATOM 4123 O O . TRP B 1 142 ? -1.064 -11.633 9.18 1 92.62 142 TRP B O 1
ATOM 4133 N N . ASN B 1 143 ? -1.726 -11.812 7.051 1 95.94 143 ASN B N 1
ATOM 4134 C CA . ASN B 1 143 ? -0.939 -13.023 6.848 1 95.94 143 ASN B CA 1
ATOM 4135 C C . ASN B 1 143 ? 0.429 -12.711 6.25 1 95.94 143 ASN B C 1
ATOM 4137 O O . ASN B 1 143 ? 0.545 -11.859 5.367 1 95.94 143 ASN B O 1
ATOM 4141 N N . LYS B 1 144 ? 1.412 -13.367 6.801 1 91.94 144 LYS B N 1
ATOM 4142 C CA . LYS B 1 144 ? 2.789 -13.32 6.316 1 91.94 144 LYS B CA 1
ATOM 4143 C C . LYS B 1 144 ? 3.279 -14.711 5.922 1 91.94 144 LYS B C 1
ATOM 4145 O O . LYS B 1 144 ? 2.654 -15.711 6.266 1 91.94 144 LYS B O 1
ATOM 4150 N N . PRO B 1 145 ? 4.375 -14.734 5.203 1 90.12 145 PRO B N 1
ATOM 4151 C CA . PRO B 1 145 ? 4.875 -16.047 4.797 1 90.12 145 PRO B CA 1
ATOM 4152 C C . PRO B 1 145 ? 5.102 -16.984 5.98 1 90.12 145 PRO B C 1
ATOM 4154 O O . PRO B 1 145 ? 4.785 -18.172 5.898 1 90.12 145 PRO B O 1
ATOM 4157 N N . HIS B 1 146 ? 5.488 -16.484 7.133 1 86.88 146 HIS B N 1
ATOM 4158 C CA . HIS B 1 146 ? 5.879 -17.344 8.242 1 86.88 146 HIS B CA 1
ATOM 4159 C C . HIS B 1 146 ? 4.879 -17.266 9.383 1 86.88 146 HIS B C 1
ATOM 4161 O O . HIS B 1 146 ? 5.078 -17.875 10.438 1 86.88 146 HIS B O 1
ATOM 4167 N N . LEU B 1 147 ? 3.91 -16.469 9.203 1 88.38 147 LEU B N 1
ATOM 4168 C 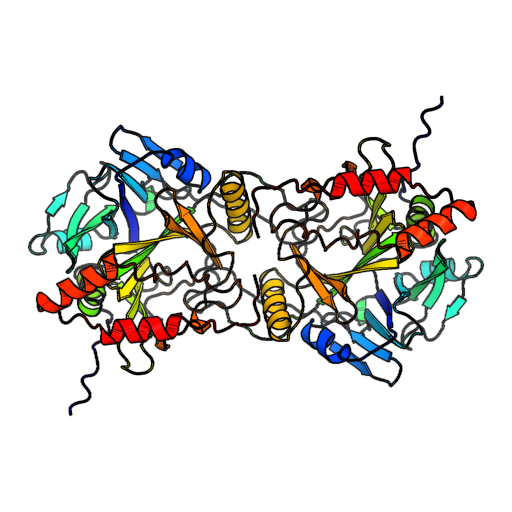CA . LEU B 1 147 ? 2.943 -16.281 10.273 1 88.38 147 LEU B CA 1
ATOM 4169 C C . LEU B 1 147 ? 1.538 -16.094 9.719 1 88.38 147 LEU B C 1
ATOM 4171 O O . LEU B 1 147 ? 1.241 -15.062 9.102 1 88.38 147 LEU B O 1
ATOM 4175 N N . THR B 1 148 ? 0.72 -17.094 9.969 1 93.69 148 THR B N 1
ATOM 4176 C CA . THR B 1 148 ? -0.677 -16.984 9.555 1 93.69 148 THR B CA 1
ATOM 4177 C C . THR B 1 148 ? -1.562 -16.625 10.742 1 93.69 148 THR B C 1
ATOM 4179 O O . THR B 1 148 ? -1.638 -17.359 11.727 1 93.69 148 THR B O 1
ATOM 4182 N N . LYS B 1 149 ? -2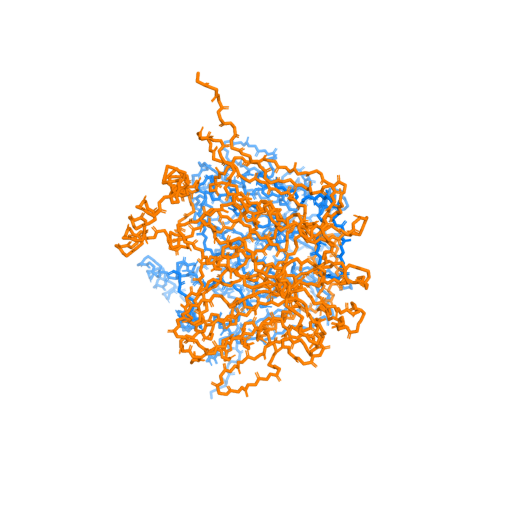.209 -15.523 10.68 1 94.31 149 LYS B N 1
ATOM 4183 C CA . LYS B 1 149 ? -3.127 -15.078 11.727 1 94.31 149 LYS B CA 1
ATOM 4184 C C . LYS B 1 149 ? -4.578 -15.18 11.258 1 94.31 149 LYS B C 1
ATOM 4186 O O . LYS B 1 149 ? -5.461 -15.539 12.039 1 94.31 149 LYS B O 1
ATOM 4191 N N . ARG B 1 150 ? -4.781 -14.906 10.055 1 96.19 150 ARG B N 1
ATOM 4192 C CA . ARG B 1 150 ? -6.102 -15.008 9.438 1 96.19 150 ARG B CA 1
ATOM 4193 C C . ARG B 1 150 ? -6.309 -16.391 8.812 1 96.19 150 ARG B C 1
ATOM 4195 O O . ARG B 1 150 ? -5.832 -16.641 7.711 1 96.19 150 ARG B O 1
ATOM 4202 N N . ILE B 1 151 ? -7.082 -17.219 9.508 1 97.44 151 ILE B N 1
ATOM 4203 C CA . ILE B 1 151 ? -7.195 -18.641 9.164 1 97.44 151 ILE B CA 1
ATOM 4204 C C . ILE B 1 151 ? -8.562 -18.906 8.547 1 97.44 151 ILE B C 1
ATOM 4206 O O . ILE B 1 151 ? -9.594 -18.609 9.156 1 97.44 151 ILE B O 1
ATOM 4210 N N . ASN B 1 152 ? -8.57 -19.391 7.352 1 98.06 152 ASN B N 1
ATOM 4211 C CA . ASN B 1 152 ? -9.75 -19.922 6.684 1 98.06 152 ASN B CA 1
ATOM 4212 C C . ASN B 1 152 ? -10.789 -18.844 6.414 1 98.06 152 ASN B C 1
ATOM 4214 O O . ASN B 1 152 ? -11.977 -19.141 6.254 1 98.06 152 ASN B O 1
ATOM 4218 N N . ILE B 1 153 ? -10.344 -17.625 6.484 1 95.44 153 ILE B N 1
ATOM 4219 C CA . ILE B 1 153 ? -11.227 -16.516 6.156 1 95.44 153 ILE B CA 1
ATOM 4220 C C . ILE B 1 153 ? -10.461 -15.484 5.316 1 95.44 153 ILE B C 1
ATOM 4222 O O . ILE B 1 153 ? -9.273 -15.242 5.547 1 95.44 153 ILE B O 1
ATOM 4226 N N . PRO B 1 154 ? -11.133 -14.914 4.359 1 94.88 154 PRO B N 1
ATOM 4227 C CA . PRO B 1 154 ? -10.477 -13.875 3.564 1 94.88 154 PRO B CA 1
ATOM 4228 C C . PRO B 1 154 ? -10.297 -12.57 4.336 1 94.88 154 PRO B C 1
ATOM 4230 O O . PRO B 1 154 ? -10.898 -12.383 5.398 1 94.88 154 PRO B O 1
ATOM 4233 N N . GLN B 1 155 ? -9.375 -11.742 3.844 1 93.81 155 GLN B N 1
ATOM 4234 C CA . GLN B 1 155 ? -9.383 -10.359 4.312 1 93.81 155 GLN B CA 1
ATOM 4235 C C . GLN B 1 155 ? -10.695 -9.664 3.949 1 93.81 155 GLN B C 1
ATOM 4237 O O . GLN B 1 155 ? -11.109 -9.688 2.791 1 93.81 155 GLN B O 1
ATOM 4242 N N . PRO B 1 156 ? -11.336 -9.141 4.887 1 86.75 156 PRO B N 1
ATOM 4243 C CA . PRO B 1 156 ? -12.641 -8.531 4.598 1 86.75 156 PRO B CA 1
ATOM 4244 C C . PRO B 1 156 ? -12.547 -7.402 3.574 1 86.75 156 PRO B C 1
ATOM 4246 O O . PRO B 1 156 ? -11.664 -6.547 3.674 1 86.75 156 PRO B O 1
ATOM 4249 N N . ALA B 1 157 ? -13.414 -7.551 2.582 1 85.25 157 ALA B N 1
ATOM 4250 C CA . ALA B 1 157 ? -13.562 -6.449 1.636 1 85.25 157 ALA B CA 1
ATOM 4251 C C . ALA B 1 157 ? -14.523 -5.391 2.18 1 85.25 157 ALA B C 1
ATOM 4253 O O . ALA B 1 157 ? -15.727 -5.633 2.295 1 85.25 157 ALA B O 1
ATOM 4254 N N . GLU B 1 158 ? -13.977 -4.324 2.645 1 83.75 158 GLU B N 1
ATOM 4255 C CA . GLU B 1 158 ? -14.797 -3.262 3.213 1 83.75 158 GLU B CA 1
ATOM 4256 C C . GLU B 1 158 ? -14.953 -2.1 2.236 1 83.75 158 GLU B C 1
ATOM 4258 O O . GLU B 1 158 ? -13.992 -1.709 1.573 1 83.75 158 GLU B O 1
ATOM 4263 N N . PHE B 1 159 ? -16.172 -1.719 2.088 1 86.38 159 PHE B N 1
ATOM 4264 C CA . PHE B 1 159 ? -16.484 -0.574 1.238 1 86.38 159 PHE B CA 1
ATOM 4265 C C . PHE B 1 159 ? -17.016 0.588 2.068 1 86.38 159 PHE B C 1
ATOM 4267 O O . PHE B 1 159 ? -17.688 0.378 3.084 1 86.38 159 PHE B O 1
ATOM 4274 N N . GLY B 1 160 ? -16.703 1.819 1.595 1 93.12 160 GLY B N 1
ATOM 4275 C CA . GLY B 1 160 ? -17.125 3.012 2.311 1 93.12 160 GLY B CA 1
ATOM 4276 C C . GLY B 1 160 ? -15.977 3.949 2.646 1 93.12 160 GLY B C 1
ATOM 4277 O O . GLY B 1 160 ? -14.836 3.703 2.26 1 93.12 160 GLY B O 1
ATOM 4278 N N . PRO B 1 161 ? -16.359 4.996 3.365 1 96.88 161 PRO B N 1
ATOM 4279 C CA . PRO B 1 161 ? -15.312 5.957 3.721 1 96.88 161 PRO B CA 1
ATOM 4280 C C . PRO B 1 161 ? -14.32 5.391 4.73 1 96.88 161 PRO B C 1
ATOM 4282 O O . PRO B 1 161 ? -14.648 4.48 5.492 1 96.88 161 PRO B O 1
ATOM 4285 N N . ALA B 1 162 ? -13.133 5.895 4.637 1 96.75 162 ALA B N 1
ATOM 4286 C CA . ALA B 1 162 ? -12.18 5.598 5.703 1 96.75 162 ALA B CA 1
ATOM 4287 C C . ALA B 1 162 ? -12.703 6.082 7.055 1 96.75 162 ALA B C 1
ATOM 4289 O O . ALA B 1 162 ? -13.641 6.883 7.113 1 96.75 162 ALA B O 1
ATOM 4290 N N . LYS B 1 163 ? -12.148 5.586 8.062 1 96.5 163 LYS B N 1
ATOM 4291 C CA . LYS B 1 163 ? -12.438 6.078 9.406 1 96.5 163 LYS B CA 1
ATOM 4292 C C . LYS B 1 163 ? -11.273 6.91 9.945 1 96.5 163 LYS B C 1
ATOM 4294 O O . LYS B 1 163 ? -10.297 6.363 10.461 1 96.5 163 LYS B O 1
ATOM 4299 N N . VAL B 1 164 ? -11.422 8.203 9.859 1 97.5 164 VAL B N 1
ATOM 4300 C CA . VAL B 1 164 ? -10.383 9.117 10.312 1 97.5 164 VAL B CA 1
ATOM 4301 C C . VAL B 1 164 ? -10.273 9.062 11.836 1 97.5 164 VAL B C 1
ATOM 4303 O O . VAL B 1 164 ? -11.266 9.25 12.547 1 97.5 164 VAL B O 1
ATOM 4306 N N . ILE B 1 165 ? -9.133 8.914 12.32 1 96.5 165 ILE B N 1
ATOM 4307 C CA . ILE B 1 165 ? -8.945 8.742 13.758 1 96.5 165 ILE B CA 1
ATOM 4308 C C . ILE B 1 165 ? -8.656 10.094 14.414 1 96.5 165 ILE B C 1
ATOM 4310 O O . ILE B 1 165 ? -9.141 10.375 15.508 1 96.5 165 ILE B O 1
ATOM 4314 N N . ARG B 1 166 ? -7.859 10.922 13.711 1 95.81 166 ARG B N 1
ATOM 4315 C CA . ARG B 1 166 ? -7.555 12.242 14.266 1 95.81 166 ARG B CA 1
ATOM 4316 C C . ARG B 1 166 ? -6.914 13.141 13.219 1 95.81 166 ARG B C 1
ATOM 4318 O O . ARG B 1 166 ? -6.395 12.664 12.211 1 95.81 166 ARG B O 1
ATOM 4325 N N . LEU B 1 167 ? -7.008 14.469 13.508 1 97.94 167 LEU B N 1
ATOM 4326 C CA . LEU B 1 167 ? -6.16 15.438 12.828 1 97.94 167 LEU B CA 1
ATOM 4327 C C . LEU B 1 167 ? -4.707 15.297 13.273 1 97.94 167 LEU B C 1
ATOM 4329 O O . LEU B 1 167 ? -4.414 15.359 14.477 1 97.94 167 LEU B O 1
ATOM 4333 N N . GLY B 1 168 ? -3.816 15.109 12.297 1 98.31 168 GLY B N 1
ATOM 4334 C CA . GLY B 1 168 ? -2.436 14.828 12.648 1 98.31 168 GLY B CA 1
ATOM 4335 C C . GLY B 1 168 ? -1.532 16.047 12.555 1 98.31 168 GLY B C 1
ATOM 4336 O O . GLY B 1 168 ? -0.735 16.297 13.453 1 98.31 168 GLY B O 1
ATOM 4337 N N . HIS B 1 169 ? -1.632 16.719 11.398 1 98.81 169 HIS B N 1
ATOM 4338 C CA . HIS B 1 169 ? -0.767 17.891 11.273 1 98.81 169 HIS B CA 1
ATOM 4339 C C . HIS B 1 169 ? -1.31 18.875 10.242 1 98.81 169 HIS B C 1
ATOM 4341 O O . HIS B 1 169 ? -2.223 18.547 9.484 1 98.81 169 HIS B O 1
ATOM 4347 N N . ALA B 1 170 ? -0.747 20.062 10.312 1 98.81 170 ALA B N 1
ATOM 4348 C CA . ALA B 1 170 ? -1.035 21.125 9.352 1 98.81 170 ALA B CA 1
ATOM 4349 C C . ALA B 1 170 ? 0.253 21.75 8.828 1 98.81 170 ALA B C 1
ATOM 4351 O O . ALA B 1 170 ? 1.214 21.938 9.578 1 98.81 170 ALA B O 1
ATOM 4352 N N . VAL B 1 171 ? 0.231 22.062 7.559 1 98.44 171 VAL B N 1
ATOM 4353 C CA . VAL B 1 171 ? 1.383 22.672 6.906 1 98.44 171 VAL B CA 1
ATOM 4354 C C . VAL B 1 171 ? 1.032 24.094 6.465 1 98.44 171 VAL B C 1
ATOM 4356 O O . VAL B 1 171 ? 0.065 24.297 5.727 1 98.44 171 VAL B O 1
ATOM 4359 N N . PHE B 1 172 ? 1.85 25.031 6.867 1 97.81 172 PHE B N 1
ATOM 4360 C CA . PHE B 1 172 ? 1.635 26.438 6.547 1 97.81 172 PHE B CA 1
ATOM 4361 C C . PHE B 1 172 ? 2.787 26.984 5.715 1 97.81 172 PHE B C 1
ATOM 4363 O O . PHE B 1 172 ? 3.955 26.75 6.023 1 97.81 172 PHE B O 1
ATOM 4370 N N . LEU B 1 173 ? 2.404 27.703 4.723 1 94.38 173 LEU B N 1
ATOM 4371 C CA . LEU B 1 173 ? 3.369 28.531 4.008 1 94.38 173 LEU B CA 1
ATOM 4372 C C . LEU B 1 173 ? 3.453 29.922 4.625 1 94.38 173 LEU B C 1
ATOM 4374 O O . LEU B 1 173 ? 2.428 30.516 4.977 1 94.38 173 LEU B O 1
ATOM 4378 N N . LYS B 1 174 ? 4.668 30.328 4.746 1 94.69 174 LYS B N 1
ATOM 4379 C CA . LYS B 1 174 ? 4.891 31.625 5.355 1 94.69 174 LYS B CA 1
ATOM 4380 C C . LYS B 1 174 ? 5.941 32.438 4.582 1 94.69 174 LYS B C 1
ATOM 4382 O O . LYS B 1 174 ? 6.984 31.891 4.207 1 94.69 174 LYS B O 1
ATOM 4387 N N . GLN B 1 175 ? 5.652 33.656 4.387 1 90.62 175 GLN B N 1
ATOM 4388 C CA . GLN B 1 175 ? 6.641 34.562 3.783 1 90.62 175 GLN B CA 1
ATOM 4389 C C . GLN B 1 175 ? 7.816 34.781 4.727 1 90.62 175 GLN B C 1
ATOM 4391 O O . GLN B 1 175 ? 8.969 34.781 4.297 1 90.62 175 GLN B O 1
ATOM 4396 N N . GLU B 1 176 ? 7.5 35.031 5.965 1 93.06 176 GLU B N 1
ATOM 4397 C CA . GLU B 1 176 ? 8.523 35.156 7 1 93.06 176 GLU B CA 1
ATOM 4398 C C . GLU B 1 176 ? 8.742 33.844 7.734 1 93.06 176 GLU B C 1
ATOM 4400 O O . GLU B 1 176 ? 8.336 33.688 8.891 1 93.06 176 GLU B O 1
ATOM 4405 N N . PHE B 1 177 ? 9.523 33.031 7.148 1 93.62 177 PHE B N 1
ATOM 4406 C CA . PHE B 1 177 ? 9.688 31.641 7.578 1 93.62 177 PHE B CA 1
ATOM 4407 C C . PHE B 1 177 ? 10.25 31.578 8.992 1 93.62 177 PHE B C 1
ATOM 4409 O O . PHE B 1 177 ? 9.617 31.031 9.898 1 93.62 177 PHE B O 1
ATOM 4416 N N . PHE B 1 178 ? 11.398 32.125 9.195 1 95.94 178 PHE B N 1
ATOM 4417 C CA . PHE B 1 178 ? 12.102 31.984 10.469 1 95.94 178 PHE B CA 1
ATOM 4418 C C . PHE B 1 178 ? 11.281 32.562 11.617 1 95.94 178 PHE B C 1
ATOM 4420 O O . PHE B 1 178 ? 11.109 31.891 12.648 1 95.94 178 PHE B O 1
ATOM 4427 N N . GLU B 1 179 ? 10.727 33.75 11.422 1 97.06 179 GLU B N 1
ATOM 4428 C CA . GLU B 1 179 ? 9.977 34.438 12.477 1 97.06 179 GLU B CA 1
ATOM 4429 C C . GLU B 1 179 ? 8.773 33.594 12.914 1 97.06 179 GLU B C 1
ATOM 4431 O O . GLU B 1 179 ? 8.461 33.531 14.102 1 97.06 179 GLU B O 1
ATOM 4436 N N . ASN B 1 180 ? 8.164 33 11.945 1 97.88 180 ASN B N 1
ATOM 4437 C CA . ASN B 1 180 ? 7 32.188 12.273 1 97.88 180 ASN B CA 1
ATOM 4438 C C . ASN B 1 180 ? 7.402 30.891 12.938 1 97.88 180 ASN B C 1
ATOM 4440 O O . ASN B 1 180 ? 6.871 30.531 13.992 1 97.88 180 ASN B O 1
ATOM 4444 N N . ALA B 1 181 ? 8.359 30.203 12.398 1 98.56 181 ALA B N 1
ATOM 4445 C CA . ALA B 1 181 ? 8.773 28.922 12.961 1 98.56 181 ALA B CA 1
ATOM 4446 C C . ALA B 1 181 ? 9.266 29.078 14.398 1 98.56 181 ALA B C 1
ATOM 4448 O O . ALA B 1 181 ? 8.875 28.328 15.289 1 98.56 181 ALA B O 1
ATOM 4449 N N . GLN B 1 182 ? 10.078 30.062 14.57 1 98.62 182 GLN B N 1
ATOM 4450 C CA . GLN B 1 182 ? 10.625 30.281 15.906 1 98.62 182 GLN B CA 1
ATOM 4451 C C . GLN B 1 182 ? 9.547 30.703 16.891 1 98.62 182 GLN B C 1
ATOM 4453 O O . GLN B 1 182 ? 9.594 30.359 18.062 1 98.62 182 GLN B O 1
ATOM 4458 N N . TRP B 1 183 ? 8.617 31.484 16.391 1 98.25 183 TRP B N 1
ATOM 4459 C CA . TRP B 1 183 ? 7.516 31.922 17.234 1 98.25 183 TRP B CA 1
ATOM 4460 C C . TRP B 1 183 ? 6.766 30.734 17.812 1 98.25 183 TRP B C 1
ATOM 4462 O O . TRP B 1 183 ? 6.426 30.719 19 1 98.25 183 TRP B O 1
ATOM 4472 N N . TYR B 1 184 ? 6.488 29.719 17.094 1 98.69 184 TYR B N 1
ATOM 4473 C CA . TYR B 1 184 ? 5.805 28.516 17.562 1 98.69 184 TYR B CA 1
ATOM 4474 C C . TYR B 1 184 ? 6.656 27.766 18.594 1 98.69 184 TYR B C 1
ATOM 4476 O O . TYR B 1 184 ? 6.129 27.172 19.531 1 98.69 184 TYR B O 1
ATOM 4484 N N . CYS B 1 185 ? 7.977 27.812 18.375 1 98.69 185 CYS B N 1
ATOM 4485 C CA . CYS B 1 185 ? 8.875 27.219 19.359 1 98.69 185 CYS B CA 1
ATOM 4486 C C . CYS B 1 185 ? 8.867 28.016 20.656 1 98.69 185 CYS B C 1
ATOM 4488 O O . CYS B 1 185 ? 8.773 27.438 21.75 1 98.69 185 CYS B O 1
ATOM 4490 N N . ASP B 1 186 ? 8.859 29.281 20.531 1 97.88 186 ASP B N 1
ATOM 4491 C CA . ASP B 1 186 ? 9.008 30.156 21.672 1 97.88 186 ASP B CA 1
ATOM 4492 C C . ASP B 1 186 ? 7.723 30.203 22.5 1 97.88 186 ASP B C 1
ATOM 4494 O O . ASP B 1 186 ? 7.773 30.281 23.734 1 97.88 186 ASP B O 1
ATOM 4498 N N . HIS B 1 187 ? 6.605 30.125 21.891 1 97.19 187 HIS B N 1
ATOM 4499 C CA . HIS B 1 187 ? 5.363 30.328 22.625 1 97.19 187 HIS B CA 1
ATOM 4500 C C . HIS B 1 187 ? 4.738 28.984 23.016 1 97.19 187 HIS B C 1
ATOM 4502 O O . HIS B 1 187 ? 4.094 28.891 24.062 1 97.19 187 HIS B O 1
ATOM 4508 N N . PHE B 1 188 ? 4.938 27.984 22.156 1 97.75 188 PHE B N 1
ATOM 4509 C CA . PHE B 1 188 ? 4.156 26.766 22.375 1 97.75 188 PHE B CA 1
ATOM 4510 C C . PHE B 1 188 ? 5.066 25.578 22.656 1 97.75 188 PHE B C 1
ATOM 4512 O O . PHE B 1 188 ? 4.594 24.453 22.844 1 97.75 188 PHE B O 1
ATOM 4519 N N . GLY B 1 189 ? 6.363 25.766 22.594 1 98.06 189 GLY B N 1
ATOM 4520 C CA . GLY B 1 189 ? 7.316 24.75 23.016 1 98.06 189 GLY B CA 1
ATOM 4521 C C . GLY B 1 189 ? 7.586 23.719 21.938 1 98.06 189 GLY B C 1
ATOM 4522 O O . GLY B 1 189 ? 8.062 22.625 22.234 1 98.06 189 GLY B O 1
ATOM 4523 N N . PHE B 1 190 ? 7.289 23.984 20.734 1 98.75 190 PHE B N 1
ATOM 4524 C CA . PHE B 1 190 ? 7.57 23.031 19.656 1 98.75 190 PHE B CA 1
ATOM 4525 C C . PHE B 1 190 ? 9.07 22.797 19.531 1 98.75 190 PHE B C 1
ATOM 4527 O O . PHE B 1 190 ? 9.875 23.688 19.828 1 98.75 190 PHE B O 1
ATOM 4534 N N . ILE B 1 191 ? 9.422 21.594 19.078 1 98.88 191 ILE B N 1
ATOM 4535 C CA . ILE B 1 191 ? 10.789 21.203 18.766 1 98.88 191 ILE B CA 1
ATOM 4536 C C . ILE B 1 191 ? 10.906 20.875 17.281 1 98.88 191 ILE B C 1
ATOM 4538 O O . ILE B 1 191 ? 10.148 20.047 16.75 1 98.88 191 ILE B O 1
ATOM 4542 N N . PRO B 1 192 ? 11.812 21.547 16.578 1 98.81 192 PRO B N 1
ATOM 4543 C CA . PRO B 1 192 ? 12.039 21.094 15.211 1 98.81 192 PRO B CA 1
ATOM 4544 C C . PRO B 1 192 ? 12.57 19.656 15.148 1 98.81 192 PRO B C 1
ATOM 4546 O O . PRO B 1 192 ? 13.648 19.375 15.664 1 98.81 192 PRO B O 1
ATOM 4549 N N . SER B 1 193 ? 11.812 18.766 14.516 1 98.62 193 SER B N 1
ATOM 4550 C CA . SER B 1 193 ? 12.297 17.406 14.25 1 98.62 193 SER B CA 1
ATOM 4551 C C . SER B 1 193 ? 13.297 17.391 13.102 1 98.62 193 SER B C 1
ATOM 4553 O O . SER B 1 193 ? 14.383 16.828 13.227 1 98.62 193 SER B O 1
ATOM 4555 N N . ASP B 1 194 ? 12.891 18.016 12.016 1 97.69 194 ASP B N 1
ATOM 4556 C CA . ASP B 1 194 ? 13.719 18.141 10.82 1 97.69 194 ASP B CA 1
ATOM 4557 C C . ASP B 1 194 ? 13.633 19.547 10.242 1 97.69 194 ASP B C 1
ATOM 4559 O O . ASP B 1 194 ? 12.578 20.188 10.289 1 97.69 194 ASP B O 1
ATOM 4563 N N . ILE B 1 195 ? 14.719 20.016 9.75 1 97.25 195 ILE B N 1
ATOM 4564 C CA . ILE B 1 195 ? 14.797 21.266 9.016 1 97.25 195 ILE B CA 1
ATOM 4565 C C . ILE B 1 195 ? 15.414 21.016 7.641 1 97.25 195 ILE B C 1
ATOM 4567 O O . ILE B 1 195 ? 16.438 20.344 7.527 1 97.25 195 ILE B O 1
ATOM 4571 N N . GLN B 1 196 ? 14.719 21.469 6.688 1 94.38 196 GLN B N 1
ATOM 4572 C CA . GLN B 1 196 ? 15.273 21.391 5.34 1 94.38 196 GLN B CA 1
ATOM 4573 C C . GLN B 1 196 ? 15.883 22.719 4.906 1 94.38 196 GLN B C 1
ATOM 4575 O O . GLN B 1 196 ? 15.305 23.781 5.156 1 94.38 196 GLN B O 1
ATOM 4580 N N . ILE B 1 197 ? 17.031 22.562 4.262 1 93.81 197 ILE B N 1
ATOM 4581 C CA . ILE B 1 197 ? 17.812 23.734 3.891 1 93.81 197 ILE B CA 1
ATOM 4582 C C . ILE B 1 197 ? 18.062 23.734 2.385 1 93.81 197 ILE B C 1
ATOM 4584 O O . ILE B 1 197 ? 18.203 22.672 1.774 1 93.81 197 ILE B O 1
ATOM 4588 N N . LEU B 1 198 ? 18.125 24.922 1.772 1 90.06 198 LEU B N 1
ATOM 4589 C CA . LEU B 1 198 ? 18.453 25.062 0.355 1 90.06 198 LEU B CA 1
ATOM 4590 C C . LEU B 1 198 ? 19.891 24.672 0.08 1 90.06 198 LEU B C 1
ATOM 4592 O O . LEU B 1 198 ? 20.781 24.984 0.871 1 90.06 198 LEU B O 1
ATOM 4596 N N . PRO B 1 199 ? 20.109 24.094 -1.047 1 88 199 PRO B N 1
ATOM 4597 C CA . PRO B 1 199 ? 21.453 23.562 -1.315 1 88 199 PRO B CA 1
ATOM 4598 C C . PRO B 1 199 ? 22.469 24.672 -1.577 1 88 199 PRO B C 1
ATOM 4600 O O . PRO B 1 199 ? 23.641 24.547 -1.203 1 88 199 PRO B O 1
ATOM 4603 N N . HIS B 1 200 ? 22.094 25.688 -2.182 1 87.88 200 HIS B N 1
ATOM 4604 C CA . HIS B 1 200 ? 23.047 26.719 -2.564 1 87.88 200 HIS B CA 1
ATOM 4605 C C . HIS B 1 200 ? 23.141 27.812 -1.499 1 87.88 200 HIS B C 1
ATOM 4607 O O . HIS B 1 200 ? 24.203 28.031 -0.913 1 87.88 200 HIS B O 1
ATOM 4613 N N . SER B 1 201 ? 22.047 28.422 -1.1 1 87.56 201 SER B N 1
ATOM 4614 C CA . SER B 1 201 ? 22.047 29.531 -0.146 1 87.56 201 SER B CA 1
ATOM 4615 C C . SER B 1 201 ? 22.203 29.016 1.285 1 87.56 201 SER B C 1
ATOM 4617 O O . SER B 1 201 ? 22.5 29.797 2.195 1 87.56 201 SER B O 1
ATOM 4619 N N . LYS B 1 202 ? 21.844 27.781 1.434 1 90.56 202 LYS B N 1
ATOM 4620 C CA . LYS B 1 202 ? 21.906 27.125 2.738 1 90.56 202 LYS B CA 1
ATOM 4621 C C . LYS B 1 202 ? 20.875 27.719 3.701 1 90.56 202 LYS B C 1
ATOM 4623 O O . LYS B 1 202 ? 21.047 27.641 4.918 1 90.56 202 LYS B O 1
ATOM 4628 N N . GLU B 1 203 ? 19.875 28.344 3.207 1 91.62 203 GLU B N 1
ATOM 4629 C CA . GLU B 1 203 ? 18.781 28.891 4.008 1 91.62 203 GLU B CA 1
ATOM 4630 C C . GLU B 1 203 ? 17.766 27.828 4.379 1 91.62 203 GLU B C 1
ATOM 4632 O O . GLU B 1 203 ? 17.359 27.031 3.533 1 91.62 203 GLU B O 1
ATOM 4637 N N . PRO B 1 204 ? 17.406 27.828 5.727 1 95.12 204 PRO B N 1
ATOM 4638 C CA . PRO B 1 204 ? 16.312 26.953 6.086 1 95.12 204 PRO B CA 1
ATOM 4639 C C . PRO B 1 204 ? 14.977 27.375 5.465 1 95.12 204 PRO B C 1
ATOM 4641 O O . PRO B 1 204 ? 14.664 28.578 5.445 1 95.12 204 PRO B O 1
ATOM 4644 N N . VAL B 1 205 ? 14.211 26.359 4.988 1 92.62 205 VAL B N 1
ATOM 4645 C CA . VAL B 1 205 ? 13.008 26.766 4.27 1 92.62 205 VAL B CA 1
ATOM 4646 C C . VAL B 1 205 ? 11.82 25.922 4.73 1 92.62 205 VAL B C 1
ATOM 4648 O O . VAL B 1 205 ? 10.672 26.266 4.465 1 92.62 205 VAL B O 1
ATOM 4651 N N . ILE B 1 206 ? 11.992 24.812 5.367 1 95.81 206 ILE B N 1
ATOM 4652 C CA . ILE B 1 206 ? 10.93 23.984 5.926 1 95.81 206 ILE B CA 1
ATOM 4653 C C . ILE B 1 206 ? 11.32 23.516 7.32 1 95.81 206 ILE B C 1
ATOM 4655 O O . ILE B 1 206 ? 12.461 23.078 7.539 1 95.81 206 ILE B O 1
ATOM 4659 N N . SER B 1 207 ? 10.469 23.641 8.219 1 98.31 207 SER B N 1
ATOM 4660 C CA . SER B 1 207 ? 10.664 23.125 9.57 1 98.31 207 SER B CA 1
ATOM 4661 C C . SER B 1 207 ? 9.5 22.234 9.992 1 98.31 207 SER B C 1
ATOM 4663 O O . SER B 1 207 ? 8.344 22.672 9.984 1 98.31 207 SER B O 1
ATOM 4665 N N . PHE B 1 208 ? 9.82 21 10.32 1 98.56 208 PHE B N 1
ATOM 4666 C CA . PHE B 1 208 ? 8.859 20.078 10.906 1 98.56 208 PHE B CA 1
ATOM 4667 C C . PHE B 1 208 ? 8.859 20.188 12.43 1 98.56 208 PHE B C 1
ATOM 4669 O O . PHE B 1 208 ? 9.852 19.844 13.078 1 98.56 208 PHE B O 1
ATOM 4676 N N . LEU B 1 209 ? 7.738 20.594 13.008 1 98.88 209 LEU B N 1
ATOM 4677 C CA . LEU B 1 209 ? 7.703 20.922 14.43 1 98.88 209 LEU B CA 1
ATOM 4678 C C . LEU B 1 209 ? 6.875 19.891 15.195 1 98.88 209 LEU B C 1
ATOM 4680 O O . LEU B 1 209 ? 5.703 19.672 14.883 1 98.88 209 LEU B O 1
ATOM 4684 N N . ARG B 1 210 ? 7.477 19.312 16.203 1 98.88 210 ARG B N 1
ATOM 4685 C CA . ARG B 1 210 ? 6.766 18.391 17.094 1 98.88 210 ARG B CA 1
ATOM 4686 C C . ARG B 1 210 ? 6.492 19.031 18.438 1 98.88 210 ARG B C 1
ATOM 4688 O O . ARG B 1 210 ? 7.219 19.938 18.859 1 98.88 210 ARG B O 1
ATOM 4695 N N . CYS B 1 211 ? 5.508 18.547 19.141 1 98.19 211 CYS B N 1
ATOM 4696 C CA . CYS B 1 211 ? 5.242 18.984 20.5 1 98.19 211 CYS B CA 1
ATOM 4697 C C . CYS B 1 211 ? 6.324 18.5 21.453 1 98.19 211 CYS B C 1
ATOM 4699 O O . CYS B 1 211 ? 6.898 17.422 21.25 1 98.19 211 CYS B O 1
ATOM 4701 N N . ASP B 1 212 ? 6.629 19.297 22.453 1 98.19 212 ASP B N 1
ATOM 4702 C CA . ASP B 1 212 ? 7.516 18.875 23.531 1 98.19 212 ASP B CA 1
ATOM 4703 C C . ASP B 1 212 ? 6.723 18.281 24.688 1 98.19 212 ASP B C 1
ATOM 4705 O O . ASP B 1 212 ? 6.168 19 25.516 1 98.19 212 ASP B O 1
ATOM 4709 N N . ARG B 1 213 ? 6.816 16.938 24.719 1 96.81 213 ARG B N 1
ATOM 4710 C CA . ARG B 1 213 ? 6.082 16.25 25.766 1 96.81 213 ARG B CA 1
ATOM 4711 C C . ARG B 1 213 ? 7.035 15.516 26.719 1 96.81 213 ARG B C 1
ATOM 4713 O O . ARG B 1 213 ? 6.695 14.461 27.266 1 96.81 213 ARG B O 1
ATOM 4720 N N . GLY B 1 214 ? 8.211 16.031 26.75 1 96.75 214 GLY B N 1
ATOM 4721 C CA . GLY B 1 214 ? 9.211 15.359 27.562 1 96.75 214 GLY B CA 1
ATOM 4722 C C . GLY B 1 214 ? 9.531 13.961 27.078 1 96.75 214 GLY B C 1
ATOM 4723 O O . GLY B 1 214 ? 9.867 13.766 25.922 1 96.75 214 GLY B O 1
ATOM 4724 N N . ASP B 1 215 ? 9.312 12.945 27.953 1 97.31 215 ASP B N 1
ATOM 4725 C CA . ASP B 1 215 ? 9.641 11.562 27.625 1 97.31 215 ASP B CA 1
ATOM 4726 C C . ASP B 1 215 ? 8.461 10.867 26.938 1 97.31 215 ASP B C 1
ATOM 4728 O O . ASP B 1 215 ? 8.594 9.734 26.469 1 97.31 215 ASP B O 1
ATOM 4732 N N . GLN B 1 216 ? 7.387 11.562 26.875 1 96.38 216 GLN B N 1
ATOM 4733 C CA . GLN B 1 216 ? 6.242 10.984 26.188 1 96.38 216 GLN B CA 1
ATOM 4734 C C . GLN B 1 216 ? 6.355 11.172 24.672 1 96.38 216 GLN B C 1
ATOM 4736 O O . GLN B 1 216 ? 6.762 12.242 24.203 1 96.38 216 GLN B O 1
ATOM 4741 N N . LEU B 1 217 ? 6.008 10.133 23.938 1 97.38 217 LEU B N 1
ATOM 4742 C CA . LEU B 1 217 ? 6.125 10.156 22.484 1 97.38 217 LEU B CA 1
ATOM 4743 C C . LEU B 1 217 ? 5.039 11.031 21.859 1 97.38 217 LEU B C 1
ATOM 4745 O O . LEU B 1 217 ? 3.914 11.078 22.359 1 97.38 217 LEU B O 1
ATOM 4749 N N . THR B 1 218 ? 5.422 11.695 20.828 1 97.44 218 THR B N 1
ATOM 4750 C CA . THR B 1 218 ? 4.504 12.484 20.016 1 97.44 218 THR B CA 1
ATOM 4751 C C . THR B 1 218 ? 4.832 12.328 18.531 1 97.44 218 THR B C 1
ATOM 4753 O O . THR B 1 218 ? 5.844 11.727 18.172 1 97.44 218 THR B O 1
ATOM 4756 N N . ASP B 1 219 ? 3.963 12.844 17.719 1 98.25 219 ASP B N 1
ATOM 4757 C CA . ASP B 1 219 ? 4.184 12.789 16.266 1 98.25 219 ASP B CA 1
ATOM 4758 C C . ASP B 1 219 ? 5.5 13.461 15.891 1 98.25 219 ASP B C 1
ATOM 4760 O O . ASP B 1 219 ? 5.898 14.453 16.5 1 98.25 219 ASP B O 1
ATOM 4764 N N . HIS B 1 220 ? 6.102 12.945 14.82 1 98.62 220 HIS B N 1
ATOM 4765 C CA . HIS B 1 220 ? 7.262 13.586 14.211 1 98.62 220 HIS B CA 1
ATOM 4766 C C . HIS B 1 220 ? 7.008 15.07 13.977 1 98.62 220 HIS B C 1
ATOM 4768 O O . HIS B 1 220 ? 7.91 15.898 14.141 1 98.62 220 HIS B O 1
ATOM 4774 N N . HIS B 1 221 ? 5.824 15.414 13.617 1 98.75 221 HIS B N 1
ATOM 4775 C CA . HIS B 1 221 ? 5.422 16.812 13.484 1 98.75 221 HIS B CA 1
ATOM 4776 C C . HIS B 1 221 ? 3.908 16.953 13.617 1 98.75 221 HIS B C 1
ATOM 4778 O O . HIS B 1 221 ? 3.154 16.109 13.148 1 98.75 221 HIS B O 1
ATOM 4784 N N . SER B 1 222 ? 3.559 18.031 14.203 1 98.62 222 SER B N 1
ATOM 4785 C CA . SER B 1 222 ? 2.16 18.438 14.273 1 98.62 222 SER B CA 1
ATOM 4786 C C . SER B 1 222 ? 1.918 19.703 13.461 1 98.62 222 SER B C 1
ATOM 4788 O O . SER B 1 222 ? 0.794 19.969 13.031 1 98.62 222 SER B O 1
ATOM 4790 N N . ILE B 1 223 ? 2.982 20.438 13.297 1 98.81 223 ILE B N 1
ATOM 4791 C CA . ILE B 1 223 ? 2.967 21.641 12.477 1 98.81 223 ILE B CA 1
ATOM 4792 C C . ILE B 1 223 ? 4.191 21.672 11.57 1 98.81 223 ILE B C 1
ATOM 4794 O O . ILE B 1 223 ? 5.293 21.312 11.992 1 98.81 223 ILE B O 1
ATOM 4798 N N . VAL B 1 224 ? 3.941 22.094 10.367 1 98.69 224 VAL B N 1
ATOM 4799 C CA . VAL B 1 224 ? 5.047 22.375 9.461 1 98.69 224 VAL B CA 1
ATOM 4800 C C . VAL B 1 224 ? 4.984 23.828 9.008 1 98.69 224 VAL B C 1
ATOM 4802 O O . VAL B 1 224 ? 3.914 24.328 8.648 1 98.69 224 VAL B O 1
ATOM 4805 N N . ILE B 1 225 ? 6.078 24.484 9.102 1 98.31 225 ILE B N 1
ATOM 4806 C CA . ILE B 1 225 ? 6.227 25.828 8.555 1 98.31 225 ILE B CA 1
ATOM 4807 C C . ILE B 1 225 ? 7.188 25.797 7.367 1 98.31 225 ILE B C 1
ATOM 4809 O O . ILE B 1 225 ? 8.328 25.344 7.496 1 98.31 225 ILE B O 1
ATOM 4813 N N . ALA B 1 226 ? 6.691 26.219 6.246 1 95 226 ALA B N 1
ATOM 4814 C CA . ALA B 1 226 ? 7.504 26.25 5.031 1 95 226 ALA B CA 1
ATOM 4815 C C . ALA B 1 226 ? 7.508 27.641 4.414 1 95 226 ALA B C 1
ATOM 4817 O O . ALA B 1 226 ? 6.535 28.391 4.535 1 95 226 ALA B O 1
ATOM 4818 N N . THR B 1 227 ? 8.609 27.922 3.766 1 92.38 227 THR B N 1
ATOM 4819 C CA . THR B 1 227 ? 8.695 29.172 3.027 1 92.38 227 THR B CA 1
ATOM 4820 C C . THR B 1 227 ? 7.691 29.188 1.878 1 92.38 227 THR B C 1
ATOM 4822 O O . THR B 1 227 ? 7.551 28.203 1.152 1 92.38 227 THR B O 1
ATOM 4825 N N . GLY B 1 228 ? 6.992 30.312 1.809 1 88.75 228 GLY B N 1
ATOM 4826 C CA . GLY B 1 228 ? 6.043 30.484 0.721 1 88.75 228 GLY B CA 1
ATOM 4827 C C . GLY B 1 228 ? 6.004 31.906 0.18 1 88.75 228 GLY B C 1
ATOM 4828 O O . GLY B 1 228 ? 6.547 32.812 0.795 1 88.75 228 GLY B O 1
ATOM 4829 N N . ILE B 1 229 ? 5.352 32 -0.998 1 84 229 ILE B N 1
ATOM 4830 C CA . ILE B 1 229 ? 5.195 33.312 -1.625 1 84 229 ILE B CA 1
ATOM 4831 C C . ILE B 1 229 ? 4.102 34.094 -0.906 1 84 229 ILE B C 1
ATOM 4833 O O . ILE B 1 229 ? 4.055 35.344 -0.994 1 84 229 ILE B O 1
ATOM 4837 N N . ASP B 1 230 ? 3.236 33.375 -0.275 1 86.81 230 ASP B N 1
ATOM 4838 C CA . ASP B 1 230 ? 2.164 33.969 0.527 1 86.81 230 ASP B CA 1
ATOM 4839 C C . ASP B 1 230 ? 1.953 33.188 1.817 1 86.81 230 ASP B C 1
ATOM 4841 O O . ASP B 1 230 ? 2.613 32.156 2.045 1 86.81 230 ASP B O 1
ATOM 4845 N N . ASP B 1 231 ? 1.204 33.812 2.697 1 93.5 231 ASP B N 1
ATOM 4846 C CA . ASP B 1 231 ? 0.835 33.156 3.941 1 93.5 231 ASP B CA 1
ATOM 4847 C C . ASP B 1 231 ? -0.467 32.375 3.781 1 93.5 231 ASP B C 1
ATOM 4849 O O . ASP B 1 231 ? -1.54 32.969 3.65 1 93.5 231 ASP B O 1
ATOM 4853 N N . ARG B 1 232 ? -0.383 31.062 3.803 1 94.19 232 ARG B N 1
ATOM 4854 C CA . ARG B 1 232 ? -1.594 30.266 3.65 1 94.19 232 ARG B CA 1
ATOM 4855 C C . ARG B 1 232 ? -1.395 28.859 4.203 1 94.19 232 ARG B C 1
ATOM 4857 O O . ARG B 1 232 ? -0.271 28.469 4.527 1 94.19 232 ARG B O 1
ATOM 4864 N N . LEU B 1 233 ? -2.5 28.219 4.426 1 97.25 233 LEU B N 1
ATOM 4865 C CA . LEU B 1 233 ? -2.508 26.797 4.73 1 97.25 233 LEU B CA 1
ATOM 4866 C C . LEU B 1 233 ? -2.293 25.953 3.471 1 97.25 233 LEU B C 1
ATOM 4868 O O . LEU B 1 233 ? -3.01 26.125 2.48 1 97.25 233 LEU B O 1
ATOM 4872 N N . GLU B 1 234 ? -1.275 25.156 3.479 1 95.81 234 GLU B N 1
ATOM 4873 C CA . GLU B 1 234 ? -1.021 24.297 2.326 1 95.81 234 GLU B CA 1
ATOM 4874 C C . GLU B 1 234 ? -1.902 23.047 2.363 1 95.81 234 GLU B C 1
ATOM 4876 O O . GLU B 1 234 ? -2.643 22.781 1.415 1 95.81 234 GLU B O 1
ATOM 4881 N N . HIS B 1 235 ? -1.802 22.297 3.438 1 97.44 235 HIS B N 1
ATOM 4882 C CA . HIS B 1 235 ? -2.684 21.141 3.615 1 97.44 235 HIS B CA 1
ATOM 4883 C C . HIS B 1 235 ? -2.756 20.734 5.078 1 97.44 235 HIS B C 1
ATOM 4885 O O . HIS B 1 235 ? -2.008 21.25 5.914 1 97.44 235 HIS B O 1
ATOM 4891 N N . CYS B 1 236 ? -3.705 19.859 5.348 1 98.56 236 CYS B N 1
ATOM 4892 C CA . CYS B 1 236 ? -3.82 19.156 6.621 1 98.56 236 CYS B CA 1
ATOM 4893 C C . CYS B 1 236 ? -3.846 17.641 6.402 1 98.56 236 CYS B C 1
ATOM 4895 O O . CYS B 1 236 ? -4.289 17.172 5.355 1 98.56 236 CYS B O 1
ATOM 4897 N N . ALA B 1 237 ? -3.361 17 7.43 1 98.81 237 ALA B N 1
ATOM 4898 C CA . ALA B 1 237 ? -3.271 15.547 7.332 1 98.81 237 ALA B CA 1
ATOM 4899 C C . ALA B 1 237 ? -4.062 14.867 8.445 1 98.81 237 ALA B C 1
ATOM 4901 O O . ALA B 1 237 ? -4.027 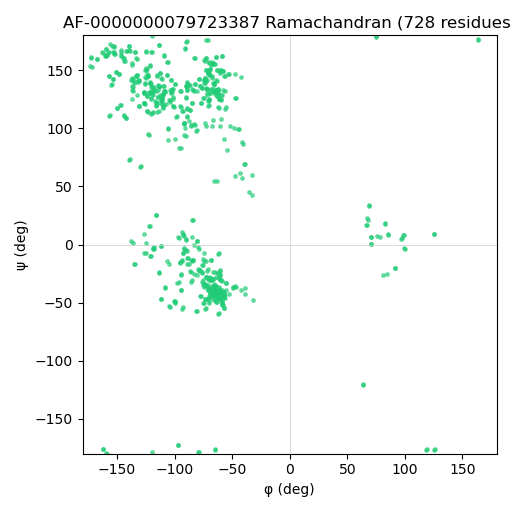15.312 9.602 1 98.81 237 ALA B O 1
ATOM 4902 N N . PHE B 1 238 ? -4.727 13.812 8.07 1 98.81 238 PHE B N 1
ATOM 4903 C CA . PHE B 1 238 ? -5.57 13.055 8.984 1 98.81 238 PHE B CA 1
ATOM 4904 C C . PHE B 1 238 ? -5.094 11.609 9.094 1 98.81 238 PHE B C 1
ATOM 4906 O O . PHE B 1 238 ? -4.797 10.969 8.086 1 98.81 238 PHE B O 1
ATOM 4913 N N . GLU B 1 239 ? -5.043 11.117 10.289 1 97.94 239 GLU B N 1
ATOM 4914 C CA . GLU B 1 239 ? -4.434 9.812 10.562 1 97.94 239 GLU B CA 1
ATOM 4915 C C . GLU B 1 239 ? -5.461 8.688 10.438 1 97.94 239 GLU B C 1
ATOM 4917 O O . GLU B 1 239 ? -6.578 8.805 10.938 1 97.94 239 GLU B O 1
ATOM 4922 N N . LEU B 1 240 ? -5.078 7.699 9.766 1 97.31 240 LEU B N 1
ATOM 4923 C CA . LEU B 1 240 ? -5.84 6.461 9.664 1 97.31 240 LEU B CA 1
ATOM 4924 C C . LEU B 1 240 ? -5.102 5.309 10.328 1 97.31 240 LEU B C 1
ATOM 4926 O O . LEU B 1 240 ? -3.945 5.457 10.734 1 97.31 240 LEU B O 1
ATOM 4930 N N . ASP B 1 241 ? -5.742 4.219 10.445 1 95.44 241 ASP B N 1
ATOM 4931 C CA . ASP B 1 241 ? -5.25 3.102 11.25 1 95.44 241 ASP B CA 1
ATOM 4932 C C . ASP B 1 241 ? -4.051 2.432 10.578 1 95.44 241 ASP B C 1
ATOM 4934 O O . ASP B 1 241 ? -3.068 2.098 11.242 1 95.44 241 ASP B O 1
ATOM 4938 N N . ASP B 1 242 ? -4.223 2.18 9.281 1 93.88 242 ASP B N 1
ATOM 4939 C CA . ASP B 1 242 ? -3.18 1.479 8.539 1 93.88 242 ASP B CA 1
ATOM 4940 C C . ASP B 1 242 ? -3.305 1.736 7.035 1 93.88 242 ASP B C 1
ATOM 4942 O O . ASP B 1 242 ? -4.172 2.498 6.602 1 93.88 242 ASP B O 1
ATOM 4946 N N . MET B 1 243 ? -2.439 1.165 6.305 1 94 243 MET B N 1
ATOM 4947 C CA . MET B 1 243 ? -2.377 1.396 4.863 1 94 243 MET B CA 1
ATOM 4948 C C . MET B 1 243 ? -3.641 0.893 4.176 1 94 243 MET B C 1
ATOM 4950 O O . MET B 1 243 ? -4.086 1.474 3.184 1 94 243 MET B O 1
ATOM 4954 N N . GLU B 1 244 ? -4.211 -0.232 4.664 1 94.88 244 GLU B N 1
ATOM 4955 C CA . GLU B 1 244 ? -5.457 -0.744 4.102 1 94.88 244 GLU B CA 1
ATOM 4956 C C . GLU B 1 244 ? -6.57 0.299 4.18 1 94.88 244 GLU B C 1
ATOM 4958 O O . GLU B 1 244 ? -7.348 0.457 3.24 1 94.88 244 GLU B O 1
ATOM 4963 N N . GLU B 1 245 ? -6.609 0.987 5.293 1 95.81 245 GLU B N 1
ATOM 4964 C CA . GLU B 1 245 ? -7.605 2.037 5.469 1 95.81 245 GLU B CA 1
ATOM 4965 C C . GLU B 1 245 ? -7.379 3.188 4.492 1 95.81 245 GLU B C 1
ATOM 4967 O O . GLU B 1 245 ? -8.336 3.783 3.992 1 95.81 245 GLU B O 1
ATOM 4972 N N . ILE B 1 246 ? -6.121 3.512 4.266 1 97 246 ILE B N 1
ATOM 4973 C CA . ILE B 1 246 ? -5.797 4.551 3.291 1 97 246 ILE B CA 1
ATOM 4974 C C . ILE B 1 246 ? -6.285 4.129 1.907 1 97 246 ILE B C 1
ATOM 4976 O O . ILE B 1 246 ? -6.938 4.91 1.209 1 97 246 ILE B O 1
ATOM 4980 N N . ALA B 1 247 ? -6 2.908 1.563 1 94.69 247 ALA B N 1
ATOM 4981 C CA . ALA B 1 247 ? -6.391 2.408 0.247 1 94.69 247 ALA B CA 1
ATOM 4982 C C . ALA B 1 247 ? -7.906 2.385 0.098 1 94.69 247 ALA B C 1
ATOM 4984 O O . ALA B 1 247 ? -8.445 2.799 -0.933 1 94.69 247 ALA B O 1
ATOM 4985 N N . LYS B 1 248 ? -8.531 1.911 1.106 1 93.44 248 LYS B N 1
ATOM 4986 C CA . LYS B 1 248 ? -9.992 1.879 1.131 1 93.44 248 LYS B CA 1
ATOM 4987 C C . LYS B 1 248 ? -10.57 3.281 0.979 1 93.44 248 LYS B C 1
ATOM 4989 O O . LYS B 1 248 ? -11.484 3.496 0.177 1 93.44 248 LYS B O 1
ATOM 4994 N N . GLY B 1 249 ? -10.086 4.172 1.783 1 95.88 249 GLY B N 1
ATOM 4995 C CA . GLY B 1 249 ? -10.555 5.543 1.715 1 95.88 249 GLY B CA 1
ATOM 4996 C C . GLY B 1 249 ? -10.336 6.184 0.357 1 95.88 249 GLY B C 1
ATOM 4997 O O . GLY B 1 249 ? -11.195 6.914 -0.139 1 95.88 249 GLY B O 1
ATOM 4998 N N . ARG B 1 250 ? -9.203 5.941 -0.162 1 94.88 250 ARG B N 1
ATOM 4999 C CA . ARG B 1 250 ? -8.898 6.453 -1.496 1 94.88 250 ARG B CA 1
ATOM 5000 C C . ARG B 1 250 ? -9.906 5.941 -2.52 1 94.88 250 ARG B C 1
ATOM 5002 O O . ARG B 1 250 ? -10.461 6.723 -3.297 1 94.88 250 ARG B O 1
ATOM 5009 N N . ASP B 1 251 ? -10.078 4.652 -2.518 1 91.38 251 ASP B N 1
ATOM 5010 C CA . ASP B 1 251 ? -11.008 4.051 -3.473 1 91.38 251 ASP B CA 1
ATOM 5011 C C . ASP B 1 251 ? -12.406 4.641 -3.328 1 91.38 251 ASP B C 1
ATOM 5013 O O . ASP B 1 251 ? -13.055 4.969 -4.324 1 91.38 251 ASP B O 1
ATOM 5017 N N . TRP B 1 252 ? -12.828 4.797 -2.152 1 93.69 252 TRP B N 1
ATOM 5018 C CA . TRP B 1 252 ? -14.156 5.336 -1.888 1 93.69 252 TRP B CA 1
ATOM 5019 C C . TRP B 1 252 ? -14.273 6.77 -2.391 1 93.69 252 TRP B C 1
ATOM 5021 O O . TRP B 1 252 ? -15.234 7.113 -3.09 1 93.69 252 TRP B O 1
ATOM 5031 N N . LEU B 1 253 ? -13.312 7.578 -2.027 1 94.69 253 LEU B N 1
ATOM 5032 C CA . LEU B 1 253 ? -13.359 8.984 -2.398 1 94.69 253 LEU B CA 1
ATOM 5033 C C . LEU B 1 253 ? -13.336 9.148 -3.916 1 94.69 253 LEU B C 1
ATOM 5035 O O . LEU B 1 253 ? -14.047 9.992 -4.465 1 94.69 253 LEU B O 1
ATOM 5039 N N . LEU B 1 254 ? -12.555 8.375 -4.559 1 90.75 254 LEU B N 1
ATOM 5040 C CA . LEU B 1 254 ? -12.5 8.438 -6.016 1 90.75 254 LEU B CA 1
ATOM 5041 C C . LEU B 1 254 ? -13.82 8.008 -6.629 1 90.75 254 LEU B C 1
ATOM 5043 O O . LEU B 1 254 ? -14.297 8.617 -7.59 1 90.75 254 LEU B O 1
ATOM 5047 N N . ARG B 1 255 ? -14.391 7 -6.078 1 87.88 255 ARG B N 1
ATOM 5048 C CA . ARG B 1 255 ? -15.688 6.52 -6.539 1 87.88 255 ARG B CA 1
ATOM 5049 C C . ARG B 1 255 ? -16.75 7.605 -6.414 1 87.88 255 ARG B C 1
ATOM 5051 O O . ARG B 1 255 ? -17.672 7.688 -7.242 1 87.88 255 ARG B O 1
ATOM 5058 N N . LYS B 1 256 ? -16.562 8.398 -5.469 1 92.31 256 LYS B N 1
ATOM 5059 C CA . LYS B 1 256 ? -17.547 9.445 -5.195 1 92.31 256 LYS B CA 1
ATOM 5060 C C . LYS B 1 256 ? -17.219 10.719 -5.965 1 92.31 256 LYS B C 1
ATOM 5062 O O . LYS B 1 256 ? -17.828 11.766 -5.738 1 92.31 256 LYS B O 1
ATOM 5067 N N . GLY B 1 257 ? -16.203 10.648 -6.77 1 89 257 GLY B N 1
ATOM 5068 C CA . GLY B 1 257 ? -15.891 11.773 -7.633 1 89 257 GLY B CA 1
ATOM 5069 C C . GLY B 1 257 ? -14.773 12.648 -7.094 1 89 257 GLY B C 1
ATOM 5070 O O . GLY B 1 257 ? -14.516 13.734 -7.625 1 89 257 GLY B O 1
ATOM 5071 N N . GLY B 1 258 ? -14.172 12.188 -6.066 1 90.88 258 GLY B N 1
ATOM 5072 C CA . GLY B 1 258 ? -13.031 12.922 -5.543 1 90.88 258 GLY B CA 1
ATOM 5073 C C . GLY B 1 258 ? -11.867 12.984 -6.508 1 90.88 258 GLY B C 1
ATOM 5074 O O . GLY B 1 258 ? -11.758 12.156 -7.418 1 90.88 258 GLY B O 1
ATOM 5075 N N . LYS B 1 259 ? -10.977 13.93 -6.258 1 89.94 259 LYS B N 1
ATOM 5076 C CA . LYS B 1 259 ? -9.828 14.148 -7.125 1 89.94 259 LYS B CA 1
ATOM 5077 C C . LYS B 1 259 ? -8.531 13.766 -6.418 1 89.94 259 LYS B C 1
ATOM 5079 O O . LYS B 1 259 ? -8.219 14.289 -5.348 1 89.94 259 LYS B O 1
ATOM 5084 N N . SER B 1 260 ? -7.82 12.883 -7.035 1 90.88 260 SER B N 1
ATOM 5085 C CA . SER B 1 260 ? -6.504 12.523 -6.52 1 90.88 260 SER B CA 1
ATOM 5086 C C . SER B 1 260 ? -5.484 13.625 -6.781 1 90.88 260 SER B C 1
ATOM 5088 O O . SER B 1 260 ? -5.504 14.258 -7.84 1 90.88 260 SER B O 1
ATOM 5090 N N . ALA B 1 261 ? -4.625 13.844 -5.848 1 92.5 261 ALA B N 1
ATOM 5091 C CA . ALA B 1 261 ? -3.557 14.828 -6.016 1 92.5 261 ALA B CA 1
ATOM 5092 C C . ALA B 1 261 ? -2.191 14.148 -6.094 1 92.5 261 ALA B C 1
ATOM 5094 O O . ALA B 1 261 ? -1.351 14.523 -6.914 1 92.5 261 ALA B O 1
ATOM 5095 N N . TRP B 1 262 ? -1.887 13.266 -5.27 1 91.56 262 TRP B N 1
ATOM 5096 C CA . TRP B 1 262 ? -0.666 12.477 -5.195 1 91.56 262 TRP B CA 1
ATOM 5097 C C . TRP B 1 262 ? -0.948 11.102 -4.594 1 91.56 262 TRP B C 1
ATOM 5099 O O . TRP B 1 262 ? -1.357 10.992 -3.438 1 91.56 262 TRP B O 1
ATOM 5109 N N . GLY B 1 263 ? -0.723 10.078 -5.328 1 90.38 263 GLY B N 1
ATOM 5110 C CA . GLY B 1 263 ? -1.098 8.719 -4.949 1 90.38 263 GLY B CA 1
ATOM 5111 C C . GLY B 1 263 ? -0.349 8.211 -3.73 1 90.38 263 GLY B C 1
ATOM 5112 O O . GLY B 1 263 ? 0.453 8.938 -3.143 1 90.38 263 GLY B O 1
ATOM 5113 N N . ILE B 1 264 ? -0.595 6.988 -3.402 1 93.69 264 ILE B N 1
ATOM 5114 C CA . ILE B 1 264 ? -0.087 6.395 -2.17 1 93.69 264 ILE B CA 1
ATOM 5115 C C . ILE B 1 264 ? 1.434 6.273 -2.244 1 93.69 264 ILE B C 1
ATOM 5117 O O . ILE B 1 264 ? 1.979 5.832 -3.26 1 93.69 264 ILE B O 1
ATOM 5121 N N . GLY B 1 265 ? 2.098 6.668 -1.215 1 93.38 265 GLY B N 1
ATOM 5122 C CA . GLY B 1 265 ? 3.541 6.574 -1.053 1 93.38 265 GLY B CA 1
ATOM 5123 C C . GLY B 1 265 ? 3.988 6.715 0.389 1 93.38 265 GLY B C 1
ATOM 5124 O O . GLY B 1 265 ? 3.162 6.742 1.303 1 93.38 265 GLY B O 1
ATOM 5125 N N . ARG B 1 266 ? 5.281 6.715 0.575 1 95.25 266 ARG B N 1
ATOM 5126 C CA . ARG B 1 266 ? 5.855 6.902 1.902 1 95.25 266 ARG B CA 1
ATOM 5127 C C . ARG B 1 266 ? 6.871 8.039 1.904 1 95.25 266 ARG B C 1
ATOM 5129 O O . ARG B 1 266 ? 7.762 8.086 1.051 1 95.25 266 ARG B O 1
ATOM 5136 N N . HIS B 1 267 ? 6.707 8.922 2.857 1 94.94 267 HIS B N 1
ATOM 5137 C CA . HIS B 1 267 ? 7.664 10.008 3.027 1 94.94 267 HIS B CA 1
ATOM 5138 C C . HIS B 1 267 ? 8.984 9.5 3.6 1 94.94 267 HIS B C 1
ATOM 5140 O O . HIS B 1 267 ? 9 8.539 4.367 1 94.94 267 HIS B O 1
ATOM 5146 N N . LEU B 1 268 ? 10.07 10.195 3.24 1 92.81 268 LEU B N 1
ATOM 5147 C CA . LEU B 1 268 ? 11.352 9.945 3.891 1 92.81 268 LEU B CA 1
ATOM 5148 C C . LEU B 1 268 ? 11.359 10.516 5.305 1 92.81 268 LEU B C 1
ATOM 5150 O O . LEU B 1 268 ? 11.57 9.781 6.273 1 92.81 268 LEU B O 1
ATOM 5154 N N . LEU B 1 269 ? 11.055 11.836 5.391 1 94.88 269 LEU B N 1
ATOM 5155 C CA . LEU B 1 269 ? 11.016 12.484 6.695 1 94.88 269 LEU B CA 1
ATOM 5156 C C . LEU B 1 269 ? 9.664 12.289 7.363 1 94.88 269 LEU B C 1
ATOM 5158 O O . LEU B 1 269 ? 8.625 12.625 6.785 1 94.88 269 LEU B O 1
ATOM 5162 N N . GLY B 1 270 ? 9.641 11.688 8.555 1 96.94 270 GLY B N 1
ATOM 5163 C CA . GLY B 1 270 ? 8.422 11.391 9.289 1 96.94 270 GLY B CA 1
ATOM 5164 C C . GLY B 1 270 ? 7.855 10.016 8.984 1 96.94 270 GLY B C 1
ATOM 5165 O O . GLY B 1 270 ? 6.996 9.516 9.719 1 96.94 270 GLY B O 1
ATOM 5166 N N . SER B 1 271 ? 8.234 9.414 7.852 1 97.06 271 SER B N 1
ATOM 5167 C CA . SER B 1 271 ? 7.992 8.031 7.457 1 97.06 271 SER B CA 1
ATOM 5168 C C . SER B 1 271 ? 6.52 7.801 7.133 1 97.06 271 SER B C 1
ATOM 5170 O O . SER B 1 271 ? 6.094 6.664 6.93 1 97.06 271 SER B O 1
ATOM 5172 N N . GLN B 1 272 ? 5.703 8.773 7.102 1 97.62 272 GLN B N 1
ATOM 5173 C CA . GLN B 1 272 ? 4.266 8.578 6.914 1 97.62 272 GLN B CA 1
ATOM 5174 C C . GLN B 1 272 ? 3.973 7.953 5.555 1 97.62 272 GLN B C 1
ATOM 5176 O O . GLN B 1 272 ? 4.543 8.359 4.539 1 97.62 272 GLN B O 1
ATOM 5181 N N . ILE B 1 273 ? 3.184 6.91 5.566 1 97.38 273 ILE B N 1
ATOM 5182 C CA . ILE B 1 273 ? 2.48 6.543 4.34 1 97.38 273 ILE B CA 1
ATOM 5183 C C . ILE B 1 273 ? 1.369 7.555 4.062 1 97.38 273 ILE B C 1
ATOM 5185 O O . ILE B 1 273 ? 0.602 7.902 4.961 1 97.38 273 ILE B O 1
ATOM 5189 N N . PHE B 1 274 ? 1.312 7.988 2.797 1 97.31 274 PHE B N 1
ATOM 5190 C CA . PHE B 1 274 ? 0.413 9.109 2.543 1 97.31 274 PHE B CA 1
ATOM 5191 C C . PHE B 1 274 ? -0.447 8.844 1.313 1 97.31 274 PHE B C 1
ATOM 5193 O O . PHE B 1 274 ? -0.145 7.949 0.519 1 97.31 274 PHE B O 1
ATOM 5200 N N . ASP B 1 275 ? -1.526 9.555 1.222 1 97 275 ASP B N 1
ATOM 5201 C CA . ASP B 1 275 ? -2.375 9.742 0.049 1 97 275 ASP B CA 1
ATOM 5202 C C . ASP B 1 275 ? -2.996 11.133 0.041 1 97 275 ASP B C 1
ATOM 5204 O O . ASP B 1 275 ? -3.738 11.5 0.958 1 97 275 ASP B O 1
ATOM 5208 N N . TYR B 1 276 ? -2.688 11.898 -1.03 1 96.75 276 TYR B N 1
ATOM 5209 C CA . TYR B 1 276 ? -3.172 13.273 -1.114 1 96.75 276 TYR B CA 1
ATOM 5210 C C . TYR B 1 276 ? -4.348 13.375 -2.076 1 96.75 276 TYR B C 1
ATOM 5212 O O . TYR B 1 276 ? -4.348 12.75 -3.139 1 96.75 276 TYR B O 1
ATOM 5220 N N . LYS B 1 277 ? -5.262 14.219 -1.634 1 95.88 277 LYS B N 1
ATOM 5221 C CA . LYS B 1 277 ? -6.438 14.555 -2.438 1 95.88 277 LYS B CA 1
ATOM 5222 C C . LYS B 1 277 ? -6.691 16.062 -2.441 1 95.88 277 LYS B C 1
ATOM 5224 O O . LYS B 1 277 ? -6.102 16.797 -1.65 1 95.88 277 LYS B O 1
ATOM 5229 N N . ARG B 1 278 ? -7.527 16.406 -3.357 1 95.06 278 ARG B N 1
ATOM 5230 C CA . ARG B 1 278 ? -8.008 17.781 -3.355 1 95.06 278 ARG B CA 1
ATOM 5231 C C . ARG B 1 278 ? -9.469 17.844 -2.916 1 95.06 278 ARG B C 1
ATOM 5233 O O . ARG B 1 278 ? -10.305 17.078 -3.4 1 95.06 278 ARG B O 1
ATOM 5240 N N . ASP B 1 279 ? -9.734 18.719 -2.02 1 96.12 279 ASP B N 1
ATOM 5241 C CA . ASP B 1 279 ? -11.125 18.891 -1.608 1 96.12 279 ASP B CA 1
ATOM 5242 C C . ASP B 1 279 ? -11.891 19.75 -2.613 1 96.12 279 ASP B C 1
ATOM 5244 O O . ASP B 1 279 ? -11.336 20.172 -3.631 1 96.12 279 ASP B O 1
ATOM 5248 N N . PRO B 1 280 ? -13.164 20.047 -2.4 1 94.31 280 PRO B N 1
ATOM 5249 C CA . PRO B 1 280 ? -13.969 20.766 -3.395 1 94.31 280 PRO B CA 1
ATOM 5250 C C . PRO B 1 280 ? -13.422 22.141 -3.723 1 94.31 280 PRO B C 1
ATOM 5252 O O . PRO B 1 280 ? -13.648 22.656 -4.824 1 94.31 280 PRO B O 1
ATOM 5255 N N . SER B 1 281 ? -12.711 22.734 -2.814 1 93.62 281 SER B N 1
ATOM 5256 C CA . SER B 1 281 ? -12.125 24.047 -3.049 1 93.62 281 SER B CA 1
ATOM 5257 C C . SER B 1 281 ? -10.797 23.938 -3.789 1 93.62 281 SER B C 1
ATOM 5259 O O . SER B 1 281 ? -10.227 24.953 -4.211 1 93.62 281 SER B O 1
ATOM 5261 N N . GLY B 1 282 ? -10.258 22.719 -3.855 1 93.31 282 GLY B N 1
ATOM 5262 C CA . GLY B 1 282 ? -8.969 22.5 -4.48 1 93.31 282 GLY B CA 1
ATOM 5263 C C . GLY B 1 282 ? -7.828 22.391 -3.48 1 93.31 282 GLY B C 1
ATOM 5264 O O . GLY B 1 282 ? -6.688 22.125 -3.855 1 93.31 282 GLY B O 1
ATOM 5265 N N . MET B 1 283 ? -8.117 22.562 -2.271 1 94.56 283 MET B N 1
ATOM 5266 C CA . MET B 1 283 ? -7.09 22.469 -1.236 1 94.56 283 MET B CA 1
ATOM 5267 C C . MET B 1 283 ? -6.645 21.016 -1.049 1 94.56 283 MET B C 1
ATOM 5269 O O . MET B 1 283 ? -7.461 20.094 -1.135 1 94.56 283 MET B O 1
ATOM 5273 N N . LEU B 1 284 ? -5.426 20.875 -0.72 1 96.25 284 LEU B N 1
ATOM 5274 C CA . LEU B 1 284 ? -4.891 19.547 -0.46 1 96.25 284 LEU B CA 1
ATOM 5275 C C . LEU B 1 284 ? -5.305 19.047 0.923 1 96.25 284 LEU B C 1
ATOM 5277 O O . LEU B 1 284 ? -5.281 19.812 1.891 1 96.25 284 LEU B O 1
ATOM 5281 N N . VAL B 1 285 ? -5.699 17.828 0.986 1 98.06 285 VAL B N 1
ATOM 5282 C CA . VAL B 1 285 ? -5.914 17.094 2.229 1 98.06 285 VAL B CA 1
ATOM 5283 C C . VAL B 1 285 ? -5.242 15.727 2.143 1 98.06 285 VAL B C 1
ATOM 5285 O O . VAL B 1 285 ? -5.207 15.109 1.076 1 98.06 285 VAL B O 1
ATOM 5288 N N . GLU B 1 286 ? -4.762 15.312 3.264 1 98.56 286 GLU B N 1
ATOM 5289 C CA . GLU B 1 286 ? -3.914 14.125 3.283 1 98.56 286 GLU B CA 1
ATOM 5290 C C . GLU B 1 286 ? -4.434 13.094 4.281 1 98.56 286 GLU B C 1
ATOM 5292 O O . GLU B 1 286 ? -4.793 13.438 5.406 1 98.56 286 GLU B O 1
ATOM 5297 N N . HIS B 1 287 ? -4.551 11.828 3.801 1 98.75 287 HIS B N 1
ATOM 5298 C CA . HIS B 1 287 ? -4.574 10.688 4.711 1 98.75 287 HIS B CA 1
ATOM 5299 C C . HIS B 1 287 ? -3.168 10.164 4.977 1 98.75 287 HIS B C 1
ATOM 5301 O O . HIS B 1 287 ? -2.348 10.078 4.059 1 98.75 287 HIS B O 1
ATOM 5307 N N . PHE B 1 288 ? -2.91 9.797 6.285 1 98.56 288 PHE B N 1
ATOM 5308 C CA . PHE B 1 288 ? -1.594 9.227 6.551 1 98.56 288 PHE B CA 1
ATOM 5309 C C . PHE B 1 288 ? -1.669 8.172 7.645 1 98.56 288 PHE B C 1
ATOM 5311 O O . PHE B 1 288 ? -2.676 8.078 8.352 1 98.56 288 PHE B O 1
ATOM 5318 N N . THR B 1 289 ? -0.662 7.355 7.738 1 97.62 289 THR B N 1
ATOM 5319 C CA . THR B 1 289 ? -0.456 6.414 8.828 1 97.62 289 THR B CA 1
ATOM 5320 C C . THR B 1 289 ? 1.027 6.098 9 1 97.62 289 THR B C 1
ATOM 5322 O O . THR B 1 289 ? 1.857 6.539 8.203 1 97.62 289 THR B O 1
ATOM 5325 N N . ASP B 1 290 ? 1.373 5.52 10.086 1 97.69 290 ASP B N 1
ATOM 5326 C CA . ASP B 1 290 ? 2.693 4.965 10.367 1 97.69 290 ASP B CA 1
ATOM 5327 C C . ASP B 1 290 ? 3.736 6.07 10.516 1 97.69 290 ASP B C 1
ATOM 5329 O O . ASP B 1 290 ? 4.883 5.906 10.094 1 97.69 290 ASP B O 1
ATOM 5333 N N . GLY B 1 291 ? 3.389 7.168 11.008 1 98.12 291 GLY B N 1
ATOM 5334 C CA . GLY B 1 291 ? 4.328 8.258 11.25 1 98.12 291 GLY B CA 1
ATOM 5335 C C . GLY B 1 291 ? 5.301 7.969 12.375 1 98.12 291 GLY B C 1
ATOM 5336 O O . GLY B 1 291 ? 4.988 7.207 13.297 1 98.12 291 GLY B O 1
ATOM 5337 N N . ASP B 1 292 ? 6.402 8.633 12.312 1 98.31 292 ASP B N 1
ATOM 5338 C CA . ASP B 1 292 ? 7.383 8.523 13.391 1 98.31 292 ASP B CA 1
ATOM 5339 C C . ASP B 1 292 ? 6.879 9.188 14.664 1 98.31 292 ASP B C 1
ATOM 5341 O O . ASP B 1 292 ? 6.141 10.172 14.609 1 98.31 292 ASP B O 1
ATOM 5345 N N . ARG B 1 293 ? 7.285 8.609 15.766 1 98.56 293 ARG B N 1
ATOM 5346 C CA . ARG B 1 293 ? 7.008 9.164 17.094 1 98.56 293 ARG B CA 1
ATOM 5347 C C . ARG B 1 293 ? 8.297 9.453 17.844 1 98.56 293 ARG B C 1
ATOM 5349 O O . ARG B 1 293 ? 9.164 8.586 17.969 1 98.56 293 ARG B O 1
ATOM 5356 N N . PHE B 1 294 ? 8.367 10.711 18.266 1 98.62 294 PHE B N 1
ATOM 5357 C CA . PHE B 1 294 ? 9.594 11.156 18.906 1 98.62 294 PHE B CA 1
ATOM 5358 C C . PHE B 1 294 ? 9.312 11.734 20.281 1 98.62 294 PHE B C 1
ATOM 5360 O O . PHE B 1 294 ? 8.273 12.367 20.484 1 98.62 294 PHE B O 1
ATOM 5367 N N . ASP B 1 295 ? 10.242 11.477 21.203 1 98.31 295 ASP B N 1
ATOM 5368 C CA . ASP B 1 295 ? 10.25 12.266 22.422 1 98.31 295 ASP B CA 1
ATOM 5369 C C . ASP B 1 295 ? 11.25 13.414 22.328 1 98.31 295 ASP B C 1
ATOM 5371 O O . ASP B 1 295 ? 11.703 13.766 21.234 1 98.31 295 ASP B O 1
ATOM 5375 N N . ASP B 1 296 ? 11.469 14.109 23.422 1 98.12 296 ASP B N 1
ATOM 5376 C CA . ASP B 1 296 ? 12.25 15.336 23.359 1 98.12 296 ASP B CA 1
ATOM 5377 C C . ASP B 1 296 ? 13.75 15.031 23.344 1 98.12 296 ASP B C 1
ATOM 5379 O O . ASP B 1 296 ? 14.578 15.945 23.328 1 98.12 296 ASP B O 1
ATOM 5383 N N . SER B 1 297 ? 14.125 13.719 23.328 1 98.25 297 SER B N 1
ATOM 5384 C CA . SER B 1 297 ? 15.539 13.352 23.328 1 98.25 297 SER B CA 1
ATOM 5385 C C . SER B 1 297 ? 16.094 13.32 21.906 1 98.25 297 SER B C 1
ATOM 5387 O O . SER B 1 297 ? 17.312 13.328 21.703 1 98.25 297 SER B O 1
ATOM 5389 N N . VAL B 1 298 ? 15.266 13.148 20.922 1 98.38 298 VAL B N 1
ATOM 5390 C CA . VAL B 1 298 ? 15.719 13.078 19.531 1 98.38 298 VAL B CA 1
ATOM 5391 C C . VAL B 1 298 ? 16.188 14.453 19.062 1 98.38 298 VAL B C 1
ATOM 5393 O O . VAL B 1 298 ? 15.438 15.43 19.125 1 98.38 298 VAL B O 1
ATOM 5396 N N . PRO B 1 299 ? 17.359 14.578 18.609 1 98 299 PRO B N 1
ATOM 5397 C CA . PRO B 1 299 ? 17.844 15.883 18.172 1 98 299 PRO B CA 1
ATOM 5398 C C . PRO B 1 299 ? 17.234 16.328 16.844 1 98 299 PRO B C 1
ATOM 5400 O O . PRO B 1 299 ? 16.75 15.484 16.078 1 98 299 PRO B O 1
ATOM 5403 N N . THR B 1 300 ? 17.266 17.641 16.625 1 98.25 300 THR B N 1
ATOM 5404 C CA . THR B 1 300 ? 16.891 18.172 15.32 1 98.25 300 THR B CA 1
ATOM 5405 C C . THR B 1 300 ? 17.828 17.672 14.234 1 98.25 300 THR B C 1
ATOM 5407 O O . THR B 1 300 ? 19.047 17.672 14.414 1 98.25 300 THR B O 1
ATOM 5410 N N . ALA B 1 301 ? 17.266 17.219 13.125 1 96.88 301 ALA B N 1
ATOM 5411 C CA . ALA B 1 301 ? 18.078 16.828 11.984 1 96.88 301 ALA B CA 1
ATOM 5412 C C . ALA B 1 301 ? 17.984 17.859 10.859 1 96.88 301 ALA B C 1
ATOM 5414 O O . ALA B 1 301 ? 16.938 18.484 10.664 1 96.88 301 ALA B O 1
ATOM 5415 N N . TYR B 1 302 ? 19.062 18.031 10.148 1 95.88 302 TYR B N 1
ATOM 5416 C CA . TYR B 1 302 ? 19.141 18.984 9.047 1 95.88 302 TYR B CA 1
ATOM 5417 C C . TYR B 1 302 ? 19.375 18.266 7.723 1 95.88 302 TYR B C 1
ATOM 5419 O O . TYR B 1 302 ? 20.172 17.328 7.648 1 95.88 302 TYR B O 1
ATOM 5427 N N . HIS B 1 303 ? 18.562 18.656 6.723 1 93.81 303 HIS B N 1
ATOM 5428 C CA . HIS B 1 303 ? 18.609 18 5.418 1 93.81 303 HIS B CA 1
ATOM 5429 C C . HIS B 1 303 ? 18.625 19.031 4.289 1 93.81 303 HIS B C 1
ATOM 5431 O O . HIS B 1 303 ? 17.969 20.062 4.371 1 93.81 303 HIS B O 1
ATOM 5437 N N . LEU B 1 304 ? 19.359 18.672 3.242 1 91.25 304 LEU B N 1
ATOM 5438 C CA . LEU B 1 304 ? 19.203 19.438 2.018 1 91.25 304 LEU B CA 1
ATOM 5439 C C . LEU B 1 304 ? 17.859 19.141 1.358 1 91.25 304 LEU B C 1
ATOM 5441 O O . LEU B 1 304 ? 17.438 17.984 1.296 1 91.25 304 LEU B O 1
ATOM 5445 N N . ILE B 1 305 ? 17.203 20.188 0.963 1 88.12 305 ILE B N 1
ATOM 5446 C CA . ILE B 1 305 ? 15.906 19.984 0.316 1 88.12 305 ILE B CA 1
ATOM 5447 C C . ILE B 1 305 ? 16.109 19.391 -1.081 1 88.12 305 ILE B C 1
ATOM 5449 O O . ILE B 1 305 ? 17.062 19.766 -1.775 1 88.12 305 ILE B O 1
ATOM 5453 N N . GLY B 1 306 ? 15.242 18.5 -1.45 1 80.19 306 GLY B N 1
ATOM 5454 C CA . GLY B 1 306 ? 15.219 17.891 -2.77 1 80.19 306 GLY B CA 1
ATOM 5455 C C . GLY B 1 306 ? 14.016 17 -2.992 1 80.19 306 GLY B C 1
ATOM 5456 O O . GLY B 1 306 ? 13.43 16.484 -2.037 1 80.19 306 GLY B O 1
ATOM 5457 N N . ARG B 1 307 ? 13.68 16.906 -4.27 1 76 307 ARG B N 1
ATOM 5458 C CA . ARG B 1 307 ? 12.523 16.062 -4.586 1 76 307 ARG B CA 1
ATOM 5459 C C . ARG B 1 307 ? 12.781 14.609 -4.195 1 76 307 ARG B C 1
ATOM 5461 O O . ARG B 1 307 ? 11.844 13.875 -3.883 1 76 307 ARG B O 1
ATOM 5468 N N . ASP B 1 308 ? 14.062 14.273 -4.148 1 72.44 308 ASP B N 1
ATOM 5469 C CA . ASP B 1 308 ? 14.438 12.898 -3.826 1 72.44 308 ASP B CA 1
ATOM 5470 C C . ASP B 1 308 ? 14.234 12.617 -2.338 1 72.44 308 ASP B C 1
ATOM 5472 O O . ASP B 1 308 ? 14.188 11.453 -1.927 1 72.44 308 ASP B O 1
ATOM 5476 N N . ASN B 1 309 ? 14.055 13.664 -1.581 1 75.56 309 ASN B N 1
ATOM 5477 C CA . ASN B 1 309 ? 13.914 13.492 -0.14 1 75.56 309 ASN B CA 1
ATOM 5478 C C . ASN B 1 309 ? 12.445 13.445 0.272 1 75.56 309 ASN B C 1
ATOM 5480 O O . ASN B 1 309 ? 12.133 13.312 1.457 1 75.56 309 ASN B O 1
ATOM 5484 N N . LEU B 1 310 ? 11.641 13.445 -0.699 1 76.38 310 LEU B N 1
ATOM 5485 C CA . LEU B 1 310 ? 10.227 13.547 -0.379 1 76.38 310 LEU B CA 1
ATOM 5486 C C . LEU B 1 310 ? 9.633 12.172 -0.074 1 76.38 310 LEU B C 1
ATOM 5488 O O . LEU B 1 310 ? 8.664 12.062 0.675 1 76.38 310 LEU B O 1
ATOM 5492 N N . TYR B 1 311 ? 10.211 11.148 -0.719 1 81.44 311 TYR B N 1
ATOM 5493 C CA . TYR B 1 311 ? 9.523 9.867 -0.569 1 81.44 311 TYR B CA 1
ATOM 5494 C C . TYR B 1 311 ? 10.523 8.711 -0.615 1 81.44 311 TYR B C 1
ATOM 5496 O O . TYR B 1 311 ? 11.57 8.812 -1.253 1 81.44 311 TYR B O 1
ATOM 5504 N N . GLN B 1 312 ? 10.234 7.703 0.112 1 86.56 312 GLN B N 1
ATOM 5505 C CA . GLN B 1 312 ? 10.922 6.422 0.045 1 86.56 312 GLN B CA 1
ATOM 5506 C C . GLN B 1 312 ? 10.461 5.609 -1.162 1 86.56 312 GLN B C 1
ATOM 5508 O O . GLN B 1 312 ? 11.281 5.039 -1.883 1 86.56 312 GLN B O 1
ATOM 5513 N N . TRP B 1 313 ? 9.219 5.562 -1.388 1 88.88 313 TRP B N 1
ATOM 5514 C CA . TRP B 1 313 ? 8.594 4.902 -2.529 1 88.88 313 TRP B CA 1
ATOM 5515 C C . TRP B 1 313 ? 7.262 5.559 -2.875 1 88.88 313 TRP B C 1
ATOM 5517 O O . TRP B 1 313 ? 6.762 6.398 -2.123 1 88.88 313 TRP B O 1
ATOM 5527 N N . GLY B 1 314 ? 6.652 5.223 -3.992 1 87.38 314 GLY B N 1
ATOM 5528 C CA . GLY B 1 314 ? 5.395 5.773 -4.473 1 87.38 314 GLY B CA 1
ATOM 5529 C C . GLY B 1 314 ? 5.527 6.469 -5.816 1 87.38 314 GLY B C 1
ATOM 5530 O O . GLY B 1 314 ? 6.602 6.473 -6.418 1 87.38 314 GLY B O 1
ATOM 5531 N N . GLU B 1 315 ? 4.441 7.027 -6.219 1 80.38 315 GLU B N 1
ATOM 5532 C CA . GLU B 1 315 ? 4.469 7.812 -7.453 1 80.38 315 GLU B CA 1
ATOM 5533 C C . GLU B 1 315 ? 5.309 9.078 -7.285 1 80.38 315 GLU B C 1
ATOM 5535 O O . GLU B 1 315 ? 5.523 9.539 -6.164 1 80.38 315 GLU B O 1
ATOM 5540 N N . ASP B 1 316 ? 5.727 9.516 -8.391 1 80.88 316 ASP B N 1
ATOM 5541 C CA . ASP B 1 316 ? 6.391 10.812 -8.336 1 80.88 316 ASP B CA 1
ATOM 5542 C C . ASP B 1 316 ? 5.383 11.93 -8.055 1 80.88 316 ASP B C 1
ATOM 5544 O O . ASP B 1 316 ? 4.211 11.82 -8.422 1 80.88 316 ASP B O 1
ATOM 5548 N N . MET B 1 317 ? 5.922 12.922 -7.387 1 79.94 317 MET B N 1
ATOM 5549 C CA . MET B 1 317 ? 5.059 14.07 -7.137 1 79.94 317 MET B CA 1
ATOM 5550 C C . MET B 1 317 ? 4.566 14.68 -8.445 1 79.94 317 MET B C 1
ATOM 5552 O O . MET B 1 317 ? 5.371 15.055 -9.297 1 79.94 317 MET B O 1
ATOM 5556 N N . PRO B 1 318 ? 3.275 14.805 -8.57 1 78.5 318 PRO B N 1
ATOM 5557 C CA . PRO B 1 318 ? 2.762 15.414 -9.797 1 78.5 318 PRO B CA 1
ATOM 5558 C C . PRO B 1 318 ? 3.162 16.875 -9.938 1 78.5 318 PRO B C 1
ATOM 5560 O O . PRO B 1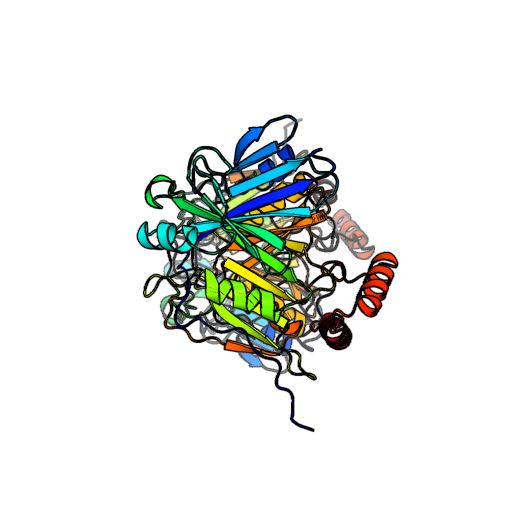 318 ? 3.365 17.562 -8.938 1 78.5 318 PRO B O 1
ATOM 5563 N N . GLU B 1 319 ? 3.182 17.297 -11.133 1 71.38 319 GLU B N 1
ATOM 5564 C CA . GLU B 1 319 ? 3.619 18.672 -11.43 1 71.38 319 GLU B CA 1
ATOM 5565 C C . GLU B 1 319 ? 2.639 19.688 -10.867 1 71.38 319 GLU B C 1
ATOM 5567 O O . GLU B 1 319 ? 3.035 20.797 -10.484 1 71.38 319 GLU B O 1
ATOM 5572 N N . ASP B 1 320 ? 1.438 19.328 -10.781 1 70.06 320 ASP B N 1
ATOM 5573 C CA . ASP B 1 320 ? 0.424 20.281 -10.344 1 70.06 320 ASP B CA 1
ATOM 5574 C C . ASP B 1 320 ? 0.208 20.188 -8.836 1 70.06 320 ASP B C 1
ATOM 5576 O O . ASP B 1 320 ? -0.704 20.828 -8.297 1 70.06 320 ASP B O 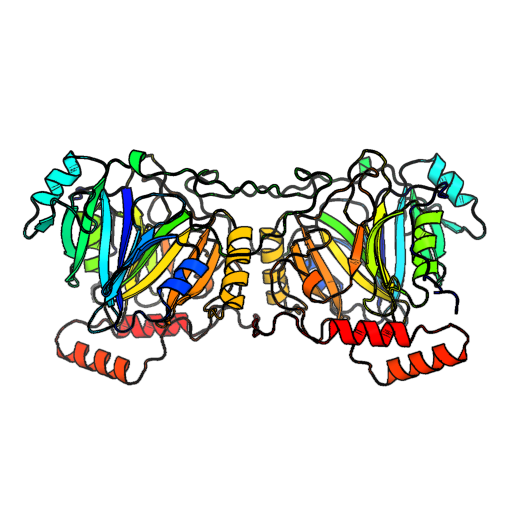1
ATOM 5580 N N . PHE B 1 321 ? 1.03 19.469 -8.305 1 75 321 PHE B N 1
ATOM 5581 C CA . PHE B 1 321 ? 0.873 19.266 -6.867 1 75 321 PHE B CA 1
ATOM 5582 C C . PHE B 1 321 ? 1.199 20.531 -6.102 1 75 321 PHE B C 1
ATOM 5584 O O . PHE B 1 321 ? 0.455 20.938 -5.203 1 75 321 PHE B O 1
ATOM 5591 N N . LEU B 1 322 ? 2.371 21.016 -6.547 1 62.81 322 LEU B N 1
ATOM 5592 C CA . LEU B 1 322 ? 2.773 22.266 -5.895 1 62.81 322 LEU B CA 1
ATOM 5593 C C . LEU B 1 322 ? 2.275 23.469 -6.68 1 62.81 322 LEU B C 1
ATOM 5595 O O . LEU B 1 322 ? 2.291 23.469 -7.91 1 62.81 322 LEU B O 1
ATOM 5599 N N . ASP B 1 323 ? 1.164 24.016 -6.355 1 56.12 323 ASP B N 1
ATOM 5600 C CA . ASP B 1 323 ? 0.661 25.203 -7.043 1 56.12 323 ASP B CA 1
ATOM 5601 C C . ASP B 1 323 ? 1.804 26.125 -7.449 1 56.12 323 ASP B C 1
ATOM 5603 O O . ASP B 1 323 ? 1.873 27.281 -6.996 1 56.12 323 ASP B O 1
ATOM 5607 N N . THR B 1 324 ? 2.83 25.562 -8 1 46.47 324 THR B N 1
ATOM 5608 C CA . THR B 1 324 ? 3.916 26.453 -8.398 1 46.47 324 THR B CA 1
ATOM 5609 C C . THR B 1 324 ? 3.551 27.234 -9.656 1 46.47 324 THR B C 1
ATOM 5611 O O . THR B 1 324 ? 4.402 27.891 -10.258 1 46.47 324 THR B O 1
ATOM 5614 N N . LYS B 1 325 ? 2.398 26.844 -10.242 1 44 325 LYS B N 1
ATOM 5615 C CA . LYS B 1 325 ? 2.154 27.719 -11.383 1 44 325 LYS B CA 1
ATOM 5616 C C . LYS B 1 325 ? 2.104 29.188 -10.945 1 44 325 LYS B C 1
ATOM 5618 O O . LYS B 1 325 ? 1.204 29.594 -10.203 1 44 325 LYS B O 1
ATOM 5623 N N . LEU B 1 326 ? 3.219 29.703 -11.016 1 42.72 326 LEU B N 1
ATOM 5624 C CA . LEU B 1 326 ? 3.328 31.156 -10.875 1 42.72 326 LEU B CA 1
ATOM 5625 C C . LEU B 1 326 ? 2.234 31.859 -11.664 1 42.72 326 LEU B C 1
ATOM 5627 O O . LEU B 1 326 ? 2.367 32.062 -12.875 1 42.72 326 LEU B O 1
ATOM 5631 N N . SER B 1 327 ? 1.122 31.578 -11.289 1 41.69 327 SER B N 1
ATOM 5632 C CA . SER B 1 327 ? 0.12 32.375 -11.984 1 41.69 327 SER B CA 1
ATOM 5633 C C . SER B 1 327 ? 0.499 33.875 -11.992 1 41.69 327 SER B C 1
ATOM 5635 O O . SER B 1 327 ? 1.264 34.312 -11.133 1 41.69 327 SER B O 1
ATOM 5637 N N . PHE B 1 328 ? 0.13 34.562 -13.07 1 39.78 328 PHE B N 1
ATOM 5638 C CA . PHE B 1 328 ? 0.315 36 -13.211 1 39.78 328 PHE B CA 1
ATOM 5639 C C . PHE B 1 328 ? -0.044 36.719 -11.914 1 39.78 328 PHE B C 1
ATOM 5641 O O . PHE B 1 328 ? 0.638 37.656 -11.516 1 39.78 328 PHE B O 1
ATOM 5648 N N . ARG B 1 329 ? -0.968 36.375 -11.266 1 43.53 329 ARG B N 1
ATOM 5649 C CA . ARG B 1 329 ? -1.414 37.031 -10.047 1 43.53 329 ARG B CA 1
ATOM 5650 C C . ARG B 1 329 ? -0.404 36.844 -8.914 1 43.53 329 ARG B C 1
ATOM 5652 O O . ARG B 1 329 ? -0.135 37.781 -8.156 1 43.53 329 ARG B O 1
ATOM 5659 N N . LYS B 1 330 ? 0.156 35.719 -8.844 1 50.47 330 LYS B N 1
ATOM 5660 C CA . LYS B 1 330 ? 1.176 35.438 -7.832 1 50.47 330 LYS B CA 1
ATOM 5661 C C . LYS B 1 330 ? 2.447 36.219 -8.109 1 50.47 330 LYS B C 1
ATOM 5663 O O . LYS B 1 330 ? 3.096 36.719 -7.18 1 50.47 330 LYS B O 1
ATOM 5668 N N . LEU B 1 331 ? 2.715 36.312 -9.375 1 48.91 331 LEU B N 1
ATOM 5669 C CA . LEU B 1 331 ? 3.803 37.219 -9.758 1 48.91 331 LEU B CA 1
ATOM 5670 C C . LEU B 1 331 ? 3.512 38.656 -9.312 1 48.91 331 LEU B C 1
ATOM 5672 O O . LEU B 1 331 ? 4.414 39.344 -8.859 1 48.91 331 LEU B O 1
ATOM 5676 N N . LYS B 1 332 ? 2.326 39 -9.492 1 45.16 332 LYS B N 1
ATOM 5677 C CA . LYS B 1 332 ? 1.952 40.344 -9.062 1 45.16 332 LYS B CA 1
ATOM 5678 C C . LYS B 1 332 ? 2.07 40.5 -7.543 1 45.16 332 LYS B C 1
ATOM 5680 O O . LYS B 1 332 ? 2.533 41.531 -7.047 1 45.16 332 LYS B O 1
ATOM 5685 N N . GLU B 1 333 ? 1.662 39.531 -6.82 1 49.62 333 GLU B N 1
ATOM 5686 C CA . GLU B 1 333 ? 1.806 39.594 -5.367 1 49.62 333 GLU B CA 1
ATOM 5687 C C . GLU B 1 333 ? 3.275 39.562 -4.957 1 49.62 333 GLU B C 1
ATOM 5689 O O . GLU B 1 333 ? 3.67 40.25 -4.008 1 49.62 333 GLU B O 1
ATOM 5694 N N . LEU B 1 334 ? 4 38.781 -5.633 1 50.91 334 LEU B N 1
ATOM 5695 C CA . LEU B 1 334 ? 5.449 38.812 -5.465 1 50.91 334 LEU B CA 1
ATOM 5696 C C . LEU B 1 334 ? 5.992 40.219 -5.695 1 50.91 334 LEU B C 1
ATOM 5698 O O . LEU B 1 334 ? 6.863 40.688 -4.957 1 50.91 334 LEU B O 1
ATOM 5702 N N . TRP B 1 335 ? 5.422 40.812 -6.648 1 45.91 335 TRP B N 1
ATOM 5703 C CA . TRP B 1 335 ? 5.852 42.156 -6.953 1 45.91 335 TRP B CA 1
ATOM 5704 C C . TRP B 1 335 ? 5.441 43.125 -5.848 1 45.91 335 TRP B C 1
ATOM 5706 O O . TRP B 1 335 ? 6.215 44 -5.465 1 45.91 335 TRP B O 1
ATOM 5716 N N . LYS B 1 336 ? 4.309 43.031 -5.352 1 46.91 336 LYS B N 1
ATOM 5717 C CA . LYS B 1 336 ? 3.893 43.938 -4.293 1 46.91 336 LYS B CA 1
ATOM 5718 C C . LYS B 1 336 ? 4.691 43.688 -3.014 1 46.91 336 LYS B C 1
ATOM 5720 O O . LYS B 1 336 ? 4.965 44.625 -2.258 1 46.91 336 LYS B O 1
ATOM 5725 N N . GLY B 1 337 ? 5.012 42.438 -2.648 1 46.31 337 GLY B N 1
ATOM 5726 C CA . GLY B 1 337 ? 5.875 42.125 -1.516 1 46.31 337 GLY B CA 1
ATOM 5727 C C . GL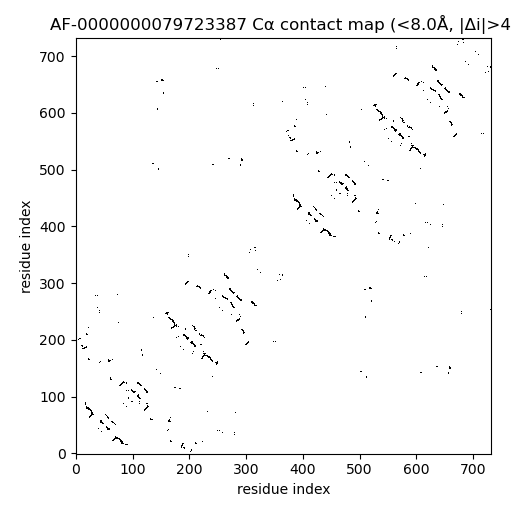Y B 1 337 ? 7.258 42.75 -1.649 1 46.31 337 GLY B C 1
ATOM 5728 O O . GLY B 1 337 ? 7.859 43.156 -0.654 1 46.31 337 GLY B O 1
ATOM 5729 N N . ILE B 1 338 ? 7.738 42.906 -2.803 1 45.09 338 ILE B N 1
ATOM 5730 C CA . ILE B 1 338 ? 9.023 43.562 -3.039 1 45.09 338 ILE B CA 1
ATOM 5731 C C . ILE B 1 338 ? 8.953 45.031 -2.592 1 45.09 338 ILE B C 1
ATOM 5733 O O . ILE B 1 338 ? 9.883 45.531 -1.954 1 45.09 338 ILE B O 1
ATOM 5737 N N . PHE B 1 339 ? 7.93 45.625 -2.889 1 41.97 339 PHE B N 1
ATOM 5738 C CA . PHE B 1 339 ? 7.887 47.062 -2.604 1 41.97 339 PHE B CA 1
ATOM 5739 C C . PHE B 1 339 ? 7.562 47.312 -1.135 1 41.97 339 PHE B C 1
ATOM 5741 O O . PHE B 1 339 ? 7.684 48.438 -0.649 1 41.97 339 PHE B O 1
ATOM 5748 N N . SER B 1 340 ? 6.883 46.438 -0.452 1 42.78 340 SER B N 1
ATOM 5749 C CA . SER B 1 340 ? 6.473 46.781 0.903 1 42.78 340 SER B CA 1
ATOM 5750 C C . SER B 1 340 ? 7.582 46.5 1.908 1 42.78 340 SER B C 1
ATOM 5752 O O . SER B 1 340 ? 7.371 46.594 3.119 1 42.78 340 SER B O 1
ATOM 5754 N N . GLY B 1 341 ? 8.891 46.406 1.547 1 44.47 341 GLY B N 1
ATOM 5755 C CA . GLY B 1 341 ? 10 46.219 2.463 1 44.47 341 GLY B CA 1
ATOM 5756 C C . GLY B 1 341 ? 10.195 44.781 2.887 1 44.47 341 GLY B C 1
ATOM 5757 O O . GLY B 1 341 ? 11.078 44.469 3.693 1 44.47 341 GLY B O 1
ATOM 5758 N N . LYS B 1 342 ? 9.172 44 2.861 1 47.09 342 LYS B N 1
ATOM 5759 C CA . LYS B 1 342 ? 9.383 42.625 3.279 1 47.09 342 LYS B CA 1
ATOM 5760 C C . LYS B 1 342 ? 10.406 41.938 2.387 1 47.09 342 LYS B C 1
ATOM 5762 O O . LYS B 1 342 ? 10.375 42.094 1.163 1 47.09 342 LYS B O 1
ATOM 5767 N N . GLN B 1 343 ? 11.68 41.75 2.795 1 48.03 343 GLN B N 1
ATOM 5768 C CA . GLN B 1 343 ? 12.773 41.062 2.1 1 48.03 343 GLN B CA 1
ATOM 5769 C C . GLN B 1 343 ? 12.289 39.781 1.434 1 48.03 343 GLN B C 1
ATOM 5771 O O . GLN B 1 343 ? 12.148 38.75 2.094 1 48.03 343 GLN B O 1
ATOM 5776 N N . ILE B 1 344 ? 11.383 39.906 0.627 1 52.69 344 ILE B N 1
ATOM 5777 C CA . ILE B 1 344 ? 10.969 38.75 -0.156 1 52.69 344 ILE B CA 1
ATOM 5778 C C . ILE B 1 344 ? 12.203 38.031 -0.687 1 52.69 344 ILE B C 1
ATOM 5780 O O . ILE B 1 344 ? 13.016 38.625 -1.407 1 52.69 344 ILE B O 1
ATOM 5784 N N . ARG B 1 345 ? 12.516 36.969 0.04 1 66.12 345 ARG B N 1
ATOM 5785 C CA . ARG B 1 345 ? 13.633 36.125 -0.317 1 66.12 345 ARG B CA 1
ATOM 5786 C C . ARG B 1 345 ? 13.391 35.406 -1.655 1 66.12 345 ARG B C 1
ATOM 5788 O O . ARG B 1 345 ? 13.305 34.188 -1.719 1 66.12 345 ARG B O 1
ATOM 5795 N N . LEU B 1 346 ? 13.078 36.344 -2.703 1 72.44 346 LEU B N 1
ATOM 5796 C CA . LEU B 1 346 ? 12.828 35.875 -4.062 1 72.44 346 LEU B CA 1
ATOM 5797 C C . LEU B 1 346 ? 13.875 34.875 -4.496 1 72.44 346 LEU B C 1
ATOM 5799 O O . LEU B 1 346 ? 13.555 33.875 -5.168 1 72.44 346 LEU B O 1
ATOM 5803 N N . GLN B 1 347 ? 15.023 35.188 -4.039 1 77 347 GLN B N 1
ATOM 5804 C CA . GLN B 1 347 ? 16.094 34.25 -4.422 1 77 347 GLN B CA 1
ATOM 5805 C C . GLN B 1 347 ? 15.883 32.875 -3.818 1 77 347 GLN B C 1
ATOM 5807 O O . GLN B 1 347 ? 16.094 31.859 -4.484 1 77 347 GLN B O 1
ATOM 5812 N N . SER B 1 348 ? 15.445 32.938 -2.631 1 79.38 348 SER B N 1
ATOM 5813 C CA . SER B 1 348 ? 15.188 31.656 -1.957 1 79.38 348 SER B CA 1
ATOM 5814 C C . SER B 1 348 ? 14.031 30.906 -2.607 1 79.38 348 SER B C 1
ATOM 5816 O O . SER B 1 348 ? 14.086 29.688 -2.771 1 79.38 348 SER B O 1
ATOM 5818 N N . ILE B 1 349 ? 13.117 31.641 -2.992 1 80.88 349 ILE B N 1
ATOM 5819 C CA . ILE B 1 349 ? 11.938 31.047 -3.613 1 80.88 349 ILE B CA 1
ATOM 5820 C C . ILE B 1 349 ? 12.305 30.484 -4.984 1 80.88 349 ILE B C 1
ATOM 5822 O O . ILE B 1 349 ? 11.867 29.391 -5.352 1 80.88 349 ILE B O 1
ATOM 5826 N N . LEU B 1 350 ? 13.031 31.219 -5.715 1 79.81 350 LEU B N 1
ATOM 5827 C CA . LEU B 1 350 ? 13.477 30.75 -7.027 1 79.81 350 LEU B CA 1
ATOM 5828 C C . LEU B 1 350 ? 14.344 29.5 -6.902 1 79.81 350 LEU B C 1
ATOM 5830 O O . LEU B 1 350 ? 14.219 28.578 -7.707 1 79.81 350 LEU B O 1
ATOM 5834 N N . GLU B 1 351 ? 15.164 29.594 -5.926 1 83.75 351 GLU B N 1
ATOM 5835 C CA . GLU B 1 351 ? 15.984 28.406 -5.699 1 83.75 351 GLU B CA 1
ATOM 5836 C C . GLU B 1 351 ? 15.133 27.203 -5.309 1 83.75 351 GLU B C 1
ATOM 5838 O O . GLU B 1 351 ? 15.375 26.094 -5.773 1 83.75 351 GLU B O 1
ATOM 5843 N N . LEU B 1 352 ? 14.227 27.422 -4.453 1 80.12 352 LEU B N 1
ATOM 5844 C CA . LEU B 1 352 ? 13.305 26.359 -4.039 1 80.12 352 LEU B CA 1
ATOM 5845 C C . LEU B 1 352 ? 12.562 25.781 -5.238 1 80.12 352 LEU B C 1
ATOM 5847 O O . LEU B 1 352 ? 12.453 24.562 -5.371 1 80.12 352 LEU B O 1
ATOM 5851 N N . LYS B 1 353 ? 12.094 26.625 -6.082 1 78.12 353 LYS B N 1
ATOM 5852 C CA . LYS B 1 353 ? 11.391 26.188 -7.285 1 78.12 353 LYS B CA 1
ATOM 5853 C C . LYS B 1 353 ? 12.281 25.328 -8.172 1 78.12 353 LYS B C 1
ATOM 5855 O O . LYS B 1 353 ? 11.844 24.312 -8.695 1 78.12 353 LYS B O 1
ATOM 5860 N N . LYS B 1 354 ? 13.445 25.719 -8.344 1 78.81 354 LYS B N 1
ATOM 5861 C CA . LYS B 1 354 ? 14.398 25 -9.188 1 78.81 354 LYS B CA 1
ATOM 5862 C C . LYS B 1 354 ? 14.641 23.594 -8.648 1 78.81 354 LYS B C 1
ATOM 5864 O O . LYS B 1 354 ? 14.695 22.625 -9.414 1 78.81 354 LYS B O 1
ATOM 5869 N N . VAL B 1 355 ? 14.688 23.547 -7.387 1 77.69 355 VAL B N 1
ATOM 5870 C CA . VAL B 1 355 ? 14.992 22.266 -6.738 1 77.69 355 VAL B CA 1
ATOM 5871 C C . VAL B 1 355 ? 13.789 21.328 -6.859 1 77.69 355 VAL B C 1
ATOM 5873 O O . VAL B 1 355 ? 13.953 20.125 -6.992 1 77.69 355 VAL B O 1
ATOM 5876 N N . MET B 1 356 ? 12.625 21.875 -6.949 1 75.44 356 MET B N 1
ATOM 5877 C CA . MET B 1 356 ? 11.406 21.078 -6.898 1 75.44 356 MET B CA 1
ATOM 5878 C C . MET B 1 356 ? 10.914 20.75 -8.305 1 75.44 356 MET B C 1
ATOM 5880 O O . MET B 1 356 ? 10.047 19.891 -8.477 1 75.44 356 MET B O 1
ATOM 5884 N N . ASP B 1 357 ? 11.367 21.391 -9.359 1 71.62 357 ASP B N 1
ATOM 5885 C CA . ASP B 1 357 ? 10.859 21.266 -10.719 1 71.62 357 ASP B CA 1
ATOM 5886 C C . ASP B 1 357 ? 11.344 19.953 -11.367 1 71.62 357 ASP B C 1
ATOM 5888 O O . ASP B 1 357 ? 10.617 19.344 -12.148 1 71.62 357 ASP B O 1
ATOM 5892 N N . LYS B 1 358 ? 12.5 19.531 -11 1 66.44 358 LYS B N 1
ATOM 5893 C CA . LYS B 1 358 ? 13.031 18.359 -11.703 1 66.44 358 LYS B CA 1
ATOM 5894 C C . LYS B 1 358 ? 12.719 17.078 -10.945 1 66.44 358 LYS B C 1
ATOM 5896 O O . LYS B 1 358 ? 13.055 16.938 -9.766 1 66.44 358 LYS B O 1
ATOM 5901 N N . SER B 1 359 ? 11.953 16.25 -11.734 1 68.12 359 SER B N 1
ATOM 5902 C CA . SER B 1 359 ? 11.734 14.938 -11.148 1 68.12 359 SER B CA 1
ATOM 5903 C C . SER B 1 359 ? 13.047 14.18 -10.984 1 68.12 359 SER B C 1
ATOM 5905 O O . SER B 1 359 ? 13.836 14.086 -11.922 1 68.12 359 SER B O 1
ATOM 5907 N N . PRO B 1 360 ? 13.195 13.75 -9.773 1 68.12 360 PRO B N 1
ATOM 5908 C CA . PRO B 1 360 ? 14.398 12.922 -9.578 1 68.12 360 PRO B CA 1
ATOM 5909 C C . PRO B 1 360 ? 14.203 11.484 -10.055 1 68.12 360 PRO B C 1
ATOM 5911 O O . PRO B 1 360 ? 15.148 10.695 -10.031 1 68.12 360 PRO B O 1
ATOM 5914 N N . ARG B 1 361 ? 13.016 11.188 -10.516 1 72.38 361 ARG B N 1
ATOM 5915 C CA . ARG B 1 361 ? 12.695 9.812 -10.898 1 72.38 361 ARG B CA 1
ATOM 5916 C C . ARG B 1 361 ? 12.078 9.758 -12.289 1 72.38 361 ARG B C 1
ATOM 5918 O O . ARG B 1 361 ? 10.93 9.352 -12.445 1 72.38 361 ARG B O 1
ATOM 5925 N N . PRO B 1 362 ? 12.852 10.086 -13.281 1 64.69 362 PRO B N 1
ATOM 5926 C CA . PRO B 1 362 ? 12.32 10.164 -14.641 1 64.69 362 PRO B CA 1
ATOM 5927 C C . PRO B 1 362 ? 11.781 8.828 -15.141 1 64.69 362 PRO B C 1
ATOM 5929 O O . PRO B 1 362 ? 11.031 8.781 -16.125 1 64.69 362 PRO B O 1
ATOM 5932 N N . TRP B 1 363 ? 12.023 7.801 -14.312 1 62.91 363 TRP B N 1
ATOM 5933 C CA . TRP B 1 363 ? 11.617 6.477 -14.766 1 62.91 363 TRP B CA 1
ATOM 5934 C C . TRP B 1 363 ? 10.18 6.18 -14.352 1 62.91 363 TRP B C 1
ATOM 5936 O O . TRP B 1 363 ? 9.578 5.203 -14.82 1 62.91 363 TRP B O 1
ATOM 5946 N N . ILE B 1 364 ? 9.703 6.898 -13.461 1 57.69 364 ILE B N 1
ATOM 5947 C CA . ILE B 1 364 ? 8.312 6.711 -13.078 1 57.69 364 ILE B CA 1
ATOM 5948 C C . ILE B 1 364 ? 7.398 7.426 -14.07 1 57.69 364 ILE B C 1
ATOM 5950 O O . ILE B 1 364 ? 7.477 8.648 -14.227 1 57.69 364 ILE B O 1
ATOM 5954 N N . LYS B 1 365 ? 6.801 6.727 -15.086 1 54.66 365 LYS B N 1
ATOM 5955 C CA . LYS B 1 365 ? 5.934 7.312 -16.109 1 54.66 365 LYS B CA 1
ATOM 5956 C C . LYS B 1 365 ? 4.461 7.121 -15.75 1 54.66 365 LYS B C 1
ATOM 5958 O O . LYS B 1 365 ? 4.082 6.098 -15.188 1 54.66 365 LYS B O 1
ATOM 5963 N N . TYR B 1 366 ? 3.83 8.211 -15.422 1 46.12 366 TYR B N 1
ATOM 5964 C CA . TYR B 1 366 ? 2.389 8.086 -15.242 1 46.12 366 TYR B CA 1
ATOM 5965 C C . TYR B 1 366 ? 1.673 8.062 -16.594 1 46.12 366 TYR B C 1
ATOM 5967 O O . TYR B 1 366 ? 2.158 8.633 -17.562 1 46.12 366 TYR B O 1
#

pLDDT: mean 88.1, std 15.43, range [26.25, 98.88]

Foldseek 3Di:
DPLPQADDAFFDPAALAFFAAWAAWEKEAQDCPCVVVLVVLQAWAWDDDDPFKTWTCAQFWPGTHYIYGYDPHTATQATETEDADPVSQVSLCPDPPWDWDQLDPVRNWTWIWDAFPQGHIYIYTYDNPVRIGDDDADDWDDDDPVDDDDPPDDGDDDATAFGFNHWAAWEKADQPQRRRSNRCSRHHRWGFQEWAAADPSRHTFKTFTWTAPAPDKTASHRYMYGHDLHIGIQETETEGNDVVSVVNSVVSSVVVVWAWQFAWFFAQRQRWTWTWTADPVGHIYMYTYDGDIDHPPRHYYYHYDAQVRGGPDGARHDPPNPVPPCDPVSVVSSVVCVPVPSPRCVVVVVSVCVRYNDTPCVPRDD/DPLPQADDAFFDPAALAFFAAWAAWEKEAQDCPCVVVLVVLQAWAWDDDDPFKTWTCAQFWPGTHYIYGYDPHTATQATETEDADPVSQVSLCPDPPWAWDQLPPVRNWTWIWDAAPQGHIYIYTYDNVPPIGDDDDDDWDDDDPVDDDDPPDDGDDDATAFGFNHWAAWEKADQPQRRRSNRCSRHHRWGFQEWAAADPSRHTFKTFTWTAPAPDKTASHRYMYGHDLHIGIQETETEGNDVVSVVNSVVSSVVVPWAWQFAWFFAQRQRWTWTWTADPVGHIYMYTYDGDIDHPVRHYYYHYDAQVRGGPDGARHDPPNPVPPCPPVSVVSSVVCVPVPSPRCVVVVVSVCVRYNDTPCVPRDD

Sequence (732 aa):
MRKHISPCPKKSDHPSCKVYDIAYIRLGRKNLKNTLQYYLDFGLILCEETESRILFRSHGSSFPCWSVEKSDRDKVLGLGLFVSSQKDFIEISKIKNAVPNPSGRFGNAPSVTLNDPSGLPVDVVYKHQVDLEHPFEIKREWNKPHLTKRINIPQPAEFGPAKVIRLGHAVFLKQEFFENAQWYCDHFGFIPSDIQILPHSKEPVISFLRCDRGDQLTDHHSIVIATGIDDRLEHCAFELDDMEEIAKGRDWLLRKGGKSAWGIGRHLLGSQIFDYKRDPSGMLVEHFTDGDRFDDSVPTAYHLIGRDNLYQWGEDMPEDFLDTKLSFRKLKELWKGIFSGKQIRLQSILELKKVMDKSPRPWIKYMRKHISPCPKKSDHPSCKVYDIAYIRLGRKNLKNTLQYYLDFGLILCEETESRILFRSHGSSFPCWSVEKSDRDKVLGLGLFVSSQKDFIEISKIKNAVPNPSGRFGNAPSVTLNDPSGLPVDVVYKHQVDLEHPFEIKREWNKPHLTKRINIPQPAEFGPAKVIRLGHAVFLKQEFFENAQWYCDHFGFIPSDIQILPHSKEPVISFLRCDRGDQLTDHHSIVIATGIDDRLEHCAFELDDMEEIAKGRDWLLRKGGKSAWGIGRHLLGSQIFDYKRDPSGMLVEHFTDGDRFDDSVPTAYHLIGRDNLYQWGEDMPEDFLDTKLSFRKLKELWKGIFSGKQIRLQSILELKKVMDKSPRPWIKY